Protein 6TYK (pdb70)

Secondary structure (DSSP, 8-state):
--HHHHHHH------B-SSPPPHHHHHHHHHHHHTS--GGG---EEEEEE--HHHHHHHHHHHHHHHHHHHHH--HHHHHHHHHTT--S--THHHHSSEEEEEEEETTSTTHHHHHHHHHHHHHHHHHHTT-EE--B--S-HHHHHHHTT--TTEEEEEEEEEE-B-SPPPPPP-PPP-EEES--/-HHHHHHH------B-SSPPPHHHHHHHHHHHHTS--GGG---EEEEEE--HHHHHHHHHHHHHHHHHHHHH--HHHHHHHHHTT--S--THHHHSSEEEEEEEETTSTTHHHHHHHHHHHHHHHHHHTT-EE--B--S-HHHHHHHTT--TTEEEEEEEEEE-B-SPPPPPP-PPP--EES--

Sequence (369 aa):
KMLYDLAKKRKTVRRFKKEKPPLEDLIYSSLKVANEAPSGMNAQPWRFLIVEDEKLKGQIRRVCERSEKTFYENVRGRLKEWLDEKRFTWRKPFLKEAPYLLLVFSEEKSAPYSRESVWLAVGYLLLALEEKGLGSSVPYTPPDFREVEKLVNNTPSELRLEVILPVGYPDDPKPKYPRNEVIVRYNTFMLYDLAKKRKTVRRFKKEKPPLEDLIYSSLKVANEAPSGMNAQPWRFLIVEDEKLKGQIRRVCERSEKTFYENVRGRLKEEWLDEKRFTWRKPFLKEAPYLLLVFSEKSAPYSSRESVWLAVGYLLLALEEKGLGSSVPYTPPDFREVEKLVNNTPSELRLEVILPVGYPDDPKPKYPRNEVIVRYNTF

Organism: Thermotoga neapolitana (strain ATCC 49049 / DSM 4359 / NBRC 107923 / NS-E) (NCBI:txid309803)

Nearest PDB structures (foldseek):
  6q1l-assembly1_B  TM=1.000E+00  e=3.689E-35  Thermotoga neapolitana DSM 4359
  4ttc-assembly2_D  TM=9.185E-01  e=1.559E-16  Homo sapiens
  5yak-assembly3_D  TM=9.197E-01  e=8.323E-16  Homo sapiens
  5yak-assembly2_B  TM=9.102E-01  e=6.956E-16  Homo sapiens
  3eo8-assembly3_E  TM=7.719E-01  e=1.868E-12  Clostridioides difficile 630

Structure (mmCIF, N/CA/C/O backbone):
data_6TYK
#
_entry.id   6TYK
#
_cell.length_a   43.035
_cell.length_b   81.176
_cell.length_c   104.146
_cell.angle_alpha   90.000
_cell.angle_beta   90.000
_cell.angle_gamma   90.000
#
_symmetry.space_group_name_H-M   'P 21 21 21'
#
loop_
_entity.id
_entity.type
_entity.pdbx_description
1 polymer 'iodotyrosine deiodinase'
2 non-polymer 'FLAVIN MONONUCLEOTIDE'
3 non-polymer 3-IODO-TYROSINE
4 non-polymer 'CHLORIDE ION'
5 water water
#
loop_
_atom_site.group_PDB
_atom_site.id
_atom_site.type_symbol
_atom_site.label_atom_id
_atom_site.label_alt_id
_atom_site.label_comp_id
_atom_site.label_asym_id
_atom_site.label_entity_id
_atom_site.label_seq_id
_atom_site.pdbx_PDB_ins_code
_atom_site.Cartn_x
_atom_site.Cartn_y
_atom_site.Cartn_z
_atom_site.occupancy
_atom_site.B_iso_or_equiv
_atom_site.auth_seq_id
_atom_site.auth_comp_id
_atom_site.auth_asym_id
_atom_site.auth_atom_id
_atom_site.pdbx_PDB_model_num
ATOM 1 N N . LYS A 1 2 ? -11.105 10.590 26.392 1.00 53.60 2 LYS A N 1
ATOM 2 C CA . LYS A 1 2 ? -10.541 10.232 25.095 1.00 53.69 2 LYS A CA 1
ATOM 3 C C . LYS A 1 2 ? -10.133 8.763 25.034 1.00 48.75 2 LYS A C 1
ATOM 4 O O . LYS A 1 2 ? -9.187 8.347 25.701 1.00 49.48 2 LYS A O 1
ATOM 10 N N . MET A 1 3 ? -10.851 7.984 24.232 1.00 42.28 3 MET A N 1
ATOM 11 C CA . MET A 1 3 ? -10.482 6.596 23.985 1.00 36.75 3 MET A CA 1
ATOM 12 C C . MET A 1 3 ? -10.318 6.382 22.486 1.00 27.82 3 MET A C 1
ATOM 13 O O . MET A 1 3 ? -10.882 7.125 21.679 1.00 25.58 3 MET A O 1
ATOM 18 N N . LEU A 1 4 ? -9.543 5.369 22.115 1.00 23.57 4 LEU A N 1
ATOM 19 C CA . LEU A 1 4 ? -9.422 4.994 20.715 1.00 20.41 4 LEU A CA 1
ATOM 20 C C . LEU A 1 4 ? -10.806 4.690 20.153 1.00 17.51 4 LEU A C 1
ATOM 21 O O . LEU A 1 4 ? -11.101 4.996 18.999 1.00 16.46 4 LEU A O 1
ATOM 26 N N . TYR A 1 5 ? -11.657 4.090 20.977 1.00 18.07 5 TYR A N 1
ATOM 27 C CA . TYR A 1 5 ? -13.016 3.792 20.555 1.00 18.19 5 TYR A CA 1
ATOM 28 C C . TYR A 1 5 ? -13.736 5.042 20.064 1.00 18.44 5 TYR A C 1
ATOM 29 O O . TYR A 1 5 ? -14.436 4.999 19.062 1.00 17.75 5 TYR A O 1
ATOM 38 N N . ASP A 1 6 ? -13.573 6.151 20.778 1.00 18.46 6 ASP A N 1
ATOM 39 C CA . ASP A 1 6 ? -14.237 7.390 20.398 1.00 19.00 6 ASP A CA 1
ATOM 40 C C . ASP A 1 6 ? -13.743 7.875 19.038 1.00 17.25 6 ASP A C 1
ATOM 41 O O . ASP A 1 6 ? -14.511 8.393 18.231 1.00 18.04 6 ASP A O 1
ATOM 46 N N . LEU A 1 7 ? -12.456 7.692 18.779 1.00 16.89 7 LEU A N 1
ATOM 47 C CA . LEU A 1 7 ? -11.876 8.108 17.508 1.00 15.85 7 LEU A CA 1
ATOM 48 C C . LEU A 1 7 ? -12.416 7.230 16.379 1.00 14.32 7 LEU A C 1
ATOM 49 O O . LEU A 1 7 ? -12.854 7.725 15.332 1.00 14.47 7 LEU A O 1
ATOM 54 N N . ALA A 1 8 ? -12.386 5.919 16.600 1.00 12.31 8 ALA A N 1
ATOM 55 C CA . ALA A 1 8 ? -12.923 4.967 15.632 1.00 12.34 8 ALA A CA 1
ATOM 56 C C . ALA A 1 8 ? -14.412 5.199 15.390 1.00 12.82 8 ALA A C 1
ATOM 57 O O . ALA A 1 8 ? -14.892 5.126 14.258 1.00 12.59 8 ALA A O 1
ATOM 59 N N . LYS A 1 9 ? -15.146 5.481 16.461 1.00 12.24 9 LYS A N 1
ATOM 60 C CA . LYS A 1 9 ? -16.579 5.667 16.337 1.00 14.24 9 LYS A CA 1
ATOM 61 C C . LYS A 1 9 ? -16.896 6.901 15.503 1.00 14.44 9 LYS A C 1
ATOM 62 O O . LYS A 1 9 ? -17.786 6.873 14.651 1.00 14.64 9 LYS A O 1
ATOM 68 N N . LYS A 1 10 ? -16.166 7.984 15.745 1.00 13.89 10 LYS A N 1
ATOM 69 C CA . LYS A 1 10 ? -16.430 9.247 15.055 1.00 15.83 10 LYS A CA 1
ATOM 70 C C . LYS A 1 10 ? -16.045 9.185 13.580 1.00 15.45 10 LYS A C 1
ATOM 71 O O . LYS A 1 10 ? -16.700 9.798 12.733 1.00 17.93 10 LYS A O 1
ATOM 77 N N . ARG A 1 11 ? -14.980 8.454 13.273 1.00 14.17 11 ARG A N 1
ATOM 78 C CA . ARG A 1 11 ? -14.453 8.422 11.916 1.00 12.18 11 ARG A CA 1
ATOM 79 C C . ARG A 1 11 ? -15.476 7.803 10.968 1.00 13.07 11 ARG A C 1
ATOM 80 O O . ARG A 1 11 ? -16.047 6.749 11.246 1.00 13.08 11 ARG A O 1
ATOM 88 N N . LYS A 1 12 ? -15.721 8.487 9.859 1.00 13.91 12 LYS A N 1
ATOM 89 C CA . LYS A 1 12 ? -16.689 8.030 8.878 1.00 12.49 12 LYS A CA 1
ATOM 90 C C . LYS A 1 12 ? -16.196 8.400 7.490 1.00 12.28 12 LYS A C 1
ATOM 91 O O . LYS A 1 12 ? -15.232 9.148 7.345 1.00 13.06 12 LYS A O 1
ATOM 97 N N . THR A 1 13 ? -16.860 7.893 6.461 1.00 12.25 13 THR A N 1
ATOM 98 C CA . THR A 1 13 ? -16.454 8.222 5.104 1.00 10.51 13 THR A CA 1
ATOM 99 C C . THR A 1 13 ? -16.616 9.711 4.860 1.00 11.44 13 THR A C 1
ATOM 100 O O . THR A 1 13 ? -17.592 10.331 5.296 1.00 12.13 13 THR A O 1
ATOM 104 N N . VAL A 1 14 ? -15.660 10.277 4.141 1.00 10.63 14 VAL A N 1
ATOM 105 C CA . VAL A 1 14 ? -15.814 11.627 3.639 1.00 10.96 14 VAL A CA 1
ATOM 106 C C . VAL A 1 14 ? -15.692 11.573 2.124 1.00 11.26 14 VAL A C 1
ATOM 107 O O . VAL A 1 14 ? -14.664 11.153 1.591 1.00 11.93 14 VAL A O 1
ATOM 111 N N . ARG A 1 15 ? -16.752 11.982 1.433 1.00 10.94 15 ARG A N 1
ATOM 112 C CA . ARG A 1 15 ? -16.750 12.032 -0.027 1.00 11.66 15 ARG A CA 1
ATOM 113 C C . ARG A 1 15 ? -16.971 13.461 -0.499 1.00 12.53 15 ARG A C 1
ATOM 114 O O . ARG A 1 15 ? -17.030 13.713 -1.702 1.00 15.65 15 ARG A O 1
ATOM 122 N N . ARG A 1 16 ? -17.112 14.377 0.458 1.00 13.20 16 ARG A N 1
ATOM 123 C CA . ARG A 1 16 ? -17.294 15.802 0.192 1.00 15.09 16 ARG A CA 1
ATOM 124 C C . ARG A 1 16 ? -16.130 16.534 0.814 1.00 14.16 16 ARG A C 1
ATOM 125 O O . ARG A 1 16 ? -15.978 16.538 2.038 1.00 14.09 16 ARG A O 1
ATOM 133 N N . PHE A 1 17 ? -15.315 17.158 -0.024 1.00 13.07 17 PHE A N 1
ATOM 134 C CA . PHE A 1 17 ? -14.109 17.820 0.441 1.00 12.68 17 PHE A CA 1
ATOM 135 C C . PHE A 1 17 ? -14.128 19.299 0.138 1.00 14.45 17 PHE A C 1
ATOM 136 O O . PHE A 1 17 ? -14.731 19.733 -0.836 1.00 17.05 17 PHE A O 1
ATOM 144 N N . LYS A 1 18 ? -13.456 20.067 0.986 1.00 16.55 18 LYS A N 1
ATOM 145 C CA . LYS A 1 18 ? -13.135 21.445 0.662 1.00 17.00 18 LYS A CA 1
ATOM 146 C C . LYS A 1 18 ? -11.938 21.428 -0.278 1.00 15.39 18 LYS A C 1
ATOM 147 O O . LYS A 1 18 ? -11.183 20.457 -0.310 1.00 18.72 18 LYS A O 1
ATOM 153 N N . LYS A 1 19 ? -11.751 22.494 -1.044 1.00 19.08 19 LYS A N 1
ATOM 154 C CA . LYS A 1 19 ? -10.579 22.570 -1.914 1.00 22.28 19 LYS A CA 1
ATOM 155 C C . LYS A 1 19 ? -9.341 23.086 -1.183 1.00 20.80 19 LYS A C 1
ATOM 156 O O . LYS A 1 19 ? -8.210 22.876 -1.639 1.00 21.85 19 LYS A O 1
ATOM 162 N N . GLU A 1 20 ? -9.551 23.739 -0.042 1.00 19.42 20 GLU A N 1
ATOM 163 C CA . GLU A 1 20 ? -8.432 24.273 0.720 1.00 20.85 20 GLU A CA 1
ATOM 164 C C . GLU A 1 20 ? -7.439 23.170 1.049 1.00 17.92 20 GLU A C 1
ATOM 165 O O . GLU A 1 20 ? -7.819 22.066 1.452 1.00 21.00 20 GLU A O 1
ATOM 171 N N . LYS A 1 21 ? -6.164 23.475 0.847 1.00 16.22 21 LYS A N 1
ATOM 172 C CA . LYS A 1 21 ? -5.109 22.477 0.949 1.00 17.00 21 LYS A CA 1
ATOM 173 C C . LYS A 1 21 ? -4.569 22.375 2.362 1.00 16.94 21 LYS A C 1
ATOM 174 O O . LYS A 1 21 ? -3.977 23.321 2.865 1.00 18.64 21 LYS A O 1
ATOM 180 N N . PRO A 1 22 ? -4.747 21.212 3.001 1.00 16.24 22 PRO A N 1
ATOM 181 C CA . PRO A 1 22 ? -4.105 20.987 4.295 1.00 16.89 22 PRO A CA 1
ATOM 182 C C . PRO A 1 22 ? -2.596 21.041 4.140 1.00 16.12 22 PRO A C 1
ATOM 183 O O . PRO A 1 22 ? -2.073 20.708 3.072 1.00 15.98 22 PRO A O 1
ATOM 187 N N . PRO A 1 23 ? -1.888 21.461 5.195 1.00 18.67 23 PRO A N 1
ATOM 188 C CA . PRO A 1 23 ? -0.423 21.420 5.133 1.00 18.83 23 PRO A CA 1
ATOM 189 C C . PRO A 1 23 ? 0.039 19.999 4.858 1.00 17.80 23 PRO A C 1
ATOM 190 O O . PRO A 1 23 ? -0.572 19.040 5.340 1.00 16.84 23 PRO A O 1
ATOM 194 N N . LEU A 1 24 ? 1.102 19.870 4.077 1.00 17.79 24 LEU A N 1
ATOM 195 C CA . LEU A 1 24 ? 1.655 18.568 3.753 1.00 18.68 24 LEU A CA 1
ATOM 196 C C . LEU A 1 24 ? 1.935 17.747 5.005 1.00 17.45 24 LEU A C 1
ATOM 197 O O . LEU A 1 24 ? 1.711 16.538 5.022 1.00 17.09 24 LEU A O 1
ATOM 202 N N . GLU A 1 25 ? 2.409 18.400 6.059 1.00 17.36 25 GLU A N 1
ATOM 203 C CA . GLU A 1 25 ? 2.774 17.664 7.267 1.00 20.15 25 GLU A CA 1
ATOM 204 C C . GLU A 1 25 ? 1.612 16.889 7.894 1.00 18.65 25 GLU A C 1
ATOM 205 O O . GLU A 1 25 ? 1.829 15.865 8.528 1.00 18.31 25 GLU A O 1
ATOM 211 N N . ASP A 1 26 ? 0.384 17.368 7.714 1.00 18.19 26 ASP A N 1
ATOM 212 C CA . ASP A 1 26 ? -0.785 16.660 8.236 1.00 20.84 26 ASP A CA 1
ATOM 213 C C . ASP A 1 26 ? -0.971 15.321 7.529 1.00 18.51 26 ASP A C 1
ATOM 214 O O . ASP A 1 26 ? -1.264 14.301 8.154 1.00 17.94 26 ASP A O 1
ATOM 219 N N . LEU A 1 27 ? -0.786 15.326 6.217 1.00 17.04 27 LEU A N 1
ATOM 220 C CA . LEU A 1 27 ? -0.845 14.090 5.460 1.00 16.37 27 LEU A CA 1
ATOM 221 C C . LEU A 1 27 ? 0.328 13.183 5.817 1.00 14.75 27 LEU A C 1
ATOM 222 O O . LEU A 1 27 ? 0.156 11.986 6.069 1.00 17.14 27 LEU A O 1
ATOM 227 N N . ILE A 1 28 ? 1.527 13.756 5.839 1.00 15.19 28 ILE A N 1
ATOM 228 C CA . ILE A 1 28 ? 2.724 12.993 6.180 1.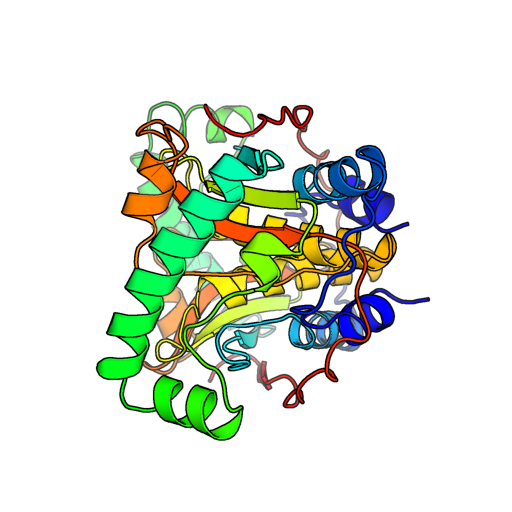00 15.93 28 ILE A CA 1
ATOM 229 C C . ILE A 1 28 ? 2.629 12.359 7.566 1.00 16.45 28 ILE A C 1
ATOM 230 O O . ILE A 1 28 ? 3.073 11.232 7.756 1.00 15.44 28 ILE A O 1
ATOM 235 N N . TYR A 1 29 ? 2.044 13.077 8.525 1.00 15.96 29 TYR A N 1
ATOM 236 C CA . TYR A 1 29 ? 1.798 12.517 9.855 1.00 16.22 29 TYR A CA 1
ATOM 237 C C . TYR A 1 29 ? 1.078 11.177 9.761 1.00 13.23 29 TYR A C 1
ATOM 238 O O . TYR A 1 29 ? 1.443 10.211 10.424 1.00 13.59 29 TYR A O 1
ATOM 247 N N . SER A 1 30 ? 0.046 11.120 8.933 1.00 14.58 30 SER A N 1
ATOM 248 C CA A SER A 1 30 ? -0.759 9.908 8.813 0.71 14.00 30 SER A CA 1
ATOM 249 C CA B SER A 1 30 ? -0.750 9.911 8.838 0.29 13.69 30 SER A CA 1
ATOM 250 C C . SER A 1 30 ? 0.061 8.767 8.230 1.00 12.03 30 SER A C 1
ATOM 251 O O . SER A 1 30 ? -0.107 7.609 8.614 1.00 12.92 30 SER A O 1
ATOM 256 N N . LEU A 1 31 ? 0.961 9.096 7.307 1.00 12.26 31 LEU A N 1
ATOM 257 C CA . LEU A 1 31 ? 1.822 8.078 6.720 1.00 12.13 31 LEU A CA 1
ATOM 258 C C . LEU A 1 31 ? 2.807 7.572 7.762 1.00 11.41 31 LEU A C 1
ATOM 259 O O . LEU A 1 31 ? 3.125 6.388 7.811 1.00 12.95 31 LEU A O 1
ATOM 264 N N . LYS A 1 32 ? 3.286 8.476 8.604 1.00 11.69 32 LYS A N 1
ATOM 265 C CA . LYS A 1 32 ? 4.237 8.108 9.656 1.00 12.99 32 LYS A CA 1
ATOM 266 C C . LYS A 1 32 ? 3.586 7.175 10.675 1.00 11.77 32 LYS A C 1
ATOM 267 O O . LYS A 1 32 ? 4.196 6.217 11.137 1.00 11.66 32 LYS A O 1
ATOM 273 N N . VAL A 1 33 ? 2.332 7.444 11.013 1.00 10.19 33 VAL A N 1
ATOM 274 C CA . VAL A 1 33 ? 1.595 6.554 11.889 1.00 11.15 33 VAL A CA 1
ATOM 275 C C . VAL A 1 33 ? 1.422 5.188 11.230 1.00 10.10 33 VAL A C 1
ATOM 276 O O . VAL A 1 33 ? 1.711 4.155 11.832 1.00 11.85 33 VAL A O 1
ATOM 280 N N . ALA A 1 34 ? 0.973 5.187 9.979 1.00 9.62 34 ALA A N 1
ATOM 281 C CA . ALA A 1 34 ? 0.745 3.940 9.261 1.00 10.69 34 ALA A CA 1
ATOM 282 C C . ALA A 1 34 ? 2.037 3.125 9.183 1.00 9.40 34 ALA A C 1
ATOM 283 O O . ALA A 1 34 ? 2.019 1.904 9.270 1.00 11.63 34 ALA A O 1
ATOM 285 N N . ASN A 1 35 ? 3.152 3.820 9.013 1.00 10.53 35 ASN A N 1
ATOM 286 C CA . ASN A 1 35 ? 4.439 3.179 8.826 1.00 11.67 35 ASN A CA 1
ATOM 287 C C . ASN A 1 35 ? 4.906 2.415 10.063 1.00 10.88 35 ASN A C 1
ATOM 288 O O . ASN A 1 35 ? 5.776 1.547 9.974 1.00 12.03 35 ASN A O 1
ATOM 293 N N . GLU A 1 36 ? 4.347 2.766 11.216 1.00 11.08 36 GLU A N 1
ATOM 294 C CA . GLU A 1 36 ? 4.622 2.053 12.466 1.00 11.26 36 GLU A CA 1
ATOM 295 C C . GLU A 1 36 ? 3.893 0.720 12.584 1.00 11.45 36 GLU A C 1
ATOM 296 O O . GLU A 1 36 ? 4.164 -0.056 13.502 1.00 10.62 36 GLU A O 1
ATOM 302 N N . ALA A 1 37 ? 2.963 0.465 11.666 1.00 10.73 37 ALA A N 1
ATOM 303 C CA . ALA A 1 37 ? 2.209 -0.780 11.677 1.00 11.12 37 ALA A CA 1
ATOM 304 C C . ALA A 1 37 ? 3.093 -1.995 11.504 1.00 10.45 37 ALA A C 1
ATOM 305 O O . ALA A 1 37 ? 4.183 -1.910 10.939 1.00 9.91 37 ALA A O 1
ATOM 307 N N . PRO A 1 38 ? 2.614 -3.142 11.986 1.00 9.99 38 PRO A N 1
ATOM 308 C CA . PRO A 1 38 ? 3.296 -4.401 11.699 1.00 10.65 38 PRO A CA 1
ATOM 309 C C . PRO A 1 38 ? 3.121 -4.793 10.238 1.00 10.20 38 PRO A C 1
ATOM 310 O O . PRO A 1 38 ? 2.256 -4.270 9.538 1.00 10.65 38 PRO A O 1
ATOM 314 N N . SER A 1 39 ? 3.962 -5.709 9.777 1.00 9.78 39 SER A N 1
ATOM 315 C CA . SER A 1 39 ? 3.835 -6.244 8.433 1.00 10.41 39 SER A CA 1
ATOM 316 C C . SER A 1 39 ? 4.546 -7.575 8.358 1.00 10.49 39 SER A C 1
ATOM 317 O O . SER A 1 39 ? 5.440 -7.864 9.169 1.00 10.78 39 SER A O 1
ATOM 320 N N . GLY A 1 40 ? 4.180 -8.376 7.364 1.00 11.04 40 GLY A N 1
ATOM 321 C CA . GLY A 1 40 ? 4.817 -9.664 7.165 1.00 10.95 40 GLY A CA 1
ATOM 322 C C . GLY A 1 40 ? 6.310 -9.466 7.004 1.00 11.88 40 GLY A C 1
ATOM 323 O O . GLY A 1 40 ? 6.753 -8.662 6.183 1.00 11.95 40 GLY A O 1
ATOM 324 N N . MET A 1 41 ? 7.076 -10.212 7.789 1.00 12.46 41 MET A N 1
ATOM 325 C CA . MET A 1 41 ? 8.528 -10.118 7.796 1.00 13.96 41 MET A CA 1
ATOM 326 C C . MET A 1 41 ? 9.061 -8.693 7.948 1.00 11.34 41 MET A C 1
ATOM 327 O O . MET A 1 41 ? 10.191 -8.394 7.554 1.00 11.13 41 MET A O 1
ATOM 332 N N . ASN A 1 42 ? 8.264 -7.836 8.579 1.00 10.21 42 ASN A N 1
ATOM 333 C CA . ASN A 1 42 ? 8.620 -6.426 8.743 1.00 10.52 42 ASN A CA 1
ATOM 334 C C . ASN A 1 42 ? 9.061 -5.786 7.428 1.00 11.52 42 ASN A C 1
ATOM 335 O O . ASN A 1 42 ? 9.913 -4.903 7.414 1.00 11.96 42 ASN A O 1
ATOM 340 N N . ALA A 1 43 ? 8.475 -6.239 6.326 1.00 10.66 43 ALA A N 1
ATOM 341 C CA . ALA A 1 43 ? 8.848 -5.737 5.009 1.00 11.58 43 ALA A CA 1
ATOM 342 C C . ALA A 1 43 ? 8.431 -4.283 4.789 1.00 11.64 43 ALA A C 1
ATOM 343 O O . ALA A 1 43 ? 8.973 -3.615 3.915 1.00 13.26 43 ALA A O 1
ATOM 345 N N . GLN A 1 44 ? 7.445 -3.811 5.557 1.00 11.06 44 GLN A N 1
ATOM 346 C CA . GLN A 1 44 ? 6.906 -2.468 5.359 1.00 11.61 44 GLN A CA 1
ATOM 347 C C . GLN A 1 44 ? 6.552 -2.280 3.895 1.00 10.94 44 GLN A C 1
ATOM 348 O O . GLN A 1 44 ? 7.068 -1.388 3.223 1.00 12.48 44 GLN A O 1
ATOM 354 N N . PRO A 1 45 ? 5.657 -3.135 3.388 1.00 9.67 45 PRO A N 1
ATOM 355 C CA . PRO A 1 45 ? 5.403 -3.257 1.950 1.00 10.38 45 PRO A CA 1
ATOM 356 C C . PRO A 1 45 ? 4.482 -2.187 1.374 1.00 11.64 45 PRO A C 1
ATOM 357 O O . PRO A 1 45 ? 4.042 -2.346 0.251 1.00 15.09 45 PRO A O 1
ATOM 361 N N . TRP A 1 46 ? 4.211 -1.124 2.115 1.00 10.92 46 TRP A N 1
ATOM 362 C CA . TRP A 1 46 ? 3.414 -0.017 1.599 1.00 10.54 46 TRP A CA 1
ATOM 363 C C . TRP A 1 46 ? 4.286 1.007 0.898 1.00 10.83 46 TRP A C 1
ATOM 364 O O . TRP A 1 46 ? 5.425 1.256 1.300 1.00 11.65 46 TRP A O 1
ATOM 375 N N . ARG A 1 47 ? 3.757 1.582 -0.176 1.00 10.85 47 ARG A N 1
ATOM 376 C CA . ARG A 1 47 ? 4.395 2.711 -0.841 1.00 11.12 47 ARG A CA 1
ATOM 377 C C . ARG A 1 47 ? 3.320 3.753 -1.084 1.00 11.38 47 ARG A C 1
ATOM 378 O O . ARG A 1 47 ? 2.187 3.412 -1.405 1.00 12.41 47 ARG A O 1
ATOM 386 N N . PHE A 1 48 ? 3.682 5.021 -0.949 1.00 11.06 48 PHE A N 1
ATOM 387 C CA . PHE A 1 48 ? 2.709 6.091 -1.062 1.00 11.90 48 PHE A CA 1
ATOM 388 C C . PHE A 1 48 ? 3.038 7.018 -2.212 1.00 12.20 48 PHE A C 1
ATOM 389 O O . PHE A 1 48 ? 4.182 7.452 -2.382 1.00 13.75 48 PHE A O 1
ATOM 397 N N . LEU A 1 49 ? 2.015 7.310 -3.002 1.00 12.14 49 LEU A N 1
ATOM 398 C CA . LEU A 1 49 ? 2.122 8.266 -4.090 1.00 11.21 49 LEU A CA 1
ATOM 399 C C . LEU A 1 49 ? 1.086 9.345 -3.833 1.00 11.16 49 LEU A C 1
ATOM 400 O O . LEU A 1 49 ? -0.110 9.062 -3.766 1.00 11.90 49 LEU A O 1
ATOM 405 N N . ILE A 1 50 ? 1.554 10.570 -3.642 1.00 11.15 50 ILE A N 1
ATOM 406 C CA . ILE A 1 50 ? 0.680 11.692 -3.365 1.00 11.50 50 ILE A CA 1
ATOM 407 C C . ILE A 1 50 ? 0.410 12.439 -4.658 1.00 11.55 50 ILE A C 1
ATOM 408 O O . ILE A 1 50 ? 1.309 13.059 -5.231 1.00 12.43 50 ILE A O 1
ATOM 413 N N . VAL A 1 51 ? -0.824 12.340 -5.138 1.00 12.05 51 VAL A N 1
ATOM 414 C CA . VAL A 1 51 ? -1.210 13.024 -6.365 1.00 12.18 51 VAL A CA 1
ATOM 415 C C . VAL A 1 51 ? -1.895 14.351 -6.056 1.00 13.60 51 VAL A C 1
ATOM 416 O O . VAL A 1 51 ? -2.898 14.398 -5.339 1.00 14.24 51 VAL A O 1
ATOM 420 N N . GLU A 1 52 ? -1.344 15.431 -6.594 1.00 13.30 52 GLU A N 1
ATOM 421 C CA . GLU A 1 52 ? -1.938 16.747 -6.393 1.00 14.31 52 GLU A CA 1
ATOM 422 C C . GLU A 1 52 ? -2.156 17.506 -7.689 1.00 14.96 52 GLU A C 1
ATOM 423 O O . GLU A 1 52 ? -2.956 18.426 -7.725 1.00 15.50 52 GLU A O 1
ATOM 429 N N . ASP A 1 53 ? -1.427 17.141 -8.737 1.00 13.14 53 ASP A N 1
ATOM 430 C CA . ASP A 1 53 ? -1.483 17.875 -9.996 1.00 15.26 53 ASP A CA 1
ATOM 431 C C . ASP A 1 53 ? -2.897 17.834 -10.562 1.00 15.37 53 ASP A C 1
ATOM 432 O O . ASP A 1 53 ? -3.486 16.761 -10.683 1.00 14.72 53 ASP A O 1
ATOM 437 N N . GLU A 1 54 ? -3.442 18.998 -10.902 1.00 16.05 54 GLU A N 1
ATOM 438 C CA . GLU A 1 54 ? -4.842 19.051 -11.310 1.00 16.78 54 GLU A CA 1
ATOM 439 C C . GLU A 1 54 ? -5.107 18.270 -12.592 1.00 15.04 54 GLU A C 1
ATOM 440 O O . GLU A 1 54 ? -6.114 17.579 -12.690 1.00 15.64 54 GLU A O 1
ATOM 446 N N . LYS A 1 55 ? -4.214 18.366 -13.572 1.00 16.48 55 LYS A N 1
ATOM 447 C CA . LYS A 1 55 ? -4.396 17.616 -14.808 1.00 16.27 55 LYS A CA 1
ATOM 448 C C . LYS A 1 55 ? -4.381 16.112 -14.536 1.00 16.05 55 LYS A C 1
ATOM 449 O O . LYS A 1 55 ? -5.188 15.362 -15.070 1.00 16.44 55 LYS A O 1
ATOM 455 N N . LEU A 1 56 ? -3.451 15.668 -13.703 1.00 16.47 56 LEU A N 1
ATOM 456 C CA . LEU A 1 56 ? -3.356 14.248 -13.391 1.00 15.56 56 LEU A CA 1
ATOM 457 C C . LEU A 1 56 ? -4.576 13.763 -12.607 1.00 14.82 56 LEU A C 1
ATOM 458 O O . LEU A 1 56 ? -5.093 12.683 -12.877 1.00 14.53 56 LEU A O 1
ATOM 463 N N . LYS A 1 57 ? -5.041 14.560 -11.648 1.00 13.26 57 LYS A N 1
ATOM 464 C CA . LYS A 1 57 ? -6.253 14.199 -10.918 1.00 13.51 57 LYS A CA 1
ATOM 465 C C . LYS A 1 57 ? -7.404 14.053 -11.887 1.00 14.66 57 LYS A C 1
ATOM 466 O O . LYS A 1 57 ? -8.218 13.153 -11.751 1.00 13.96 57 LYS A O 1
ATOM 472 N N . GLY A 1 58 ? -7.460 14.942 -12.873 1.00 13.82 58 GLY A N 1
ATOM 473 C CA . GLY A 1 58 ? -8.517 14.890 -13.861 1.00 14.69 58 GLY A CA 1
ATOM 474 C C . GLY A 1 58 ? -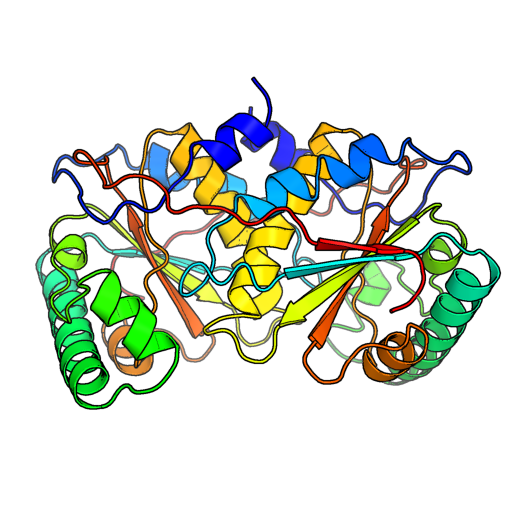8.458 13.616 -14.681 1.00 14.38 58 GLY A C 1
ATOM 475 O O . GLY A 1 58 ? -9.492 13.000 -14.959 1.00 15.73 58 GLY A O 1
ATOM 476 N N . GLN A 1 59 ? -7.254 13.217 -15.078 1.00 14.72 59 GLN A N 1
ATOM 477 C CA . GLN A 1 59 ? -7.084 11.979 -15.831 1.00 16.11 59 GLN A CA 1
ATOM 478 C C . GLN A 1 59 ? -7.521 10.785 -14.998 1.00 13.78 59 GLN A C 1
ATOM 479 O O . GLN A 1 59 ? -8.230 9.901 -15.483 1.00 14.48 59 GLN A O 1
ATOM 485 N N . ILE A 1 60 ? -7.110 10.767 -13.734 1.00 13.26 60 ILE A N 1
ATOM 486 C CA . ILE A 1 60 ? -7.485 9.685 -12.839 1.00 12.83 60 ILE A CA 1
ATOM 487 C C . ILE A 1 60 ? -8.996 9.663 -12.664 1.00 12.10 60 ILE A C 1
ATOM 488 O O . ILE A 1 60 ? -9.620 8.610 -12.758 1.00 13.04 60 ILE A O 1
ATOM 493 N N . ARG A 1 61 ? -9.586 10.832 -12.448 1.00 13.40 61 ARG A N 1
ATOM 494 C CA . ARG A 1 61 ? -11.029 10.921 -12.280 1.00 12.91 61 ARG A CA 1
ATOM 495 C C . ARG A 1 61 ? -11.756 10.375 -13.487 1.00 13.22 61 ARG A C 1
ATOM 496 O O . ARG A 1 61 ? -12.675 9.580 -13.348 1.00 14.20 61 ARG A O 1
ATOM 504 N N . ARG A 1 62 ? -11.368 10.817 -14.679 1.00 12.06 62 ARG A N 1
ATOM 505 C CA . ARG A 1 62 ? -12.092 10.402 -15.871 1.00 13.80 62 ARG A CA 1
ATOM 506 C C . ARG A 1 62 ? -11.948 8.912 -16.168 1.00 12.24 62 ARG A C 1
ATOM 507 O O . ARG A 1 62 ? -12.914 8.267 -16.578 1.00 13.52 62 ARG A O 1
ATOM 515 N N . VAL A 1 63 ? -10.754 8.364 -15.947 1.00 13.67 63 VAL A N 1
ATOM 516 C CA . VAL A 1 63 ? -10.550 6.932 -16.139 1.00 15.08 63 VAL A CA 1
ATOM 517 C C . VAL A 1 63 ? -11.400 6.140 -15.139 1.00 15.27 63 VAL A C 1
ATOM 518 O O . VAL A 1 63 ? -12.047 5.147 -15.489 1.00 17.80 63 VAL A O 1
ATOM 522 N N . CYS A 1 64 ? -11.416 6.597 -13.892 1.00 14.70 64 CYS A N 1
ATOM 523 C CA . CYS A 1 64 ? -12.230 5.941 -12.883 1.00 15.42 64 CYS A CA 1
ATOM 524 C C . CYS A 1 64 ? -13.711 6.059 -13.200 1.00 14.98 64 CYS A C 1
ATOM 525 O O . CYS A 1 64 ? -14.440 5.084 -13.096 1.00 15.96 64 CYS A O 1
ATOM 528 N N . GLU A 1 65 ? -14.150 7.245 -13.600 1.00 14.48 65 GLU A N 1
ATOM 529 C CA . GLU A 1 65 ? -15.566 7.459 -13.905 1.00 14.89 65 GLU A CA 1
ATOM 530 C C . GLU A 1 65 ? -16.041 6.585 -15.056 1.00 14.99 65 GLU A C 1
ATOM 531 O O . GLU A 1 65 ? -17.151 6.045 -15.017 1.00 15.99 65 GLU A O 1
ATOM 537 N N . ARG A 1 66 ? -15.201 6.439 -16.076 1.00 17.00 66 ARG A N 1
ATOM 538 C CA . ARG A 1 66 ? -15.554 5.592 -17.212 1.00 19.89 66 ARG A CA 1
ATOM 539 C C . ARG A 1 66 ? -15.765 4.155 -16.741 1.00 18.55 66 ARG A C 1
ATOM 540 O O . ARG A 1 66 ? -16.747 3.493 -17.098 1.00 18.35 66 ARG A O 1
ATOM 548 N N . SER A 1 67 ? -14.830 3.688 -15.925 1.00 18.35 67 SER A N 1
ATOM 549 C CA . SER A 1 67 ? -14.883 2.344 -15.378 1.00 19.37 67 SER A CA 1
ATOM 550 C C . SER A 1 67 ? -16.121 2.177 -14.497 1.00 17.41 67 SER A C 1
ATOM 551 O O . SER A 1 67 ? -16.815 1.162 -14.575 1.00 18.22 67 SER A O 1
ATOM 554 N N . GLU A 1 68 ? -16.395 3.178 -13.664 1.00 17.03 68 GLU A N 1
ATOM 555 C CA . GLU A 1 68 ? -17.573 3.147 -12.799 1.00 15.77 68 GLU A CA 1
ATOM 556 C C . GLU A 1 68 ? -18.855 3.151 -13.615 1.00 17.60 68 GLU A C 1
ATOM 557 O O . GLU A 1 68 ? -19.809 2.457 -13.279 1.00 17.21 68 GLU A O 1
ATOM 563 N N . LYS A 1 69 ? -18.890 3.931 -14.688 1.00 18.14 69 LYS A N 1
ATOM 564 C CA . LYS A 1 69 ? -20.109 4.020 -15.479 1.00 18.42 69 LYS A CA 1
ATOM 565 C C . LYS A 1 69 ? -20.495 2.650 -16.017 1.00 19.10 69 LYS A C 1
ATOM 566 O O . LYS A 1 69 ? -21.653 2.250 -15.963 1.00 19.48 69 LYS A O 1
ATOM 572 N N . THR A 1 70 ? -19.506 1.928 -16.523 1.00 19.25 70 THR A N 1
ATOM 573 C CA . THR A 1 70 ? -19.726 0.591 -17.051 1.00 20.09 70 THR A CA 1
ATOM 574 C C . THR A 1 70 ? -20.144 -0.343 -15.917 1.00 19.32 70 THR A C 1
ATOM 575 O O . THR A 1 70 ? -21.058 -1.159 -16.060 1.00 20.00 70 THR A O 1
ATOM 579 N N . PHE A 1 71 ? -19.471 -0.203 -14.780 1.00 18.76 71 PHE A N 1
ATOM 580 C CA . PHE A 1 71 ? -19.795 -0.988 -13.597 1.00 18.58 71 PHE A CA 1
ATOM 581 C C . PHE A 1 71 ? -21.250 -0.786 -13.174 1.00 17.18 71 PHE A C 1
ATOM 582 O O . PHE A 1 71 ? -21.977 -1.752 -12.944 1.00 18.97 71 PHE A O 1
ATOM 590 N N . TYR A 1 72 ? -21.684 0.467 -13.086 1.00 18.19 72 TYR A N 1
ATOM 591 C CA . TYR A 1 72 ? -23.057 0.764 -12.680 1.00 17.98 72 TYR A CA 1
ATOM 592 C C . TYR A 1 72 ? -24.101 0.244 -13.669 1.00 21.48 72 TYR A C 1
ATOM 593 O O . TYR A 1 72 ? -25.219 -0.085 -13.282 1.00 23.34 72 TYR A O 1
ATOM 602 N N . GLU A 1 73 ? -23.720 0.153 -14.938 1.00 24.01 73 GLU A N 1
ATOM 603 C CA . GLU A 1 73 ? -24.604 -0.394 -15.966 1.00 27.83 73 GLU A CA 1
ATOM 604 C C . GLU A 1 73 ? -24.727 -1.916 -15.884 1.00 28.95 73 GLU A C 1
ATOM 605 O O . GLU A 1 73 ? -25.690 -2.493 -16.390 1.00 30.72 73 GLU A O 1
ATOM 611 N N . ASN A 1 74 ? -23.759 -2.562 -15.243 1.00 29.78 74 ASN A N 1
ATOM 612 C CA . ASN A 1 74 ? -23.694 -4.023 -15.237 1.00 29.53 74 ASN A CA 1
ATOM 613 C C . ASN A 1 74 ? -23.856 -4.677 -13.868 1.00 29.71 74 ASN A C 1
ATOM 614 O O . ASN A 1 74 ? -24.223 -5.852 -13.782 1.00 32.71 74 ASN A O 1
ATOM 619 N N . VAL A 1 75 ? -23.585 -3.930 -12.804 1.00 28.57 75 VAL A N 1
ATOM 620 C CA . VAL A 1 75 ? -23.616 -4.500 -11.462 1.00 26.79 75 VAL A CA 1
ATOM 621 C C . VAL A 1 75 ? -25.010 -5.019 -11.114 1.00 27.53 75 VAL A C 1
ATOM 622 O O . VAL A 1 75 ? -26.020 -4.422 -11.481 1.00 25.44 75 VAL A O 1
ATOM 626 N N . ARG A 1 76 ? -25.046 -6.147 -10.417 1.00 28.07 76 ARG A N 1
ATOM 627 C CA . ARG A 1 76 ? -26.299 -6.746 -9.979 1.00 30.81 76 ARG A CA 1
ATOM 628 C C . ARG A 1 76 ? -26.133 -7.259 -8.553 1.00 32.80 76 ARG A C 1
ATOM 629 O O . ARG A 1 76 ? -25.056 -7.136 -7.966 1.00 35.75 76 ARG A O 1
ATOM 637 N N . GLY A 1 77 ? -27.200 -7.807 -7.986 1.00 31.67 77 GLY A N 1
ATOM 638 C CA . GLY A 1 77 ? -27.121 -8.433 -6.679 1.00 31.07 77 GLY A CA 1
ATOM 639 C C . GLY A 1 77 ? -26.978 -7.501 -5.488 1.00 28.63 77 GLY A C 1
ATOM 640 O O . GLY A 1 77 ? -27.457 -6.366 -5.500 1.00 26.55 77 GLY A O 1
ATOM 641 N N . ARG A 1 78 ? -26.302 -8.004 -4.458 1.00 27.79 78 ARG A N 1
ATOM 642 C CA . ARG A 1 78 ? -26.188 -7.346 -3.158 1.00 26.37 78 ARG A CA 1
ATOM 643 C C . ARG A 1 78 ? -25.545 -5.959 -3.234 1.00 22.56 78 ARG A C 1
ATOM 644 O O . ARG A 1 78 ? -26.043 -4.996 -2.645 1.00 20.45 78 ARG A O 1
ATOM 652 N N . LEU A 1 79 ? -24.440 -5.848 -3.961 1.00 20.41 79 LEU A N 1
ATOM 653 C CA . LEU A 1 79 ? -23.768 -4.560 -4.072 1.00 19.41 79 LEU A CA 1
ATOM 654 C C . LEU A 1 79 ? -24.642 -3.560 -4.834 1.00 17.90 79 LEU A C 1
ATOM 655 O O . LEU A 1 79 ? -24.730 -2.392 -4.452 1.00 18.23 79 LEU A O 1
ATOM 660 N N . LYS A 1 80 ? -25.298 -4.015 -5.898 1.00 19.21 80 LYS A N 1
ATOM 661 C CA . LYS A 1 80 ? -26.197 -3.143 -6.647 1.00 19.39 80 LYS A CA 1
ATOM 662 C C . LYS A 1 80 ? -27.325 -2.650 -5.757 1.00 17.40 80 LYS A C 1
ATOM 663 O O . LYS A 1 80 ? -27.673 -1.471 -5.778 1.00 16.17 80 LYS A O 1
ATOM 669 N N . GLU A 1 81 ? -27.892 -3.559 -4.973 1.00 17.01 81 GLU A N 1
ATOM 670 C CA . GLU A 1 81 ? -29.000 -3.210 -4.091 1.00 17.12 81 GLU A CA 1
ATOM 671 C C . GLU A 1 81 ? -28.565 -2.136 -3.102 1.00 15.00 81 GLU A C 1
ATOM 672 O O . GLU A 1 81 ? -29.287 -1.177 -2.844 1.00 15.00 81 GLU A O 1
ATOM 674 N N . TRP A 1 82 ? -27.361 -2.294 -2.562 1.00 13.64 82 TRP A N 1
ATOM 675 C CA . TRP A 1 82 ? -26.834 -1.362 -1.572 1.00 14.43 82 TRP A CA 1
ATOM 676 C C . TRP A 1 82 ? -26.526 -0.003 -2.202 1.00 13.27 82 TRP A C 1
ATOM 677 O O . TRP A 1 82 ? -26.891 1.034 -1.653 1.00 14.92 82 TRP A O 1
ATOM 688 N N . LEU A 1 83 ? -25.860 -0.009 -3.356 1.00 13.12 83 LEU A N 1
ATOM 689 C CA . LEU A 1 83 ? -25.540 1.234 -4.049 1.00 13.16 83 LEU A CA 1
ATOM 690 C C . LEU A 1 83 ? -26.798 1.977 -4.452 1.00 14.09 83 LEU A C 1
ATOM 691 O O . LEU A 1 83 ? -26.873 3.202 -4.335 1.00 15.68 83 LEU A O 1
ATOM 696 N N . ASP A 1 84 ? -27.795 1.229 -4.908 1.00 14.64 84 ASP A N 1
ATOM 697 C CA . ASP A 1 84 ? -29.035 1.842 -5.349 1.00 16.57 84 ASP A CA 1
ATOM 698 C C . ASP A 1 84 ? -29.761 2.498 -4.190 1.00 17.48 84 ASP A C 1
ATOM 699 O O . ASP A 1 84 ? -30.232 3.627 -4.308 1.00 18.78 84 ASP A O 1
ATOM 704 N N . GLU A 1 85 ? -29.841 1.799 -3.064 1.00 18.55 85 GLU A N 1
ATOM 705 C CA . GLU A 1 85 ? -30.581 2.330 -1.925 1.00 23.11 85 GLU A CA 1
ATOM 706 C C . GLU A 1 85 ? -29.888 3.576 -1.373 1.00 22.35 85 GLU A C 1
ATOM 707 O O . GLU A 1 85 ? -30.544 4.497 -0.894 1.00 25.07 85 GLU A O 1
ATOM 713 N N . LYS A 1 86 ? -28.562 3.616 -1.476 1.00 21.85 86 LYS A N 1
ATOM 714 C CA . LYS A 1 86 ? -27.789 4.760 -0.994 1.00 21.93 86 LYS A CA 1
ATOM 715 C C . LYS A 1 86 ? -27.646 5.841 -2.072 1.00 22.12 86 LYS A C 1
ATOM 716 O O . LYS A 1 86 ? -27.040 6.890 -1.840 1.00 23.78 86 LYS A O 1
ATOM 722 N N . ARG A 1 87 ? -28.209 5.573 -3.248 1.00 21.67 87 ARG A N 1
ATOM 723 C CA . ARG A 1 87 ? -28.193 6.512 -4.370 1.00 20.36 87 ARG A CA 1
ATOM 724 C C . ARG A 1 87 ? -26.783 6.912 -4.801 1.00 21.00 87 ARG A C 1
ATOM 725 O O . ARG A 1 87 ? -26.507 8.071 -5.122 1.00 22.27 87 ARG A O 1
ATOM 733 N N . PHE A 1 88 ? -25.895 5.929 -4.810 1.00 17.96 88 PHE A N 1
ATOM 734 C CA . PHE A 1 88 ? -24.567 6.102 -5.378 1.00 17.61 88 PHE A CA 1
ATOM 735 C C . PHE A 1 88 ? -24.662 6.226 -6.896 1.00 17.20 88 PHE A C 1
ATOM 736 O O . PHE A 1 88 ? -25.559 5.659 -7.522 1.00 18.11 88 PHE A O 1
ATOM 744 N N . THR A 1 89 ? -23.719 6.944 -7.494 1.00 18.02 89 THR A N 1
ATOM 745 C CA . THR A 1 89 ? -23.636 7.021 -8.947 1.00 18.69 89 THR A CA 1
ATOM 746 C C . THR A 1 89 ? -22.183 6.911 -9.395 1.00 17.50 89 THR A C 1
ATOM 747 O O . THR A 1 89 ? -21.264 6.941 -8.575 1.00 18.65 89 THR A O 1
ATOM 751 N N . TRP A 1 90 ? -21.975 6.817 -10.703 1.00 17.67 90 TRP A N 1
ATOM 752 C CA . TRP A 1 90 ? -20.642 6.608 -11.258 1.00 17.97 90 TRP A CA 1
ATOM 753 C C . TRP A 1 90 ? -19.771 7.856 -11.224 1.00 16.30 90 TRP A C 1
ATOM 754 O O . TRP A 1 90 ? -18.543 7.755 -11.281 1.00 17.45 90 TRP A O 1
ATOM 765 N N . ARG A 1 91 ? -20.396 9.027 -11.141 1.00 17.53 91 ARG A N 1
ATOM 766 C CA . ARG A 1 91 ? -19.653 10.285 -11.051 1.00 17.60 91 ARG A CA 1
ATOM 767 C C . ARG A 1 91 ? -18.833 10.309 -9.758 1.00 17.07 91 ARG A C 1
ATOM 768 O O . ARG A 1 91 ? -19.315 9.889 -8.703 1.00 19.52 91 ARG A O 1
ATOM 770 N N . LYS A 1 92 ? -17.598 10.799 -9.838 1.00 18.14 92 LYS A N 1
ATOM 771 C CA . LYS A 1 92 ? -16.701 10.812 -8.682 1.00 18.96 92 LYS A CA 1
ATOM 772 C C . LYS A 1 92 ? -16.069 12.186 -8.489 1.00 20.27 92 LYS A C 1
ATOM 773 O O . LYS A 1 92 ? -14.861 12.360 -8.674 1.00 20.75 92 LYS A O 1
ATOM 779 N N . PRO A 1 93 ? -16.884 13.174 -8.103 1.00 20.25 93 PRO A N 1
ATOM 780 C CA . PRO A 1 93 ? -16.358 14.538 -7.948 1.00 20.88 93 PRO A CA 1
ATOM 781 C C . PRO A 1 93 ? -15.273 14.667 -6.872 1.00 20.71 93 PRO A C 1
ATOM 782 O O . PRO A 1 93 ? -14.471 15.596 -6.951 1.00 21.41 93 PRO A O 1
ATOM 786 N N . PHE A 1 94 ? -15.224 13.762 -5.898 1.00 18.23 94 PHE A N 1
ATOM 787 C CA . PHE A 1 94 ? -14.173 13.863 -4.883 1.00 16.04 94 PHE A CA 1
ATOM 788 C C . PHE A 1 94 ? -12.780 13.657 -5.466 1.00 15.48 94 PHE A C 1
ATOM 789 O O . PHE A 1 94 ? -11.794 14.090 -4.880 1.00 15.77 94 PHE A O 1
ATOM 797 N N . LEU A 1 95 ? -12.701 13.012 -6.624 1.00 14.79 95 LEU A N 1
ATOM 798 C CA . LEU A 1 95 ? -11.405 12.793 -7.263 1.00 15.18 95 LEU A CA 1
ATOM 799 C C . LEU A 1 95 ? -10.863 14.089 -7.862 1.00 16.54 95 LEU A C 1
ATOM 800 O O . LEU A 1 95 ? -9.670 14.187 -8.177 1.00 18.55 95 LEU A O 1
ATOM 805 N N . LYS A 1 96 ? -11.743 15.078 -8.001 1.00 18.03 96 LYS A N 1
ATOM 806 C CA . LYS A 1 96 ? -11.348 16.428 -8.387 1.00 18.85 96 LYS A CA 1
ATOM 807 C C . LYS A 1 96 ? -11.247 17.360 -7.182 1.00 18.51 96 LYS A C 1
ATOM 808 O O . LYS A 1 96 ? -10.298 18.136 -7.088 1.00 19.66 96 LYS A O 1
ATOM 814 N N . GLU A 1 97 ? -12.215 17.291 -6.265 1.00 18.08 97 GLU A N 1
ATOM 815 C CA . GLU A 1 97 ? -12.261 18.239 -5.146 1.00 18.25 97 GLU A CA 1
ATOM 816 C C . GLU A 1 97 ? -11.164 18.034 -4.105 1.00 15.88 97 GLU A C 1
ATOM 817 O O . GLU A 1 97 ? -10.615 19.002 -3.572 1.00 16.21 97 GLU A O 1
ATOM 823 N N . ALA A 1 98 ? -10.849 16.779 -3.802 1.00 15.37 98 ALA A N 1
ATOM 824 C CA . ALA A 1 98 ? -9.845 16.495 -2.786 1.00 14.07 98 ALA A CA 1
ATOM 825 C C . ALA A 1 98 ? -8.503 17.089 -3.202 1.00 13.47 98 ALA A C 1
ATOM 826 O O . ALA A 1 98 ? -8.065 16.907 -4.334 1.00 15.33 98 ALA A O 1
ATOM 828 N N . PRO A 1 99 ? -7.853 17.808 -2.283 1.00 14.14 99 PRO A N 1
ATOM 829 C CA . PRO A 1 99 ? -6.542 18.399 -2.583 1.00 14.05 99 PRO A CA 1
ATOM 830 C C . PRO A 1 99 ? -5.454 17.350 -2.769 1.00 15.06 99 PRO A C 1
ATOM 831 O O . PRO A 1 99 ? -4.478 17.606 -3.473 1.00 16.64 99 PRO A O 1
ATOM 835 N N . TYR A 1 100 ? -5.633 16.182 -2.161 1.00 13.60 100 TYR A N 1
ATOM 836 C CA . TYR A 1 100 ? -4.685 15.091 -2.315 1.00 13.42 100 TYR A CA 1
ATOM 837 C C . TYR A 1 100 ? -5.417 13.836 -2.736 1.00 12.70 100 TYR A C 1
ATOM 838 O O . TYR A 1 100 ? -6.467 13.522 -2.171 1.00 13.56 100 TYR A O 1
ATOM 847 N N . LEU A 1 101 ? -4.864 13.111 -3.705 1.00 11.23 101 LEU A N 1
ATOM 848 C CA . LEU A 1 101 ? -5.226 11.713 -3.879 1.00 11.11 101 LEU A CA 1
ATOM 849 C C . LEU A 1 101 ? -4.031 10.894 -3.432 1.00 10.90 101 LEU A C 1
ATOM 850 O O . LEU A 1 101 ? -2.971 10.914 -4.066 1.00 12.82 101 LEU A O 1
ATOM 855 N N . LEU A 1 102 ? -4.189 10.205 -2.310 1.00 11.19 102 LEU A N 1
ATOM 856 C CA . LEU A 1 102 ? -3.112 9.377 -1.795 1.00 10.45 102 LEU A CA 1
ATOM 857 C C . LEU A 1 102 ? -3.290 7.985 -2.366 1.00 10.09 102 LEU A C 1
ATOM 858 O O . LEU A 1 102 ? -4.247 7.276 -2.026 1.00 12.02 102 LEU A O 1
ATOM 863 N N . LEU A 1 103 ? -2.405 7.614 -3.283 1.00 10.86 103 LEU A N 1
ATOM 864 C CA . LEU A 1 103 ? -2.436 6.280 -3.853 1.00 11.21 103 LEU A CA 1
ATOM 865 C C . LEU A 1 103 ? -1.544 5.376 -3.034 1.00 10.84 103 LEU A C 1
ATOM 866 O O . LEU A 1 103 ? -0.360 5.653 -2.843 1.00 12.60 103 LEU A O 1
ATOM 871 N N . VAL A 1 104 ? -2.124 4.289 -2.548 1.00 10.62 104 VAL A N 1
ATOM 872 C CA . VAL A 1 104 ? -1.421 3.373 -1.665 1.00 10.95 104 VAL A CA 1
ATOM 873 C C . VAL A 1 104 ? -1.141 2.082 -2.415 1.00 9.28 104 VAL A C 1
ATOM 874 O O . VAL A 1 104 ? -2.064 1.431 -2.928 1.00 11.31 104 VAL A O 1
ATOM 878 N N . PHE A 1 105 ? 0.138 1.723 -2.500 1.00 9.98 105 PHE A N 1
ATOM 879 C CA . PHE A 1 105 ? 0.545 0.529 -3.219 1.00 10.16 105 PHE A CA 1
ATOM 880 C C . PHE A 1 105 ? 1.095 -0.519 -2.274 1.00 10.66 105 PHE A C 1
ATOM 881 O O . PHE A 1 105 ? 1.595 -0.200 -1.190 1.00 11.11 105 PHE A O 1
ATOM 889 N N . SER A 1 106 ? 1.015 -1.772 -2.704 1.00 10.79 106 SER A N 1
ATOM 890 C CA . SER A 1 106 ? 1.655 -2.871 -1.991 1.00 10.48 106 SER A CA 1
ATOM 891 C C . SER A 1 106 ? 2.803 -3.448 -2.809 1.00 12.24 106 SER A C 1
ATOM 892 O O . SER A 1 106 ? 2.736 -3.541 -4.038 1.00 12.54 106 SER A O 1
ATOM 895 N N . GLU A 1 107 ? 3.872 -3.813 -2.117 1.00 12.46 107 GLU A N 1
ATOM 896 C CA A GLU A 1 107 ? 5.014 -4.460 -2.748 0.37 13.73 107 GLU A CA 1
ATOM 897 C CA B GLU A 1 107 ? 5.008 -4.457 -2.751 0.63 13.19 107 GLU A CA 1
ATOM 898 C C . GLU A 1 107 ? 4.676 -5.925 -2.994 1.00 14.11 107 GLU A C 1
ATOM 899 O O . GLU A 1 107 ? 4.599 -6.718 -2.054 1.00 15.38 107 GLU A O 1
ATOM 910 N N . LYS A 1 108 ? 4.478 -6.284 -4.257 1.00 13.16 108 LYS A N 1
ATOM 911 C CA . LYS A 1 108 ? 4.004 -7.625 -4.584 1.00 15.12 108 LYS A CA 1
ATOM 912 C C . LYS A 1 108 ? 4.849 -8.759 -4.008 1.00 15.59 108 LYS A C 1
ATOM 913 O O . LYS A 1 108 ? 4.322 -9.802 -3.622 1.00 17.69 108 LYS A O 1
ATOM 919 N N . SER A 1 109 ? 6.156 -8.550 -3.939 1.00 14.79 109 SER A N 1
ATOM 920 C CA . SER A 1 109 ? 7.069 -9.627 -3.580 1.00 18.14 109 SER A CA 1
ATOM 921 C C . SER A 1 109 ? 7.078 -9.958 -2.093 1.00 17.29 109 SER A C 1
ATOM 922 O O . SER A 1 109 ? 7.554 -11.021 -1.696 1.00 21.01 109 SER A O 1
ATOM 925 N N . ALA A 1 110 ? 6.571 -9.051 -1.267 1.00 15.49 110 ALA A N 1
ATOM 926 C CA . ALA A 1 110 ? 6.660 -9.233 0.175 1.00 14.60 110 ALA A CA 1
ATOM 927 C C . ALA A 1 110 ? 5.592 -10.200 0.665 1.00 14.27 110 ALA A C 1
ATOM 928 O O . ALA A 1 110 ? 4.474 -10.215 0.149 1.00 14.03 110 ALA A O 1
ATOM 930 N N . PRO A 1 111 ? 5.928 -11.017 1.667 1.00 14.78 111 PRO A N 1
ATOM 931 C CA . PRO A 1 111 ? 4.941 -11.980 2.165 1.00 14.52 111 PRO A CA 1
ATOM 932 C C . PRO A 1 111 ? 3.805 -11.283 2.892 1.00 12.37 111 PRO A C 1
ATOM 933 O O . PRO A 1 111 ? 4.045 -10.365 3.675 1.00 13.19 111 PRO A O 1
ATOM 937 N N . TYR A 1 112 ? 2.577 -11.699 2.605 1.00 12.74 112 TYR A N 1
ATOM 938 C CA . TYR A 1 112 ? 1.405 -11.080 3.206 1.00 11.73 112 TYR A CA 1
ATOM 939 C C . TYR A 1 112 ? 1.416 -9.578 2.979 1.00 10.60 112 TYR A C 1
ATOM 940 O O . TYR A 1 112 ? 0.991 -8.798 3.826 1.00 11.37 112 TYR A O 1
ATOM 949 N N . SER A 1 113 ? 1.899 -9.183 1.808 1.00 11.58 113 SER A N 1
ATOM 950 C CA . SER A 1 113 ? 1.962 -7.772 1.445 1.00 11.24 113 SER A CA 1
ATOM 951 C C . SER A 1 113 ? 0.598 -7.085 1.470 1.00 11.06 113 SER A C 1
ATOM 952 O O . SER A 1 113 ? 0.459 -6.004 2.043 1.00 11.44 113 SER A O 1
ATOM 955 N N . ARG A 1 114 ? -0.413 -7.711 0.873 1.00 11.21 114 ARG A N 1
ATOM 956 C CA . ARG A 1 114 ? -1.715 -7.063 0.780 1.00 10.64 114 ARG A CA 1
ATOM 957 C C . ARG A 1 114 ? -2.368 -6.920 2.152 1.00 10.10 114 ARG A C 1
ATOM 958 O O . ARG A 1 114 ? -2.913 -5.860 2.482 1.00 11.11 114 ARG A O 1
ATOM 966 N N . GLU A 1 115 ? -2.327 -7.993 2.937 1.00 10.26 115 GLU A N 1
ATOM 967 C CA . GLU A 1 115 ? -2.826 -7.960 4.306 1.00 11.08 115 GLU A CA 1
ATOM 968 C C . GLU A 1 115 ? -2.156 -6.861 5.125 1.00 10.25 115 GLU A C 1
ATOM 969 O O . GLU A 1 115 ? -2.810 -6.105 5.851 1.00 9.85 115 GLU A O 1
ATOM 975 N N . SER A 1 116 ? -0.839 -6.768 4.987 1.00 10.10 116 SER A N 1
ATOM 976 C CA . SER A 1 116 ? -0.070 -5.797 5.750 1.00 10.36 116 SER A CA 1
ATOM 977 C C . SER A 1 116 ? -0.418 -4.368 5.353 1.00 8.59 116 SER A C 1
ATOM 978 O O . SER A 1 116 ? -0.563 -3.488 6.205 1.00 9.09 116 SER A O 1
ATOM 981 N N . VAL A 1 117 ? -0.574 -4.133 4.055 1.00 8.88 117 VAL A N 1
ATOM 982 C CA . VAL A 1 117 ? -0.894 -2.793 3.604 1.00 9.26 117 VAL A CA 1
ATOM 983 C C . VAL A 1 117 ? -2.284 -2.375 4.078 1.00 8.54 117 VAL A C 1
ATOM 984 O O . VAL A 1 117 ? -2.468 -1.260 4.545 1.00 10.36 117 VAL A O 1
ATOM 988 N N . TRP A 1 118 ? -3.260 -3.276 4.000 1.00 8.75 118 TRP A N 1
ATOM 989 C CA . TRP A 1 118 ? -4.603 -2.930 4.460 1.00 9.94 118 TRP A CA 1
ATOM 990 C C . TRP A 1 118 ? -4.657 -2.701 5.964 1.00 9.70 118 TRP A C 1
ATOM 991 O O . TRP A 1 118 ? -5.345 -1.796 6.436 1.00 8.80 118 TRP A O 1
ATOM 1002 N N . LEU A 1 119 ? -3.872 -3.470 6.713 1.00 8.79 119 LEU A N 1
ATOM 1003 C CA . LEU A 1 119 ? -3.741 -3.238 8.146 1.00 9.53 119 LEU A CA 1
ATOM 1004 C C . LEU A 1 119 ? -3.217 -1.813 8.389 1.00 8.94 119 LEU A C 1
ATOM 1005 O O . LEU A 1 119 ? -3.770 -1.053 9.190 1.00 9.74 119 LEU A O 1
ATOM 1010 N N . ALA A 1 120 ? -2.154 -1.444 7.673 1.00 8.14 120 ALA A N 1
ATOM 1011 C CA . ALA A 1 120 ? -1.577 -0.107 7.778 1.00 10.03 120 ALA A CA 1
ATOM 1012 C C . ALA A 1 120 ? -2.581 0.968 7.361 1.00 8.81 120 ALA A C 1
ATOM 1013 O O . ALA A 1 120 ? -2.583 2.057 7.923 1.00 9.86 120 ALA A O 1
ATOM 1015 N N . VAL A 1 121 ? -3.437 0.669 6.385 1.00 8.70 121 VAL A N 1
ATOM 1016 C CA . VAL A 1 121 ? -4.478 1.615 5.997 1.00 9.46 121 VAL A CA 1
ATOM 1017 C C . VAL A 1 121 ? -5.431 1.901 7.170 1.00 9.69 121 VAL A C 1
ATOM 1018 O O . VAL A 1 121 ? -5.879 3.032 7.359 1.00 10.19 121 VAL A O 1
ATOM 1022 N N . GLY A 1 122 ? -5.699 0.891 7.984 1.00 9.76 122 GLY A N 1
ATOM 1023 C CA . GLY A 1 122 ? -6.479 1.101 9.195 1.00 10.36 122 GLY A CA 1
ATOM 1024 C C . GLY A 1 122 ? -5.832 2.123 10.113 1.00 9.17 122 GLY A C 1
ATOM 1025 O O . GLY A 1 122 ? -6.502 3.035 10.589 1.00 10.02 122 GLY A O 1
ATOM 1026 N N . TYR A 1 123 ? -4.522 1.987 10.342 1.00 8.81 123 TYR A N 1
ATOM 1027 C CA . TYR A 1 123 ? -3.787 2.984 11.117 1.00 8.70 123 TYR A CA 1
ATOM 1028 C C . TYR A 1 123 ? -3.940 4.353 10.465 1.00 9.77 123 TYR A C 1
ATOM 1029 O O . TYR A 1 123 ? -4.199 5.355 11.126 1.00 9.92 123 TYR A O 1
ATOM 1038 N N . LEU A 1 124 ? -3.734 4.383 9.155 1.00 9.81 124 LEU A N 1
ATOM 1039 C CA . LEU A 1 124 ? -3.728 5.621 8.386 1.00 10.78 124 LEU A CA 1
ATOM 1040 C C . LEU A 1 124 ? -5.037 6.388 8.537 1.00 10.16 124 LEU A C 1
ATOM 1041 O O . LEU A 1 124 ? -5.042 7.599 8.767 1.00 10.33 124 LEU A O 1
ATOM 1046 N N . LEU A 1 125 ? -6.152 5.683 8.421 1.00 10.19 125 LEU A N 1
ATOM 1047 C CA . LEU A 1 125 ? -7.454 6.340 8.517 1.00 10.31 125 LEU A CA 1
ATOM 1048 C C . LEU A 1 125 ? -7.694 6.942 9.896 1.00 9.80 125 LEU A C 1
ATOM 1049 O O . LEU A 1 125 ? -8.272 8.023 10.012 1.00 11.81 125 LEU A O 1
ATOM 1054 N N . LEU A 1 126 ? -7.277 6.236 10.942 1.00 9.81 126 LEU A N 1
ATOM 1055 C CA . LEU A 1 126 ? -7.391 6.789 12.287 1.00 11.26 126 LEU A CA 1
ATOM 1056 C C . LEU A 1 126 ? -6.527 8.035 12.454 1.00 10.38 126 LEU A C 1
ATOM 1057 O O . LEU A 1 126 ? -6.942 9.007 13.086 1.00 11.48 126 LEU A O 1
ATOM 1062 N N . ALA A 1 127 ? -5.329 8.019 11.872 1.00 10.63 127 ALA A N 1
ATOM 1063 C CA . ALA A 1 127 ? -4.437 9.175 11.946 1.00 10.58 127 ALA A CA 1
ATOM 1064 C C . ALA A 1 127 ? -5.024 10.384 11.224 1.00 10.77 127 ALA A C 1
ATOM 1065 O O . ALA A 1 127 ? -4.935 11.515 11.710 1.00 12.80 127 ALA A O 1
ATOM 1067 N N . LEU A 1 128 ? -5.629 10.153 10.064 1.00 11.52 128 LEU A N 1
ATOM 1068 C CA . LEU A 1 128 ? -6.251 11.244 9.340 1.00 11.42 128 LEU A CA 1
ATOM 1069 C C . LEU A 1 128 ? -7.362 11.842 10.198 1.00 12.36 128 LEU A C 1
ATOM 1070 O O . LEU A 1 128 ? -7.504 13.058 10.281 1.00 13.69 128 LEU A O 1
ATOM 1075 N N . GLU A 1 129 ? -8.147 10.985 10.847 1.00 11.80 129 GLU A N 1
ATOM 1076 C CA . GLU A 1 129 ? -9.218 11.472 11.703 1.00 13.20 129 GLU A CA 1
ATOM 1077 C C . GLU A 1 129 ? -8.648 12.337 12.827 1.00 13.89 129 GLU A C 1
ATOM 1078 O O . GLU A 1 129 ? -9.197 13.385 13.140 1.00 16.09 129 GLU A O 1
ATOM 1084 N N . GLU A 1 130 ? -7.534 11.913 13.415 1.00 13.32 130 GLU A N 1
ATOM 1085 C CA . GLU A 1 130 ? -6.916 12.680 14.492 1.00 15.86 130 GLU A CA 1
ATOM 1086 C C . GLU A 1 130 ? -6.524 14.081 14.017 1.00 16.13 130 GLU A C 1
ATOM 1087 O O . GLU A 1 130 ? -6.566 15.040 14.784 1.00 18.17 130 GLU A O 1
ATOM 1093 N N . LYS A 1 131 ? -6.154 14.191 12.745 1.00 15.77 131 LYS A N 1
ATOM 1094 C CA . LYS A 1 131 ? -5.736 15.469 12.169 1.00 15.33 131 LYS A CA 1
ATOM 1095 C C . LYS A 1 131 ? -6.890 16.286 11.587 1.00 14.93 131 LYS A C 1
ATOM 1096 O O . LYS A 1 131 ? -6.672 17.358 11.016 1.00 18.83 131 LYS A O 1
ATOM 1102 N N . GLY A 1 132 ? -8.109 15.780 11.719 1.00 14.76 132 GLY A N 1
ATOM 1103 C CA . GLY A 1 132 ? -9.270 16.488 11.209 1.00 16.15 132 GLY A CA 1
ATOM 1104 C C . GLY A 1 132 ? -9.382 16.413 9.693 1.00 16.60 132 GLY A C 1
ATOM 1105 O O . GLY A 1 132 ? -10.032 17.247 9.065 1.00 18.05 132 GLY A O 1
ATOM 1106 N N . LEU A 1 133 ? -8.729 15.423 9.096 1.00 13.88 133 LEU A N 1
ATOM 1107 C CA . LEU A 1 133 ? -8.841 15.209 7.661 1.00 13.57 133 LEU A CA 1
ATOM 1108 C C . LEU A 1 133 ? -9.807 14.080 7.415 1.00 14.95 133 LEU A C 1
ATOM 1109 O O . LEU A 1 133 ? -10.031 13.243 8.292 1.00 18.86 133 LEU A O 1
ATOM 1114 N N . GLY A 1 134 ? -10.390 14.069 6.222 1.00 13.87 134 GLY A N 1
ATOM 1115 C CA . GLY A 1 134 ? -11.338 13.046 5.839 1.00 14.31 134 GLY A CA 1
ATOM 1116 C C . GLY A 1 134 ? -10.777 12.231 4.698 1.00 12.56 134 GLY A C 1
ATOM 1117 O O . GLY A 1 134 ? -9.826 12.649 4.016 1.00 12.89 134 GLY A O 1
ATOM 1118 N N . SER A 1 135 ? -11.365 11.063 4.489 1.00 11.78 135 SER A N 1
ATOM 1119 C CA A SER A 1 135 ? -10.993 10.245 3.348 0.50 11.64 135 SER A CA 1
ATOM 1120 C CA B SER A 1 135 ? -10.921 10.145 3.456 0.50 10.94 135 SER A CA 1
ATOM 1121 C C . SER A 1 135 ? -12.034 9.179 3.069 1.00 10.69 135 SER A C 1
ATOM 1122 O O . SER A 1 135 ? -13.031 9.044 3.787 1.00 10.74 135 SER A O 1
ATOM 1127 N N . VAL A 1 136 ? -11.832 8.486 1.963 1.00 11.38 136 VAL A N 1
ATOM 1128 C CA . VAL A 1 136 ? -12.668 7.374 1.559 1.00 13.65 136 VAL A CA 1
ATOM 1129 C C . VAL A 1 136 ? -11.737 6.389 0.853 1.00 11.92 136 VAL A C 1
ATOM 1130 O O . VAL A 1 136 ? -10.937 6.794 0.014 1.00 14.03 136 VAL A O 1
ATOM 1134 N N . PRO A 1 137 ? -11.788 5.104 1.228 1.00 12.94 137 PRO A N 1
ATOM 1135 C CA . PRO A 1 137 ? -10.982 4.121 0.508 1.00 13.46 137 PRO A CA 1
ATOM 1136 C C . PRO A 1 137 ? -11.651 3.832 -0.819 1.00 14.40 137 PRO A C 1
ATOM 1137 O O . PRO A 1 137 ? -12.564 3.032 -0.890 1.00 20.63 137 PRO A O 1
ATOM 1141 N N . TYR A 1 138 ? -11.216 4.513 -1.858 1.00 11.54 138 TYR A N 1
ATOM 1142 C CA . TYR A 1 138 ? -11.865 4.403 -3.144 1.00 11.97 138 TYR A CA 1
ATOM 1143 C C . TYR A 1 138 ? -11.227 3.294 -3.967 1.00 10.33 138 TYR A C 1
ATOM 1144 O O . TYR A 1 138 ? -10.007 3.258 -4.152 1.00 10.67 138 TYR A O 1
ATOM 1153 N N . THR A 1 139 ? -12.056 2.361 -4.413 1.00 11.75 139 THR A N 1
ATOM 1154 C CA . THR A 1 139 ? -11.588 1.198 -5.147 1.00 13.64 139 THR A CA 1
ATOM 1155 C C . THR A 1 139 ? -12.352 1.090 -6.462 1.00 15.26 139 THR A C 1
ATOM 1156 O O . THR A 1 139 ? -13.4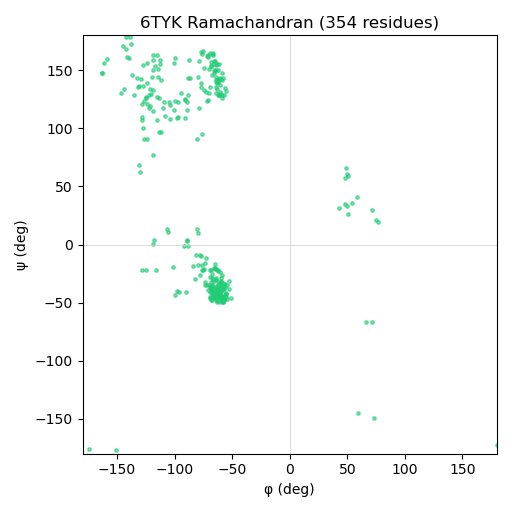23 0.480 -6.520 1.00 18.39 139 THR A O 1
ATOM 1160 N N . PRO A 1 140 ? -11.811 1.701 -7.527 1.00 15.55 140 PRO A N 1
ATOM 1161 C CA . PRO A 1 140 ? -12.471 1.657 -8.839 1.00 17.20 140 PRO A CA 1
ATOM 1162 C C . PRO A 1 140 ? -12.448 0.244 -9.402 1.00 19.17 140 PRO A C 1
ATOM 1163 O O . PRO A 1 140 ? -11.677 -0.587 -8.932 1.00 20.28 140 PRO A O 1
ATOM 1167 N N . PRO A 1 141 ? -13.285 -0.028 -10.407 1.00 20.44 141 PRO A N 1
ATOM 1168 C CA . PRO A 1 141 ? -13.372 -1.382 -10.961 1.00 25.86 141 PRO A CA 1
ATOM 1169 C C . PRO A 1 141 ? -12.071 -1.865 -11.594 1.00 31.64 141 PRO A C 1
ATOM 1170 O O . PRO A 1 141 ? -11.766 -3.054 -11.495 1.00 34.64 141 PRO A O 1
ATOM 1174 N N . ASP A 1 142 ? -11.322 -0.975 -12.238 1.00 32.46 142 ASP A N 1
ATOM 1175 C CA . ASP A 1 142 ? -10.048 -1.377 -12.826 1.00 36.34 142 ASP A CA 1
ATOM 1176 C C . ASP A 1 142 ? -8.890 -0.485 -12.400 1.00 35.02 142 ASP A C 1
ATOM 1177 O O . ASP A 1 142 ? -8.782 0.672 -12.807 1.00 37.52 142 ASP A O 1
ATOM 1182 N N . PHE A 1 143 ? -8.011 -1.054 -11.592 1.00 28.47 143 PHE A N 1
ATOM 1183 C CA . PHE A 1 143 ? -6.836 -0.343 -11.121 1.00 25.72 143 PHE A CA 1
ATOM 1184 C C . PHE A 1 143 ? -5.753 -0.230 -12.184 1.00 24.92 143 PHE A C 1
ATOM 1185 O O . PHE A 1 143 ? -4.885 0.636 -12.091 1.00 22.51 143 PHE A O 1
ATOM 1193 N N . ARG A 1 144 ? -5.785 -1.111 -13.181 1.00 24.57 144 ARG A N 1
ATOM 1194 C CA . ARG A 1 144 ? -4.676 -1.181 -14.134 1.00 26.71 144 ARG A CA 1
ATOM 1195 C C . ARG A 1 144 ? -4.501 0.111 -14.924 1.00 23.63 144 ARG A C 1
ATOM 1196 O O . ARG A 1 144 ? -3.378 0.543 -15.176 1.00 22.93 144 ARG A O 1
ATOM 1204 N N . GLU A 1 145 ? -5.612 0.734 -15.297 1.00 25.08 145 GLU A N 1
ATOM 1205 C CA . GLU A 1 145 ? -5.556 1.973 -16.061 1.00 26.12 145 GLU A CA 1
ATOM 1206 C C . GLU A 1 145 ? -5.008 3.125 -15.224 1.00 23.31 145 GLU A C 1
ATOM 1207 O O . GLU A 1 145 ? -4.248 3.952 -15.715 1.00 24.06 145 GLU A O 1
ATOM 1213 N N . VAL A 1 146 ? -5.376 3.166 -13.949 1.00 20.78 146 VAL A N 1
ATOM 1214 C CA . VAL A 1 146 ? -4.863 4.197 -13.061 1.00 18.70 146 VAL A CA 1
ATOM 1215 C C . VAL A 1 146 ? -3.378 3.963 -12.816 1.00 17.12 146 VAL A C 1
ATOM 1216 O O . VAL A 1 146 ? -2.586 4.904 -12.816 1.00 16.10 146 VAL A O 1
ATOM 1220 N N . GLU A 1 147 ? -2.998 2.701 -12.637 1.00 16.26 147 GLU A N 1
ATOM 1221 C CA . GLU A 1 147 ? -1.591 2.356 -12.456 1.00 16.42 147 GLU A CA 1
ATOM 1222 C C . GLU A 1 147 ? -0.738 2.874 -13.602 1.00 15.69 147 GLU A C 1
ATOM 1223 O O . GLU A 1 147 ? 0.355 3.392 -13.383 1.00 16.41 147 GLU A O 1
ATOM 1229 N N . LYS A 1 148 ? -1.244 2.734 -14.823 1.00 16.81 148 LYS A N 1
ATOM 1230 C CA . LYS A 1 148 ? -0.487 3.152 -15.995 1.00 19.54 148 LYS A CA 1
ATOM 1231 C C . LYS A 1 148 ? -0.348 4.670 -16.033 1.00 20.18 148 LYS A C 1
ATOM 1232 O O . LYS A 1 148 ? 0.695 5.195 -16.431 1.00 20.92 148 LYS A O 1
ATOM 1238 N N . LEU A 1 149 ? -1.400 5.370 -15.614 1.00 20.11 149 LEU A N 1
ATOM 1239 C CA . LEU A 1 149 ? -1.390 6.830 -15.608 1.00 19.62 149 LEU A CA 1
ATOM 1240 C C . LEU A 1 149 ? -0.256 7.390 -14.770 1.00 19.05 149 LEU A C 1
ATOM 1241 O O . LEU A 1 149 ? 0.282 8.451 -15.075 1.00 21.17 149 LEU A O 1
ATOM 1246 N N . VAL A 1 150 ? 0.097 6.682 -13.704 1.00 17.13 150 VAL A N 1
ATOM 1247 C CA . VAL A 1 150 ? 1.119 7.181 -12.788 1.00 16.92 150 VAL A CA 1
ATOM 1248 C C . VAL A 1 150 ? 2.445 6.429 -12.934 1.00 16.49 150 VAL A C 1
ATOM 1249 O O . VAL A 1 150 ? 3.335 6.547 -12.092 1.00 16.94 150 VAL A O 1
ATOM 1253 N N . ASN A 1 151 ? 2.569 5.663 -14.014 1.00 18.28 151 ASN A N 1
ATOM 1254 C CA A ASN A 1 151 ? 3.806 4.946 -14.315 0.51 18.62 151 ASN A CA 1
ATOM 1255 C CA B ASN A 1 151 ? 3.805 4.948 -14.318 0.49 18.65 151 ASN A CA 1
ATOM 1256 C C . ASN A 1 151 ? 4.209 3.979 -13.207 1.00 18.04 151 ASN A C 1
ATOM 1257 O O . ASN A 1 151 ? 5.376 3.907 -12.817 1.00 19.19 151 ASN A O 1
ATOM 1266 N N . THR A 1 152 ? 3.235 3.235 -12.699 1.00 17.41 152 THR A N 1
ATOM 1267 C CA . THR A 1 152 ? 3.478 2.285 -11.625 1.00 15.45 152 THR A CA 1
ATOM 1268 C C . THR A 1 152 ? 4.470 1.223 -12.075 1.00 15.79 152 THR A C 1
ATOM 1269 O O . THR A 1 152 ? 4.292 0.612 -13.131 1.00 18.57 152 THR A O 1
ATOM 1273 N N . PRO A 1 153 ? 5.527 1.002 -11.281 1.00 16.82 153 PRO A N 1
ATOM 1274 C CA . PRO A 1 153 ? 6.465 -0.076 -11.610 1.00 18.28 153 PRO A CA 1
ATOM 1275 C C . PRO A 1 153 ? 5.795 -1.432 -11.431 1.00 17.84 153 PRO A C 1
ATOM 1276 O O . PRO A 1 153 ? 4.868 -1.559 -10.638 1.00 17.50 153 PRO A O 1
ATOM 1280 N N . SER A 1 154 ? 6.272 -2.435 -12.157 1.00 18.75 154 SER A N 1
ATOM 1281 C CA . SER A 1 154 ? 5.675 -3.763 -12.120 1.00 21.22 154 SER A CA 1
ATOM 1282 C C . SER A 1 154 ? 5.708 -4.381 -10.724 1.00 19.32 154 SER A C 1
ATOM 1283 O O . SER A 1 154 ? 4.909 -5.259 -10.410 1.00 21.24 154 SER A O 1
ATOM 1286 N N . GLU A 1 155 ? 6.641 -3.922 -9.894 1.00 16.58 155 GLU A N 1
ATOM 1287 C CA . GLU A 1 155 ? 6.805 -4.462 -8.546 1.00 15.97 155 GLU A CA 1
ATOM 1288 C C . GLU A 1 155 ? 5.704 -4.050 -7.569 1.00 14.06 155 GLU A C 1
ATOM 1289 O O . GLU A 1 155 ? 5.613 -4.601 -6.479 1.00 15.18 155 GLU A O 1
ATOM 1295 N N . LEU A 1 156 ? 4.878 -3.083 -7.958 1.00 13.92 156 LEU A N 1
ATOM 1296 C CA . LEU A 1 156 ? 3.905 -2.521 -7.037 1.00 13.14 156 LEU A CA 1
ATOM 1297 C C . LEU A 1 156 ? 2.491 -2.713 -7.541 1.00 14.43 156 LEU A C 1
ATOM 1298 O O . LEU A 1 156 ? 2.232 -2.641 -8.736 1.00 16.02 156 LEU A O 1
ATOM 1303 N N . ARG A 1 157 ? 1.580 -2.943 -6.608 1.00 12.68 157 ARG A N 1
ATOM 1304 C CA . ARG A 1 157 ? 0.170 -3.080 -6.922 1.00 12.62 157 ARG A CA 1
ATOM 1305 C C . ARG A 1 157 ? -0.595 -1.945 -6.271 1.00 11.07 157 ARG A C 1
ATOM 1306 O O . ARG A 1 157 ? -0.474 -1.735 -5.070 1.00 11.33 157 ARG A O 1
ATOM 1314 N N . LEU A 1 158 ? -1.390 -1.214 -7.046 1.00 11.40 158 LEU A N 1
ATOM 1315 C CA . LEU A 1 158 ? -2.230 -0.188 -6.448 1.00 11.68 158 LEU A CA 1
ATOM 1316 C C . LEU A 1 158 ? -3.341 -0.856 -5.655 1.00 11.86 158 LEU A C 1
ATOM 1317 O O . LEU A 1 158 ? -4.082 -1.669 -6.193 1.00 14.90 158 LEU A O 1
ATOM 1322 N N . GLU A 1 159 ? -3.442 -0.515 -4.376 1.00 10.60 159 GLU A N 1
ATOM 1323 C CA . GLU A 1 159 ? -4.438 -1.120 -3.499 1.00 10.87 159 GLU A CA 1
ATOM 1324 C C . GLU A 1 159 ? -5.680 -0.251 -3.347 1.00 10.88 159 GLU A C 1
ATOM 1325 O O . GLU A 1 159 ? -6.801 -0.749 -3.297 1.00 11.40 159 GLU A O 1
ATOM 1331 N N . VAL A 1 160 ? -5.484 1.053 -3.233 1.00 11.45 160 VAL A N 1
ATOM 1332 C CA . VAL A 1 160 ? -6.597 1.932 -2.933 1.00 10.58 160 VAL A CA 1
ATOM 1333 C C . VAL A 1 160 ? -6.208 3.362 -3.260 1.00 10.62 160 VAL A C 1
ATOM 1334 O O . VAL A 1 160 ? -5.032 3.720 -3.191 1.00 12.07 160 VAL A O 1
ATOM 1338 N N . ILE A 1 161 ? -7.194 4.150 -3.676 1.00 9.70 161 ILE A N 1
ATOM 1339 C CA . ILE A 1 161 ? -7.028 5.584 -3.859 1.00 10.82 161 ILE A CA 1
ATOM 1340 C C . ILE A 1 161 ? -7.710 6.232 -2.679 1.00 10.94 161 ILE A C 1
ATOM 1341 O O . ILE A 1 161 ? -8.911 6.039 -2.469 1.00 11.63 161 ILE A O 1
ATOM 1346 N N . LEU A 1 162 ? -6.957 6.995 -1.901 1.00 11.55 162 LEU A N 1
ATOM 1347 C CA . LEU A 1 162 ? -7.524 7.682 -0.749 1.00 11.03 162 LEU A CA 1
ATOM 1348 C C . LEU A 1 162 ? -7.539 9.182 -0.985 1.00 10.20 162 LEU A C 1
ATOM 1349 O O . LEU A 1 162 ? -6.532 9.856 -0.770 1.00 11.09 162 LEU A O 1
ATOM 1354 N N . PRO A 1 163 ? -8.677 9.719 -1.434 1.00 11.64 163 PRO A N 1
ATOM 1355 C CA . PRO A 1 163 ? -8.792 11.177 -1.474 1.00 12.36 163 PRO A CA 1
ATOM 1356 C C . PRO A 1 163 ? -8.692 11.698 -0.050 1.00 12.63 163 PRO A C 1
ATOM 1357 O O . PRO A 1 163 ? -9.313 11.128 0.852 1.00 13.66 163 PRO A O 1
ATOM 1361 N N . VAL A 1 164 ? -7.883 12.731 0.152 1.00 11.68 164 VAL A N 1
ATOM 1362 C CA . VAL A 1 164 ? -7.688 13.300 1.477 1.00 12.76 164 VAL A CA 1
ATOM 1363 C C . VAL A 1 164 ? -7.832 14.808 1.420 1.00 13.06 164 VAL A C 1
ATOM 1364 O O . VAL A 1 164 ? -7.313 15.460 0.520 1.00 14.45 164 VAL A O 1
ATOM 1368 N N . GLY A 1 165 ? -8.548 15.357 2.388 1.00 12.41 165 GLY A N 1
ATOM 1369 C CA . GLY A 1 165 ? -8.685 16.793 2.494 1.00 12.37 165 GLY A CA 1
ATOM 1370 C C . GLY A 1 165 ? -9.557 17.117 3.683 1.00 12.35 165 GLY A C 1
ATOM 1371 O O . GLY A 1 165 ? -9.899 16.241 4.477 1.00 13.07 165 GLY A O 1
ATOM 1372 N N . TYR A 1 166 ? -9.907 18.386 3.820 1.00 13.25 166 TYR A N 1
ATOM 1373 C CA . TYR A 1 166 ? -10.804 18.804 4.881 1.00 13.35 166 TYR A CA 1
ATOM 1374 C C . TYR A 1 166 ? -12.220 18.420 4.497 1.00 12.91 166 TYR A C 1
ATOM 1375 O O . TYR A 1 166 ? -12.636 18.637 3.361 1.00 14.28 166 TYR A O 1
ATOM 1384 N N . PRO A 1 167 ? -12.976 17.853 5.448 1.00 12.63 167 PRO A N 1
ATOM 1385 C CA . PRO A 1 167 ? -14.350 17.456 5.140 1.00 13.10 167 PRO A CA 1
ATOM 1386 C C . PRO A 1 167 ? -15.219 18.671 4.888 1.00 13.84 167 PRO A C 1
ATOM 1387 O O . PRO A 1 167 ? -15.037 19.726 5.515 1.00 15.91 167 PRO A O 1
ATOM 1391 N N . ASP A 1 168 ? -16.168 18.518 3.975 1.00 13.15 168 ASP A N 1
ATOM 1392 C CA . ASP A 1 168 ? -17.125 19.573 3.697 1.00 13.29 168 ASP A CA 1
ATOM 1393 C C . ASP A 1 168 ? -18.527 19.083 4.005 1.00 15.59 168 ASP A C 1
ATOM 1394 O O . ASP A 1 168 ? -19.301 18.748 3.101 1.00 16.16 168 ASP A O 1
ATOM 1399 N N . ASP A 1 169 ? -18.839 19.046 5.295 1.00 15.82 169 ASP A N 1
ATOM 1400 C CA . ASP A 1 169 ? -20.117 18.539 5.786 1.00 15.55 169 ASP A CA 1
ATOM 1401 C C . ASP A 1 169 ? -20.495 17.184 5.201 1.00 15.74 169 ASP A C 1
ATOM 1402 O O . ASP A 1 169 ? -21.489 17.052 4.487 1.00 15.65 169 ASP A O 1
ATOM 1407 N N . PRO A 1 170 ? -19.707 16.164 5.533 1.00 16.86 170 PRO A N 1
ATOM 1408 C CA . PRO A 1 170 ? -19.956 14.819 5.017 1.00 17.64 170 PRO A CA 1
ATOM 1409 C C . PRO A 1 170 ? -21.235 14.217 5.579 1.00 18.66 170 PRO A C 1
ATOM 1410 O O . PRO A 1 170 ? -21.718 14.622 6.645 1.00 20.41 170 PRO A O 1
ATOM 1414 N N . LYS A 1 171 ? -21.779 13.252 4.849 1.00 17.52 171 LYS A N 1
ATOM 1415 C CA . LYS A 1 171 ? -22.980 12.546 5.269 1.00 18.37 171 LYS A CA 1
ATOM 1416 C C . LYS A 1 171 ? -22.711 11.750 6.542 1.00 16.45 171 LYS A C 1
ATOM 1417 O O . LYS A 1 171 ? -21.567 11.423 6.850 1.00 16.06 171 LYS A O 1
ATOM 1423 N N . PRO A 1 172 ? -23.772 11.434 7.290 1.00 17.45 172 PRO A N 1
ATOM 1424 C CA . PRO A 1 172 ? -23.595 10.710 8.549 1.00 17.48 172 PRO A CA 1
ATOM 1425 C C . PRO A 1 172 ? -23.028 9.307 8.364 1.00 15.35 172 PRO A C 1
ATOM 1426 O O . PRO A 1 172 ? -23.193 8.673 7.315 1.00 16.08 172 PRO A O 1
ATOM 1430 N N . LYS A 1 173 ? -22.374 8.829 9.413 1.00 13.95 173 LYS A N 1
ATOM 1431 C CA . LYS A 1 173 ? -21.854 7.480 9.437 1.00 13.47 173 LYS A CA 1
ATOM 1432 C C . LYS A 1 173 ? -23.005 6.496 9.284 1.00 13.17 173 LYS A C 1
ATOM 1433 O O . LYS A 1 173 ? -24.102 6.725 9.807 1.00 14.47 173 LYS A O 1
ATOM 1439 N N . TYR A 1 174 ? -22.774 5.412 8.548 1.00 12.55 174 TYR A N 1
ATOM 1440 C CA . TYR A 1 174 ? -23.799 4.381 8.438 1.00 13.28 174 TYR A CA 1
ATOM 1441 C C . TYR A 1 174 ? -23.815 3.551 9.720 1.00 13.17 174 TYR A C 1
ATOM 1442 O O . TYR A 1 174 ? -22.888 3.617 10.521 1.00 13.85 174 TYR A O 1
ATOM 1451 N N . PRO A 1 175 ? -24.873 2.763 9.919 1.00 14.01 175 PRO A N 1
ATOM 1452 C CA . PRO A 1 175 ? -24.962 2.004 11.169 1.00 14.40 175 PRO A CA 1
ATOM 1453 C C . PRO A 1 175 ? -23.889 0.933 11.312 1.00 14.79 175 PRO A C 1
ATOM 1454 O O . PRO A 1 175 ? -23.192 0.571 10.357 1.00 15.78 175 PRO A O 1
ATOM 1458 N N . ARG A 1 176 ? -23.738 0.448 12.533 1.00 14.11 176 ARG A N 1
ATOM 1459 C CA . ARG A 1 176 ? -22.920 -0.727 12.769 1.00 12.90 176 ARG A CA 1
ATOM 1460 C C . ARG A 1 176 ? -23.741 -1.770 13.502 1.00 12.25 176 ARG A C 1
ATOM 1461 O O . ARG A 1 176 ? -24.343 -1.492 14.537 1.00 14.66 176 ARG A O 1
ATOM 1469 N N . ASN A 1 177 ? -23.771 -2.977 12.956 1.00 12.09 177 ASN A N 1
ATOM 1470 C CA . ASN A 1 177 ? -24.314 -4.104 13.682 1.00 12.78 177 ASN A CA 1
ATOM 1471 C C . ASN A 1 177 ? -23.422 -4.372 14.876 1.00 14.72 177 ASN A C 1
ATOM 1472 O O . ASN A 1 177 ? -22.239 -4.033 14.864 1.00 16.68 177 ASN A O 1
ATOM 1477 N N . GLU A 1 178 ? -23.978 -4.987 15.905 1.00 14.30 178 GLU A N 1
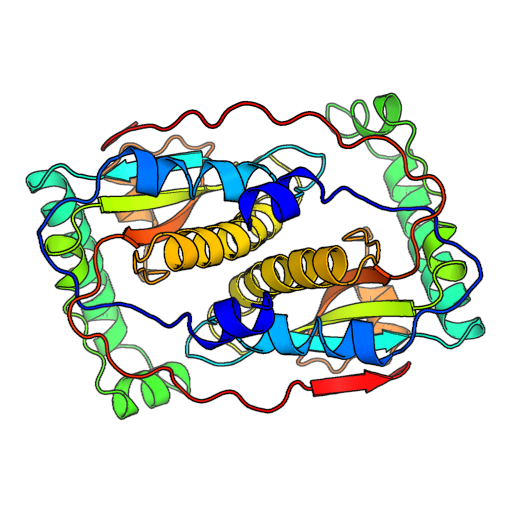ATOM 1478 C CA . GLU A 1 178 ? -23.185 -5.389 17.055 1.00 16.64 178 GLU A CA 1
ATOM 1479 C C . GLU A 1 178 ? -22.117 -6.377 16.605 1.00 14.33 178 GLU A C 1
ATOM 1480 O O . GLU A 1 178 ? -22.340 -7.191 15.707 1.00 15.51 178 GLU A O 1
ATOM 1486 N N . VAL A 1 179 ? -20.939 -6.288 17.206 1.00 14.81 179 VAL A N 1
ATOM 1487 C CA . VAL A 1 179 ? -19.852 -7.171 16.821 1.00 16.11 179 VAL A CA 1
ATOM 1488 C C . VAL A 1 179 ? -20.259 -8.619 17.115 1.00 16.56 179 VAL A C 1
ATOM 1489 O O . VAL A 1 179 ? -20.970 -8.893 18.080 1.00 17.14 179 VAL A O 1
ATOM 1493 N N . ILE A 1 180 ? -19.863 -9.535 16.239 1.00 14.93 180 ILE A N 1
ATOM 1494 C CA . ILE A 1 180 ? -20.273 -10.928 16.347 1.00 15.11 180 ILE A CA 1
ATOM 1495 C C . ILE A 1 180 ? -19.117 -11.755 16.877 1.00 15.60 180 ILE A C 1
ATOM 1496 O O . ILE A 1 180 ? -18.136 -11.995 16.167 1.00 16.06 180 ILE A O 1
ATOM 1501 N N . VAL A 1 181 ? -19.255 -12.180 18.130 1.00 15.98 181 VAL A N 1
ATOM 1502 C CA . VAL A 1 181 ? -18.214 -12.909 18.838 1.00 15.34 181 VAL A CA 1
ATOM 1503 C C . VAL A 1 181 ? -18.703 -14.280 19.270 1.00 16.21 181 VAL A C 1
ATOM 1504 O O . VAL A 1 181 ? -19.772 -14.419 19.861 1.00 17.38 181 VAL A O 1
ATOM 1508 N N . ARG A 1 182 ? -17.920 -15.294 18.950 1.00 14.36 182 ARG A N 1
ATOM 1509 C CA . ARG A 1 182 ? -18.206 -16.652 19.359 1.00 13.51 182 ARG A CA 1
ATOM 1510 C C . ARG A 1 182 ? -17.083 -17.173 20.229 1.00 13.05 182 ARG A C 1
ATOM 1511 O O . ARG A 1 182 ? -16.001 -16.610 20.232 1.00 12.95 182 ARG A O 1
ATOM 1519 N N . TYR A 1 183 ? -17.335 -18.257 20.957 1.00 12.97 183 TYR A N 1
ATOM 1520 C CA . TYR A 1 183 ? -16.335 -18.808 21.873 1.00 14.10 183 TYR A CA 1
ATOM 1521 C C . TYR A 1 183 ? -15.996 -20.245 21.543 1.00 12.68 183 TYR A C 1
ATOM 1522 O O . TYR A 1 183 ? -16.883 -21.084 21.364 1.00 15.91 183 TYR A O 1
ATOM 1531 N N . ASN A 1 184 ? -14.695 -20.492 21.420 1.00 13.70 184 ASN A N 1
ATOM 1532 C CA . ASN A 1 184 ? -14.125 -21.820 21.228 1.00 15.24 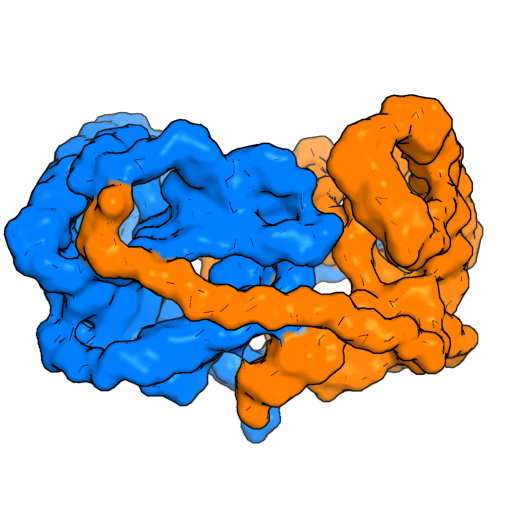184 ASN A CA 1
ATOM 1533 C C . ASN A 1 184 ? -14.383 -22.430 19.860 1.00 17.24 184 ASN A C 1
ATOM 1534 O O . ASN A 1 184 ? -13.455 -22.596 19.074 1.00 19.50 184 ASN A O 1
ATOM 1539 N N . THR A 1 185 ? -15.636 -22.739 19.556 1.00 15.75 185 THR A N 1
ATOM 1540 C CA . THR A 1 185 ? -15.959 -23.272 18.241 1.00 17.44 185 THR A CA 1
ATOM 1541 C C . THR A 1 185 ? -17.273 -22.703 17.739 1.00 17.60 185 THR A C 1
ATOM 1542 O O . THR A 1 185 ? -18.072 -22.178 18.519 1.00 18.44 185 THR A O 1
ATOM 1546 N N . PHE A 1 186 ? -17.489 -22.796 16.431 1.00 16.01 186 PHE A N 1
ATOM 1547 C CA . PHE A 1 186 ? -18.791 -22.490 15.853 1.00 18.32 186 PHE A CA 1
ATOM 1548 C C . PHE A 1 186 ? -19.770 -23.613 16.180 1.00 22.81 186 PHE A C 1
ATOM 1549 O O . PHE A 1 186 ? -19.397 -24.787 16.178 1.00 23.42 186 PHE A O 1
ATOM 1557 N N . MET B 1 3 ? -1.869 10.230 22.312 1.00 45.17 3 MET B N 1
ATOM 1558 C CA . MET B 1 3 ? -1.372 10.442 20.958 1.00 44.01 3 MET B CA 1
ATOM 1559 C C . MET B 1 3 ? -1.400 9.143 20.159 1.00 34.41 3 MET B C 1
ATOM 1560 O O . MET B 1 3 ? -0.853 8.125 20.585 1.00 30.71 3 MET B O 1
ATOM 1565 N N . LEU B 1 4 ? -2.046 9.181 19.001 1.00 29.29 4 LEU B N 1
ATOM 1566 C CA . LEU B 1 4 ? -2.153 7.989 18.170 1.00 22.94 4 LEU B CA 1
ATOM 1567 C C . LEU B 1 4 ? -0.779 7.523 17.691 1.00 21.24 4 LEU B C 1
ATOM 1568 O O . LEU B 1 4 ? -0.497 6.325 17.659 1.00 20.93 4 LEU B O 1
ATOM 1573 N N . TYR B 1 5 ? 0.085 8.464 17.326 1.00 20.87 5 TYR B N 1
ATOM 1574 C CA . TYR B 1 5 ? 1.413 8.083 16.863 1.00 18.88 5 TYR B CA 1
ATOM 1575 C C . TYR B 1 5 ? 2.175 7.339 17.955 1.00 18.33 5 TYR B C 1
ATOM 1576 O O . TYR B 1 5 ? 2.872 6.360 17.687 1.00 16.87 5 TYR B O 1
ATOM 1585 N N . ASP B 1 6 ? 2.028 7.796 19.192 1.00 19.95 6 ASP B N 1
ATOM 1586 C CA . ASP B 1 6 ? 2.704 7.146 20.308 1.00 21.33 6 ASP B CA 1
ATOM 1587 C C . ASP B 1 6 ? 2.225 5.706 20.486 1.00 19.69 6 ASP B C 1
ATOM 1588 O O . ASP B 1 6 ? 3.025 4.807 20.724 1.00 19.98 6 ASP B O 1
ATOM 1593 N N . LEU B 1 7 ? 0.916 5.502 20.359 1.00 18.82 7 LEU B N 1
ATOM 1594 C CA . LEU B 1 7 ? 0.314 4.178 20.442 1.00 16.04 7 LEU B CA 1
ATOM 1595 C C . LEU B 1 7 ? 0.873 3.258 19.349 1.00 15.45 7 LEU B C 1
ATOM 1596 O O . LEU B 1 7 ? 1.306 2.137 19.617 1.00 16.41 7 LEU B O 1
ATOM 1601 N N . ALA B 1 8 ? 0.873 3.751 18.114 1.00 13.30 8 ALA B N 1
ATOM 1602 C CA . ALA B 1 8 ? 1.374 2.997 16.973 1.00 12.28 8 ALA B CA 1
ATOM 1603 C C . ALA B 1 8 ? 2.867 2.734 17.093 1.00 11.36 8 ALA B C 1
ATOM 1604 O O . ALA B 1 8 ? 3.341 1.634 16.789 1.00 12.03 8 ALA B O 1
ATOM 1606 N N . LYS B 1 9 ? 3.615 3.741 17.538 1.00 13.08 9 LYS B N 1
ATOM 1607 C CA . LYS B 1 9 ? 5.063 3.601 17.653 1.00 13.49 9 LYS B CA 1
ATOM 1608 C C . LYS B 1 9 ? 5.440 2.577 18.717 1.00 13.45 9 LYS B C 1
ATOM 1609 O O . LYS B 1 9 ? 6.331 1.758 18.516 1.00 15.03 9 LYS B O 1
ATOM 1615 N N . LYS B 1 10 ? 4.743 2.610 19.844 1.00 12.50 10 LYS B N 1
ATOM 1616 C CA . LYS B 1 10 ? 5.047 1.705 20.950 1.00 15.49 10 LYS B CA 1
ATOM 1617 C C . LYS B 1 10 ? 4.603 0.266 20.690 1.00 14.42 10 LYS B C 1
ATOM 1618 O O . LYS B 1 10 ? 5.235 -0.677 21.163 1.00 16.62 10 LYS B O 1
ATOM 1624 N N . ARG B 1 11 ? 3.515 0.086 19.950 1.00 13.55 11 ARG B N 1
ATOM 1625 C CA . ARG B 1 11 ? 3.016 -1.258 19.683 1.00 13.63 11 ARG B CA 1
ATOM 1626 C C . ARG B 1 11 ? 4.052 -2.102 18.945 1.00 13.29 11 ARG B C 1
ATOM 1627 O O . ARG B 1 11 ? 4.602 -1.683 17.934 1.00 13.66 11 ARG B O 1
ATOM 1635 N N . LYS B 1 12 ? 4.309 -3.295 19.461 1.00 14.12 12 LYS B N 1
ATOM 1636 C CA . LYS B 1 12 ? 5.253 -4.209 18.838 1.00 12.85 12 LYS B CA 1
ATOM 1637 C C . LYS B 1 12 ? 4.697 -5.611 18.983 1.00 12.33 12 LYS B C 1
ATOM 1638 O O . LYS B 1 12 ? 3.758 -5.830 19.745 1.00 13.26 12 LYS B O 1
ATOM 1644 N N . THR B 1 13 ? 5.283 -6.564 18.273 1.00 11.30 13 THR B N 1
ATOM 1645 C CA . THR B 1 13 ? 4.859 -7.947 18.406 1.00 10.73 13 THR B CA 1
ATOM 1646 C C . THR B 1 13 ? 5.086 -8.448 19.812 1.00 11.12 13 THR B C 1
ATOM 1647 O O . THR B 1 13 ? 6.086 -8.150 20.435 1.00 12.26 13 THR B O 1
ATOM 1651 N N . VAL B 1 14 ? 4.135 -9.217 20.309 1.00 10.87 14 VAL B N 1
ATOM 1652 C CA . VAL B 1 14 ? 4.318 -9.931 21.554 1.00 11.41 14 VAL B CA 1
ATOM 1653 C C . VAL B 1 14 ? 4.078 -11.405 21.285 1.00 11.95 14 VAL B C 1
ATOM 1654 O O . VAL B 1 14 ? 2.997 -11.782 20.829 1.00 12.51 14 VAL B O 1
ATOM 1658 N N . ARG B 1 15 ? 5.092 -12.228 21.545 1.00 12.81 15 ARG B N 1
ATOM 1659 C CA . ARG B 1 15 ? 5.001 -13.665 21.293 1.00 14.15 15 ARG B CA 1
ATOM 1660 C C . ARG B 1 15 ? 5.155 -14.464 22.584 1.00 14.89 15 ARG B C 1
ATOM 1661 O O . ARG B 1 15 ? 5.179 -15.696 22.567 1.00 17.48 15 ARG B O 1
ATOM 1669 N N . ARG B 1 16 ? 5.259 -13.757 23.703 1.00 16.16 16 ARG B N 1
ATOM 1670 C CA . ARG B 1 16 ? 5.444 -14.390 25.001 1.00 17.78 16 ARG B CA 1
ATOM 1671 C C . ARG B 1 16 ? 4.507 -13.694 25.950 1.00 16.20 16 ARG B C 1
ATOM 1672 O O . ARG B 1 16 ? 4.497 -12.467 26.019 1.00 16.80 16 ARG B O 1
ATOM 1680 N N . PHE B 1 17 ? 3.708 -14.472 26.668 1.00 18.06 17 PHE B N 1
ATOM 1681 C CA . PHE B 1 17 ? 2.632 -13.911 27.472 1.00 18.13 17 PHE B CA 1
ATOM 1682 C C . PHE B 1 17 ? 2.711 -14.395 28.905 1.00 20.92 17 PHE B C 1
ATOM 1683 O O . PHE B 1 17 ? 3.241 -15.470 29.177 1.00 22.75 17 PHE B O 1
ATOM 1691 N N . LYS B 1 18 ? 2.166 -13.600 29.817 1.00 22.05 18 LYS B N 1
ATOM 1692 C CA . LYS B 1 18 ? 2.066 -14.013 31.208 1.00 25.51 18 LYS B CA 1
ATOM 1693 C C . LYS B 1 18 ? 1.015 -15.094 31.356 1.00 25.66 18 LYS B C 1
ATOM 1694 O O . LYS B 1 18 ? 0.175 -15.284 30.473 1.00 25.36 18 LYS B O 1
ATOM 1700 N N . LYS B 1 19 ? 1.078 -15.799 32.481 1.00 27.75 19 LYS B N 1
ATOM 1701 C CA . LYS B 1 19 ? 0.138 -16.865 32.796 1.00 30.43 19 LYS B CA 1
ATOM 1702 C C . LYS B 1 19 ? -1.269 -16.315 33.005 1.00 28.80 19 LYS B C 1
ATOM 1703 O O . LYS B 1 19 ? -2.254 -16.915 32.572 1.00 32.24 19 LYS B O 1
ATOM 1709 N N . GLU B 1 20 ? -1.351 -15.163 33.661 1.00 25.95 20 GLU B N 1
ATOM 1710 C CA . GLU B 1 20 ? -2.635 -14.591 34.054 1.00 24.37 20 GLU B CA 1
ATOM 1711 C C . GLU B 1 20 ? -3.503 -14.225 32.856 1.00 20.27 20 GLU B C 1
ATOM 1712 O O . GLU B 1 20 ? -3.023 -13.701 31.857 1.00 18.85 20 GLU B O 1
ATOM 1718 N N . LYS B 1 21 ? -4.795 -14.496 32.967 1.00 18.10 21 LYS B N 1
ATOM 1719 C CA . LYS B 1 21 ? -5.731 -14.187 31.896 1.00 16.91 21 LYS B CA 1
ATOM 1720 C C . LYS B 1 21 ? -6.279 -12.774 32.066 1.00 15.09 21 LYS B C 1
ATOM 1721 O O . LYS B 1 21 ? -6.834 -12.447 33.117 1.00 16.26 21 LYS B O 1
ATOM 1727 N N . PRO B 1 22 ? -6.104 -11.918 31.046 1.00 14.64 22 PRO B N 1
ATOM 1728 C CA . PRO B 1 22 ? -6.712 -10.586 31.123 1.00 14.14 22 PRO B CA 1
ATOM 1729 C C . PRO B 1 22 ? -8.227 -10.704 31.100 1.00 15.24 22 PRO B C 1
ATOM 1730 O O . PRO B 1 22 ? -8.769 -11.696 30.620 1.00 15.71 22 PRO B O 1
ATOM 1734 N N . PRO B 1 23 ? -8.915 -9.687 31.606 1.00 13.25 23 PRO B N 1
ATOM 1735 C CA . PRO B 1 23 ? -10.377 -9.723 31.564 1.00 13.23 23 PRO B CA 1
ATOM 1736 C C . PRO B 1 23 ? -10.885 -9.703 30.128 1.00 13.54 23 PRO B C 1
ATOM 1737 O O . PRO B 1 23 ? -10.344 -9.010 29.265 1.00 15.00 23 PRO B O 1
ATOM 1741 N N . LEU B 1 24 ? -11.934 -10.473 29.889 1.00 13.09 24 LEU B N 1
ATOM 1742 C CA . LEU B 1 24 ? -12.533 -10.580 28.572 1.00 14.87 24 LEU B CA 1
ATOM 1743 C C . LEU B 1 24 ? -12.954 -9.210 28.059 1.00 15.37 24 LEU B C 1
ATOM 1744 O O . LEU B 1 24 ? -12.847 -8.933 26.874 1.00 15.12 24 LEU B O 1
ATOM 1749 N N . GLU B 1 25 ? -13.395 -8.343 28.967 1.00 16.85 25 GLU B N 1
ATOM 1750 C CA . GLU B 1 25 ? -13.842 -7.004 28.594 1.00 20.12 25 GLU B CA 1
ATOM 1751 C C . GLU B 1 25 ? -12.815 -6.232 27.766 1.00 16.77 25 GLU B C 1
ATOM 1752 O O . GLU B 1 25 ? -13.178 -5.410 26.927 1.00 18.40 25 GLU B O 1
ATOM 1758 N N . ASP B 1 26 ? -11.531 -6.489 27.994 1.00 15.98 26 ASP B N 1
ATOM 1759 C CA . ASP B 1 26 ? -10.498 -5.777 27.247 1.00 17.86 26 ASP B CA 1
ATOM 1760 C C . ASP B 1 26 ? -10.420 -6.267 25.814 1.00 15.88 26 ASP B C 1
ATOM 1761 O O . ASP B 1 26 ? -10.157 -5.487 24.896 1.00 16.97 26 ASP B O 1
ATOM 1766 N N . LEU B 1 27 ? -10.655 -7.560 25.622 1.00 14.94 27 LEU B N 1
ATOM 1767 C CA . LEU B 1 27 ? -10.699 -8.126 24.282 1.00 15.70 27 LEU B CA 1
ATOM 1768 C C . LEU B 1 27 ? -11.936 -7.598 23.570 1.00 14.02 27 LEU B C 1
ATOM 1769 O O . LEU B 1 27 ? -11.875 -7.173 22.421 1.00 14.42 27 LEU B O 1
ATOM 1774 N N . ILE B 1 28 ? -13.063 -7.614 24.269 1.00 13.25 28 ILE B N 1
ATOM 1775 C CA . ILE B 1 28 ? -14.314 -7.181 23.676 1.00 14.53 28 ILE B CA 1
ATOM 1776 C C . ILE B 1 28 ? -14.233 -5.706 23.285 1.00 14.17 28 ILE B C 1
ATOM 1777 O O . ILE B 1 28 ? -14.720 -5.317 22.227 1.00 14.77 28 ILE B O 1
ATOM 1782 N N . TYR B 1 29 ? -13.599 -4.891 24.124 1.00 14.82 29 TYR B N 1
ATOM 1783 C CA . TYR B 1 29 ? -13.384 -3.489 23.783 1.00 14.08 29 TYR B CA 1
ATOM 1784 C C . TYR B 1 29 ? -12.665 -3.369 22.434 1.00 12.89 29 TYR B C 1
ATOM 1785 O O . TYR B 1 29 ? -13.064 -2.596 21.566 1.00 13.63 29 TYR B O 1
ATOM 1794 N N . SER B 1 30 ? -11.613 -4.153 22.248 1.00 12.78 30 SER B N 1
ATOM 1795 C CA A SER B 1 30 ? -10.833 -4.083 21.016 0.48 13.05 30 SER B CA 1
ATOM 1796 C CA B SER B 1 30 ? -10.841 -4.064 21.026 0.52 13.01 30 SER B CA 1
ATOM 1797 C C . SER B 1 30 ? -11.650 -4.496 19.806 1.00 11.52 30 SER B C 1
ATOM 1798 O O . SER B 1 30 ? -11.480 -3.945 18.707 1.00 11.37 30 SER B O 1
ATOM 1803 N N . LEU B 1 31 ? -12.560 -5.443 20.007 1.00 11.65 31 LEU B N 1
ATOM 1804 C CA . LEU B 1 31 ? -13.420 -5.888 18.917 1.00 11.43 31 LEU B CA 1
ATOM 1805 C C . LEU B 1 31 ? -14.450 -4.813 18.592 1.00 11.61 31 LEU B C 1
ATOM 1806 O O . LEU B 1 31 ? -14.810 -4.624 17.433 1.00 11.35 31 LEU B O 1
ATOM 1811 N N . LYS B 1 32 ? -14.915 -4.105 19.616 1.00 11.27 32 LYS B N 1
ATOM 1812 C CA . LYS B 1 32 ? -15.857 -3.014 19.393 1.00 11.74 32 LYS B CA 1
ATOM 1813 C C . LYS B 1 32 ? -15.199 -1.858 18.666 1.00 12.03 32 LYS B C 1
ATOM 1814 O O . LYS B 1 32 ? -15.825 -1.220 17.826 1.00 12.24 32 LYS B O 1
ATOM 1820 N N . VAL B 1 33 ? -13.928 -1.602 18.965 1.00 11.36 33 VAL B N 1
ATOM 1821 C CA . VAL B 1 33 ? -13.177 -0.597 18.225 1.00 11.81 33 VAL B CA 1
ATOM 1822 C C . VAL B 1 33 ? -13.063 -1.032 16.770 1.00 11.01 33 VAL B C 1
ATOM 1823 O O . VAL B 1 33 ? -13.351 -0.258 15.851 1.00 10.94 33 VAL B O 1
ATOM 1827 N N . ALA B 1 34 ? -12.665 -2.283 16.555 1.00 9.93 34 ALA B N 1
ATOM 1828 C CA . ALA B 1 34 ? -12.481 -2.782 15.195 1.00 10.44 34 ALA B CA 1
ATOM 1829 C C . ALA B 1 34 ? -13.790 -2.725 14.404 1.00 9.83 34 ALA B C 1
ATOM 1830 O O . ALA B 1 34 ? -13.785 -2.443 13.207 1.00 10.29 34 ALA B O 1
ATOM 1832 N N . ASN B 1 35 ? -14.901 -2.977 15.088 1.00 9.77 35 ASN B N 1
ATOM 1833 C CA . ASN B 1 35 ? -16.207 -3.014 14.467 1.00 10.52 35 ASN B CA 1
ATOM 1834 C C . ASN B 1 35 ? -16.635 -1.651 13.922 1.00 11.23 35 ASN B C 1
ATOM 1835 O O . ASN B 1 35 ? -17.532 -1.562 13.078 1.00 12.34 35 ASN B O 1
ATOM 1840 N N . GLU B 1 36 ? -16.010 -0.593 14.423 1.00 10.63 36 GLU B N 1
ATOM 1841 C CA . GLU B 1 36 ? -16.292 0.765 13.959 1.00 10.13 36 GLU B CA 1
ATOM 1842 C C . GLU B 1 36 ? -15.557 1.103 12.666 1.00 9.90 36 GLU B C 1
ATOM 1843 O O . GLU B 1 36 ? -15.793 2.150 12.068 1.00 10.19 36 GLU B O 1
ATOM 1849 N N . ALA B 1 37 ? -14.653 0.231 12.253 1.00 10.09 37 ALA B N 1
ATOM 1850 C CA . ALA B 1 37 ? -13.903 0.442 11.025 1.00 10.01 37 ALA B CA 1
ATOM 1851 C C . ALA B 1 37 ? -14.816 0.465 9.801 1.00 9.32 37 ALA B C 1
ATOM 1852 O O . ALA B 1 37 ? -15.909 -0.111 9.806 1.00 9.90 37 ALA B O 1
ATOM 1854 N N . PRO B 1 38 ? -14.369 1.128 8.734 1.00 10.18 38 PRO B N 1
ATOM 1855 C CA . PRO B 1 38 ? -15.058 1.055 7.447 1.00 10.25 38 PRO B CA 1
ATOM 1856 C C . PRO B 1 38 ? -14.928 -0.328 6.825 1.00 9.60 38 PRO B C 1
ATOM 1857 O O . PRO B 1 38 ? -14.091 -1.128 7.252 1.00 10.57 38 PRO B O 1
ATOM 1861 N N . SER B 1 39 ? -15.760 -0.609 5.831 1.00 9.23 39 SER B N 1
ATOM 1862 C CA . SER B 1 39 ? -15.692 -1.879 5.126 1.00 9.63 39 SER B CA 1
ATOM 1863 C C . SER B 1 39 ? -16.418 -1.726 3.806 1.00 10.73 39 SER B C 1
ATOM 1864 O O . SER B 1 39 ? -17.288 -0.869 3.679 1.00 10.66 39 SER B O 1
ATOM 1867 N N . GLY B 1 40 ? -16.074 -2.553 2.825 1.00 10.23 40 GLY B N 1
ATOM 1868 C CA . GLY B 1 40 ? -16.771 -2.511 1.544 1.00 11.64 40 GLY B CA 1
ATOM 1869 C C . GLY B 1 40 ? -18.270 -2.679 1.761 1.00 11.29 40 GLY B C 1
ATOM 1870 O O . GLY B 1 40 ? -18.698 -3.572 2.491 1.00 11.32 40 GLY B O 1
ATOM 1871 N N . MET B 1 41 ? -19.049 -1.803 1.125 1.00 12.09 41 MET B N 1
ATOM 1872 C CA . MET B 1 41 ? -20.506 -1.701 1.281 1.00 12.59 41 MET B CA 1
ATOM 1873 C C . MET B 1 41 ? -21.016 -1.798 2.716 1.00 11.55 41 MET B C 1
ATOM 1874 O O . MET B 1 41 ? -22.134 -2.253 2.964 1.00 12.20 41 MET B O 1
ATOM 1879 N N . ASN B 1 42 ? -20.202 -1.323 3.650 1.00 10.62 42 ASN B N 1
ATOM 1880 C CA . ASN B 1 42 ? -20.519 -1.405 5.070 1.00 11.24 42 ASN B CA 1
ATOM 1881 C C . ASN B 1 42 ? -20.977 -2.796 5.498 1.00 12.02 42 ASN B C 1
ATOM 1882 O O . ASN B 1 42 ? -21.804 -2.943 6.391 1.00 11.87 42 ASN B O 1
ATOM 1887 N N . ALA B 1 43 ? -20.401 -3.822 4.880 1.00 11.27 43 ALA B N 1
ATOM 1888 C CA . ALA B 1 43 ? -20.785 -5.192 5.184 1.00 11.77 43 ALA B CA 1
ATOM 1889 C C . ALA B 1 43 ? -20.350 -5.647 6.569 1.00 11.55 43 ALA B C 1
ATOM 1890 O O . ALA B 1 43 ? -20.913 -6.599 7.103 1.00 13.53 43 ALA B O 1
ATOM 1892 N N . GLN B 1 44 ? -19.337 -4.992 7.135 1.00 10.68 44 GLN B N 1
ATOM 1893 C CA . GLN B 1 44 ? -18.753 -5.431 8.405 1.00 10.94 44 GLN B CA 1
ATOM 1894 C C . GLN B 1 44 ? -18.437 -6.920 8.347 1.00 10.81 44 GLN B C 1
ATOM 1895 O O . GLN B 1 44 ? -18.972 -7.712 9.134 1.00 11.65 44 GLN B O 1
ATOM 1901 N N . PRO B 1 45 ? -17.563 -7.313 7.408 1.00 10.63 45 PRO B N 1
ATOM 1902 C CA . PRO B 1 45 ? -17.386 -8.732 7.073 1.00 10.01 45 PRO B CA 1
ATOM 1903 C C . PRO B 1 45 ? -16.505 -9.503 8.058 1.00 10.65 45 PRO B C 1
ATOM 1904 O O . PRO B 1 45 ? -16.133 -10.633 7.766 1.00 13.09 45 PRO B O 1
ATOM 1908 N N . TRP B 1 46 ? -16.173 -8.902 9.193 1.00 10.89 46 TRP B N 1
ATOM 1909 C CA . TRP B 1 46 ? -15.364 -9.572 10.200 1.00 10.65 46 TRP B CA 1
ATOM 1910 C C . TRP B 1 46 ? -16.204 -10.401 11.153 1.00 10.45 46 TRP B C 1
ATOM 1911 O O . TRP B 1 46 ? -17.316 -10.019 11.518 1.00 11.55 46 TRP B O 1
ATOM 1922 N N . ARG B 1 47 ? -15.662 -11.543 11.560 1.00 10.40 47 ARG B N 1
ATOM 1923 C CA . ARG B 1 47 ? -16.286 -12.368 12.582 1.00 9.80 47 ARG B CA 1
ATOM 1924 C C . ARG B 1 47 ? -15.167 -12.814 13.497 1.00 10.46 47 ARG B C 1
ATOM 1925 O O . ARG B 1 47 ? -14.039 -13.029 13.047 1.00 11.25 47 ARG B O 1
ATOM 1933 N N . PHE B 1 48 ? -15.473 -12.944 14.778 1.00 10.04 48 PHE B N 1
ATOM 1934 C CA . PHE B 1 48 ? -14.456 -13.261 15.771 1.00 10.63 48 PHE B CA 1
ATOM 1935 C C . PHE B 1 48 ? -14.797 -14.511 16.556 1.00 11.34 48 PHE B C 1
ATOM 1936 O O . PHE B 1 48 ? -15.950 -14.733 16.933 1.00 13.02 48 PHE B O 1
ATOM 1944 N N . LEU B 1 49 ? -13.786 -15.324 16.800 1.00 10.83 49 LEU B N 1
ATOM 1945 C CA . LEU B 1 49 ? -13.930 -16.502 17.627 1.00 11.95 49 LEU B CA 1
ATOM 1946 C C . LEU B 1 49 ? -12.828 -16.428 18.665 1.00 12.20 49 LEU B C 1
ATOM 1947 O O . LEU B 1 49 ? -11.646 -16.369 18.322 1.00 12.95 49 LEU B O 1
ATOM 1952 N N . ILE B 1 50 ? -13.216 -16.421 19.934 1.00 10.82 50 ILE B N 1
ATOM 1953 C CA . ILE B 1 50 ? -12.248 -16.382 21.031 1.00 11.38 50 ILE B CA 1
ATOM 1954 C C . ILE B 1 50 ? -12.089 -17.785 21.590 1.00 11.88 50 ILE B C 1
ATOM 1955 O O . ILE B 1 50 ? -13.045 -18.367 22.121 1.00 14.75 50 ILE B O 1
ATOM 1960 N N . VAL B 1 51 ? -10.879 -18.328 21.448 1.00 11.80 51 VAL B N 1
ATOM 1961 C CA . VAL B 1 51 ? -10.586 -19.677 21.908 1.00 12.96 51 VAL B CA 1
ATOM 1962 C C . VAL B 1 51 ? -9.879 -19.593 23.252 1.00 14.21 51 VAL B C 1
ATOM 1963 O O . VAL B 1 51 ? -8.840 -18.944 23.370 1.00 14.61 51 VAL B O 1
ATOM 1967 N N . GLU B 1 52 ? -10.437 -20.253 24.258 1.00 15.08 52 GLU B N 1
ATOM 1968 C CA . GLU B 1 52 ? -9.812 -20.287 25.575 1.00 17.13 52 GLU B CA 1
ATOM 1969 C C . GLU B 1 52 ? -9.587 -21.709 26.054 1.00 17.44 52 GLU B C 1
ATOM 1970 O O . GLU B 1 52 ? -8.757 -21.952 26.929 1.00 18.79 52 GLU B O 1
ATOM 1976 N N . ASP B 1 53 ? -10.345 -22.646 25.496 1.00 17.20 53 ASP B N 1
ATOM 1977 C CA . ASP B 1 53 ? -10.277 -24.034 25.929 1.00 18.60 53 ASP B CA 1
ATOM 1978 C C . ASP B 1 53 ? -8.859 -24.565 25.759 1.00 17.34 53 ASP B C 1
ATOM 1979 O O . ASP B 1 53 ? -8.275 -24.470 24.677 1.00 18.36 53 ASP B O 1
ATOM 1984 N N . GLU B 1 54 ? -8.301 -25.112 26.836 1.00 18.23 54 GLU B N 1
ATOM 1985 C CA . GLU B 1 54 ? -6.900 -25.527 26.829 1.00 19.85 54 GLU B CA 1
ATOM 1986 C C . GLU B 1 54 ? -6.632 -26.665 25.848 1.00 18.81 54 GLU B C 1
ATOM 1987 O O . GLU B 1 54 ? -5.627 -26.649 25.136 1.00 20.20 54 GLU B O 1
ATOM 1993 N N . LYS B 1 55 ? -7.534 -27.639 25.791 1.00 19.34 55 LYS B N 1
ATOM 1994 C CA . LYS B 1 55 ? -7.375 -28.743 24.853 1.00 21.72 55 LYS B CA 1
ATOM 1995 C C . LYS B 1 55 ? -7.372 -28.224 23.411 1.00 19.54 55 LYS B C 1
ATOM 1996 O O . LYS B 1 55 ? -6.539 -28.621 22.590 1.00 20.69 55 LYS B O 1
ATOM 2002 N N . LEU B 1 56 ? -8.302 -27.325 23.111 1.00 17.43 56 LEU B N 1
ATOM 2003 C CA . LEU B 1 56 ? -8.438 -26.773 21.770 1.00 16.62 56 LEU B CA 1
ATOM 2004 C C . LEU B 1 56 ? -7.203 -25.963 21.382 1.00 16.76 56 LEU B C 1
ATOM 2005 O O . LEU B 1 56 ? -6.675 -26.106 20.274 1.00 16.31 56 LEU B O 1
ATOM 2010 N N . LYS B 1 57 ? -6.727 -25.125 22.297 1.00 15.62 57 LYS B N 1
ATOM 2011 C CA . LYS B 1 57 ? -5.502 -24.372 22.037 1.00 15.69 57 LYS B CA 1
ATOM 2012 C C . LYS B 1 57 ? -4.346 -25.311 21.722 1.00 16.65 57 LYS B C 1
ATOM 2013 O O . LYS B 1 57 ? -3.526 -25.031 20.847 1.00 17.11 57 LYS B O 1
ATOM 2019 N N . GLY B 1 58 ? -4.298 -26.439 22.423 1.00 17.04 58 GLY B N 1
ATOM 2020 C CA . GLY B 1 58 ? -3.242 -27.408 22.209 1.00 17.08 58 GLY B CA 1
ATOM 2021 C C . GLY B 1 58 ? -3.345 -28.062 20.847 1.00 16.72 58 GLY B C 1
ATOM 2022 O O . GLY B 1 58 ? -2.326 -28.302 20.191 1.00 18.34 58 GLY B O 1
ATOM 2023 N N . GLN B 1 59 ? -4.569 -28.366 20.420 1.00 17.70 59 GLN B N 1
ATOM 2024 C CA . GLN B 1 59 ? -4.784 -28.918 19.089 1.00 18.65 59 GLN B CA 1
ATOM 2025 C C . GLN B 1 59 ? -4.364 -27.921 18.018 1.00 16.69 59 GLN B C 1
ATOM 2026 O O . GLN B 1 59 ? -3.729 -28.289 17.030 1.00 17.99 59 GLN B O 1
ATOM 2032 N N . ILE B 1 60 ? -4.731 -26.659 18.212 1.00 15.34 60 ILE B N 1
ATOM 2033 C CA . ILE B 1 60 ? -4.354 -25.614 17.278 1.00 15.30 60 ILE B CA 1
ATOM 2034 C C . ILE B 1 60 ? -2.837 -25.474 17.211 1.00 16.08 60 ILE B C 1
ATOM 2035 O O . ILE B 1 60 ? -2.266 -25.409 16.127 1.00 16.89 60 ILE B O 1
ATOM 2040 N N . ARG B 1 61 ? -2.189 -25.466 18.369 1.00 16.05 61 ARG B N 1
ATOM 2041 C CA . ARG B 1 61 ? -0.732 -25.415 18.417 1.00 17.69 61 ARG B CA 1
ATOM 2042 C C . ARG B 1 61 ? -0.113 -26.572 17.650 1.00 17.88 61 ARG B C 1
ATOM 2043 O O . ARG B 1 61 ? 0.812 -26.379 16.863 1.00 18.55 61 ARG B O 1
ATOM 2051 N N . ARG B 1 62 ? -0.616 -27.781 17.885 1.00 19.07 62 ARG B N 1
ATOM 2052 C CA . ARG B 1 62 ? -0.028 -28.950 17.242 1.00 21.97 62 ARG B CA 1
ATOM 2053 C C . ARG B 1 62 ? -0.178 -28.938 15.720 1.00 19.54 62 ARG B C 1
ATOM 2054 O O . ARG B 1 62 ? 0.780 -29.236 15.005 1.00 21.03 62 ARG B O 1
ATOM 2062 N N . VAL B 1 63 ? -1.367 -28.606 15.219 1.00 19.71 63 VAL B N 1
ATOM 2063 C CA . VAL B 1 63 ? -1.556 -28.574 13.774 1.00 20.10 63 VAL B CA 1
ATOM 2064 C C . VAL B 1 63 ? -0.671 -27.505 13.141 1.00 17.95 63 VAL B C 1
ATOM 2065 O O . VAL B 1 63 ? -0.075 -27.729 12.093 1.00 20.23 63 VAL B O 1
ATOM 2069 N N . CYS B 1 64 ? -0.573 -26.348 13.785 1.00 15.88 64 CYS B N 1
ATOM 2070 C CA . CYS B 1 64 ? 0.241 -25.271 13.240 1.00 15.19 64 CYS B CA 1
ATOM 2071 C C . CYS B 1 64 ? 1.716 -25.623 13.270 1.00 16.36 64 CYS B C 1
ATOM 2072 O O . CYS B 1 64 ? 2.421 -25.385 12.297 1.00 17.68 64 CYS B O 1
ATOM 2075 N N . GLU B 1 65 ? 2.185 -26.192 14.376 1.00 16.55 65 GLU B N 1
ATOM 2076 C CA . GLU B 1 65 ? 3.589 -26.587 14.466 1.00 17.53 65 GLU B CA 1
ATOM 2077 C C . GLU B 1 65 ? 3.942 -27.655 13.439 1.00 17.83 65 GLU B C 1
ATOM 2078 O O . GLU B 1 65 ? 5.017 -27.616 12.850 1.00 18.74 65 GLU B O 1
ATOM 2084 N N . ARG B 1 66 ? 3.036 -28.599 13.208 1.00 20.54 66 ARG B N 1
ATOM 2085 C CA . ARG B 1 66 ? 3.284 -29.613 12.187 1.00 22.97 66 ARG B CA 1
ATOM 2086 C C . ARG B 1 66 ? 3.484 -28.961 10.825 1.00 22.37 66 ARG B C 1
ATOM 2087 O O . ARG B 1 66 ? 4.390 -29.325 10.086 1.00 22.93 66 ARG B O 1
ATOM 2095 N N . SER B 1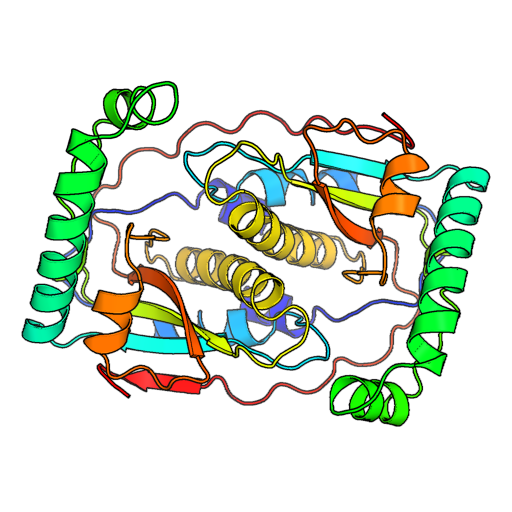 67 ? 2.630 -27.998 10.500 1.00 22.04 67 SER B N 1
ATOM 2096 C CA . SER B 1 67 ? 2.727 -27.289 9.233 1.00 19.12 67 SER B CA 1
ATOM 2097 C C . SER B 1 67 ? 3.982 -26.431 9.188 1.00 18.20 67 SER B C 1
ATOM 2098 O O . SER B 1 67 ? 4.673 -26.373 8.167 1.00 19.73 67 SER B O 1
ATOM 2101 N 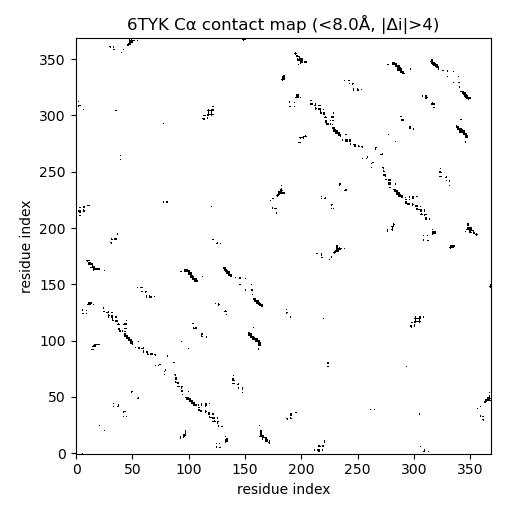N . GLU B 1 68 ? 4.278 -25.758 10.292 1.00 16.41 68 GLU B N 1
ATOM 2102 C CA . GLU B 1 68 ? 5.477 -24.926 10.343 1.00 14.76 68 GLU B CA 1
ATOM 2103 C C . GLU B 1 68 ? 6.750 -25.751 10.170 1.00 15.03 68 GLU B C 1
ATOM 2104 O O . GLU B 1 68 ? 7.703 -25.297 9.538 1.00 16.61 68 GLU B O 1
ATOM 2110 N N . LYS B 1 69 ? 6.768 -26.962 10.722 1.00 16.63 69 LYS B N 1
ATOM 2111 C CA . LYS B 1 69 ? 7.951 -27.810 10.584 1.00 18.89 69 LYS B CA 1
ATOM 2112 C C . LYS B 1 69 ? 8.293 -28.027 9.116 1.00 20.16 69 LYS B C 1
ATOM 2113 O O . LYS B 1 69 ? 9.445 -27.894 8.711 1.00 21.06 69 LYS B O 1
ATOM 2119 N N . THR B 1 70 ? 7.285 -28.369 8.325 1.00 20.39 70 THR B N 1
ATOM 2120 C CA . THR B 1 70 ? 7.473 -28.563 6.898 1.00 22.48 70 THR B CA 1
ATOM 2121 C C . THR B 1 70 ? 7.928 -27.270 6.237 1.00 20.11 70 THR B C 1
ATOM 2122 O O . THR B 1 70 ? 8.826 -27.271 5.405 1.00 20.11 70 THR B O 1
ATOM 2126 N N . PHE B 1 71 ? 7.296 -26.162 6.602 1.00 17.73 71 PHE B N 1
ATOM 2127 C CA . PHE B 1 71 ? 7.674 -24.867 6.056 1.00 16.55 71 PHE B CA 1
ATOM 2128 C C . PHE B 1 71 ? 9.143 -24.548 6.340 1.00 15.45 71 PHE B C 1
ATOM 2129 O O . PHE B 1 71 ? 9.886 -24.144 5.436 1.00 16.10 71 PHE B O 1
ATOM 2137 N N . TYR B 1 72 ? 9.568 -24.744 7.587 1.00 15.87 72 TYR B N 1
ATOM 2138 C CA . TYR B 1 72 ? 10.947 -24.429 7.958 1.00 14.75 72 TYR B CA 1
ATOM 2139 C C . TYR B 1 72 ? 11.969 -25.350 7.292 1.00 15.24 72 TYR B C 1
ATOM 2140 O O . TYR B 1 72 ? 13.115 -24.951 7.039 1.00 16.81 72 TYR B O 1
ATOM 2149 N N . GLU B 1 73 ? 11.562 -26.579 6.999 1.00 18.04 73 GLU B N 1
ATOM 2150 C CA . GLU B 1 73 ? 12.448 -27.501 6.296 1.00 19.91 73 GLU B CA 1
ATOM 2151 C C . GLU B 1 73 ? 12.685 -27.043 4.857 1.00 20.19 73 GLU B C 1
ATOM 2152 O O . GLU B 1 73 ? 13.757 -27.254 4.294 1.00 20.41 73 GLU B O 1
ATOM 2158 N N . ASN B 1 74 ? 11.679 -26.404 4.271 1.00 18.50 74 ASN B N 1
ATOM 2159 C CA . ASN B 1 74 ? 11.694 -26.098 2.841 1.00 19.54 74 ASN B CA 1
ATOM 2160 C C . ASN B 1 74 ? 12.050 -24.660 2.485 1.00 18.64 74 ASN B C 1
ATOM 2161 O O . ASN B 1 74 ? 12.417 -24.378 1.345 1.00 20.05 74 ASN B O 1
ATOM 2166 N N . VAL B 1 75 ? 11.915 -23.752 3.445 1.00 17.25 75 VAL B N 1
ATOM 2167 C CA . VAL B 1 75 ? 12.077 -22.332 3.166 1.00 18.12 75 VAL B CA 1
ATOM 2168 C C . VAL B 1 75 ? 13.508 -22.005 2.741 1.00 19.30 75 VAL B C 1
ATOM 2169 O O . VAL B 1 75 ? 14.457 -22.679 3.139 1.00 20.26 75 VAL B O 1
ATOM 2173 N N . ARG B 1 76 ? 13.662 -20.991 1.903 1.00 19.87 76 ARG B N 1
ATOM 2174 C CA . ARG B 1 76 ? 15.002 -20.592 1.481 1.00 22.73 76 ARG B CA 1
ATOM 2175 C C . ARG B 1 76 ? 15.066 -19.104 1.160 1.00 23.54 76 ARG B C 1
ATOM 2176 O O . ARG B 1 76 ? 14.090 -18.378 1.343 1.00 23.35 76 ARG B O 1
ATOM 2184 N N . GLY B 1 77 ? 16.230 -18.660 0.696 1.00 23.56 77 GLY B N 1
ATOM 2185 C CA . GLY B 1 77 ? 16.412 -17.289 0.258 1.00 22.13 77 GLY B CA 1
ATOM 2186 C C . GLY B 1 77 ? 16.131 -16.240 1.318 1.00 21.88 77 GLY B C 1
ATOM 2187 O O . GLY B 1 77 ? 16.391 -16.448 2.509 1.00 22.53 77 GLY B O 1
ATOM 2188 N N . ARG B 1 78 ? 15.586 -15.110 0.874 1.00 23.14 78 ARG B N 1
ATOM 2189 C CA . ARG B 1 78 ? 15.357 -13.955 1.738 1.00 23.12 78 ARG B CA 1
ATOM 2190 C C . ARG B 1 78 ? 14.525 -14.276 2.977 1.00 20.25 78 ARG B C 1
ATOM 2191 O O . ARG B 1 78 ? 14.844 -13.815 4.078 1.00 18.58 78 ARG B O 1
ATOM 2193 N N . LEU B 1 79 ? 13.465 -15.060 2.797 1.00 19.99 79 LEU B N 1
ATOM 2194 C CA . LEU B 1 79 ? 12.578 -15.411 3.906 1.00 20.24 79 LEU B CA 1
ATOM 2195 C C . LEU B 1 79 ? 13.311 -16.231 4.952 1.00 17.32 79 LEU B C 1
ATOM 2196 O O . LEU B 1 79 ? 13.224 -15.949 6.146 1.00 16.81 79 LEU B O 1
ATOM 2201 N N . LYS B 1 80 ? 14.033 -17.247 4.493 1.00 17.00 80 LYS B N 1
ATOM 2202 C CA . LYS B 1 80 ? 14.839 -18.068 5.387 1.00 17.30 80 LYS B CA 1
ATOM 2203 C C . LYS B 1 80 ? 15.856 -17.226 6.154 1.00 15.50 80 LYS B C 1
ATOM 2204 O O . LYS B 1 80 ? 16.020 -17.382 7.362 1.00 16.58 80 LYS B O 1
ATOM 2210 N N . GLU B 1 81 ? 16.535 -16.326 5.456 1.00 16.28 81 GLU B N 1
ATOM 2211 C CA A GLU B 1 81 ? 17.539 -15.492 6.100 0.50 15.75 81 GLU B CA 1
ATOM 2212 C CA B GLU B 1 81 ? 17.538 -15.468 6.083 0.50 15.58 81 GLU B CA 1
ATOM 2213 C C . GLU B 1 81 ? 16.924 -14.597 7.175 1.00 14.81 81 GLU B C 1
ATOM 2214 O O . GLU B 1 81 ? 17.484 -14.450 8.264 1.00 15.00 81 GLU B O 1
ATOM 2225 N N . TRP B 1 82 ? 15.769 -14.014 6.879 1.00 14.27 82 TRP B N 1
ATOM 2226 C CA . TRP B 1 82 ? 15.095 -13.153 7.841 1.00 13.37 82 TRP B CA 1
ATOM 2227 C C . TRP B 1 82 ? 14.658 -13.955 9.067 1.00 12.78 82 TRP B C 1
ATOM 2228 O O . TRP B 1 82 ? 14.862 -13.532 10.206 1.00 13.57 82 TRP B O 1
ATOM 2239 N N . LEU B 1 83 ? 14.060 -15.116 8.837 1.00 13.45 83 LEU B N 1
ATOM 2240 C CA . LEU B 1 83 ? 13.591 -15.938 9.941 1.00 14.22 83 LEU B CA 1
ATOM 2241 C C . LEU B 1 83 ? 14.779 -16.368 10.798 1.00 12.43 83 LEU B C 1
ATOM 2242 O O . LEU B 1 83 ? 14.710 -16.354 12.032 1.00 13.29 83 LEU B O 1
ATOM 2247 N N . ASP B 1 84 ? 15.883 -16.715 10.140 1.00 13.90 84 ASP B N 1
ATOM 2248 C CA . ASP B 1 84 ? 17.090 -17.120 10.860 1.00 13.84 84 ASP B CA 1
ATOM 2249 C C . ASP B 1 84 ? 17.675 -15.981 11.690 1.00 14.03 84 ASP B C 1
ATOM 2250 O O . ASP B 1 84 ? 18.060 -16.174 12.848 1.00 14.69 84 ASP B O 1
ATOM 2255 N N . GLU B 1 85 ? 17.736 -14.791 11.105 1.00 14.65 85 GLU B N 1
ATOM 2256 C CA . GLU B 1 85 ? 18.376 -13.677 11.787 1.00 17.19 85 GLU B CA 1
ATOM 2257 C C . GLU B 1 85 ? 17.546 -13.248 12.987 1.00 15.64 85 GLU B C 1
ATOM 2258 O O . GLU B 1 85 ? 18.090 -12.751 13.972 1.00 17.58 85 GLU B O 1
ATOM 2264 N N . LYS B 1 86 ? 16.234 -13.467 12.912 1.00 13.53 86 LYS B N 1
ATOM 2265 C CA . LYS B 1 86 ? 15.326 -13.103 14.002 1.00 15.32 86 LYS B CA 1
ATOM 2266 C C . LYS B 1 86 ? 15.119 -14.264 14.974 1.00 16.68 86 LYS B C 1
ATOM 2267 O O . LYS B 1 86 ? 14.384 -14.147 15.955 1.00 17.55 86 LYS B O 1
ATOM 2273 N N . ARG B 1 87 ? 15.753 -15.394 14.679 1.00 16.22 87 ARG B N 1
ATOM 2274 C CA . ARG B 1 87 ? 15.759 -16.547 15.581 1.00 16.95 87 ARG B CA 1
ATOM 2275 C C . ARG B 1 87 ? 14.415 -17.260 15.661 1.00 16.17 87 ARG B C 1
ATOM 2276 O O . ARG B 1 87 ? 14.083 -17.854 16.687 1.00 19.09 87 ARG B O 1
ATOM 2284 N N . PHE B 1 88 ? 13.646 -17.210 14.579 1.00 14.14 88 PHE B N 1
ATOM 2285 C CA . PHE B 1 88 ? 12.378 -17.929 14.513 1.00 14.82 88 PHE B CA 1
ATOM 2286 C C . PHE B 1 88 ? 12.621 -19.425 14.320 1.00 15.45 88 PHE B C 1
ATOM 2287 O O . PHE B 1 88 ? 13.622 -19.828 13.728 1.00 17.21 88 PHE B O 1
ATOM 2295 N N . THR B 1 89 ? 11.686 -20.240 14.796 1.00 15.38 89 THR B N 1
ATOM 2296 C CA . THR B 1 89 ? 11.680 -21.667 14.490 1.00 15.95 89 THR B CA 1
ATOM 2297 C C . THR B 1 89 ? 10.237 -22.102 14.306 1.00 14.72 89 THR B C 1
ATOM 2298 O O . THR B 1 89 ? 9.318 -21.298 14.445 1.00 15.20 89 THR B O 1
ATOM 2302 N N . TRP B 1 90 ? 10.045 -23.374 13.993 1.00 14.63 90 TRP B N 1
ATOM 2303 C CA . TRP B 1 90 ? 8.716 -23.935 13.828 1.00 15.63 90 TRP B CA 1
ATOM 2304 C C . TRP B 1 90 ? 7.899 -23.934 15.123 1.00 16.55 90 TRP B C 1
ATOM 2305 O O . TRP B 1 90 ? 6.689 -24.089 15.081 1.00 15.57 90 TRP B O 1
ATOM 2316 N N . ARG B 1 91 ? 8.560 -23.760 16.264 1.00 16.21 91 ARG B N 1
ATOM 2317 C CA . ARG B 1 91 ? 7.879 -23.820 17.557 1.00 16.99 91 ARG B CA 1
ATOM 2318 C C . ARG B 1 91 ? 7.006 -22.598 17.798 1.00 14.66 91 ARG B C 1
ATOM 2319 O O . ARG B 1 91 ? 7.446 -21.462 17.632 1.00 16.66 91 ARG B O 1
ATOM 2327 N N . LYS B 1 92 ? 5.762 -22.847 18.198 1.00 15.71 92 LYS B N 1
ATOM 2328 C CA . LYS B 1 92 ? 4.798 -21.784 18.470 1.00 15.67 92 LYS B CA 1
ATOM 2329 C C . LYS B 1 92 ? 4.136 -21.999 19.828 1.00 15.92 92 LYS B C 1
ATOM 2330 O O . LYS B 1 92 ? 2.923 -22.178 19.925 1.00 16.45 92 LYS B O 1
ATOM 2336 N N . PRO B 1 93 ? 4.933 -21.973 20.895 1.00 17.39 93 PRO B N 1
ATOM 2337 C CA . PRO B 1 93 ? 4.386 -22.260 22.224 1.00 17.43 93 PRO B CA 1
ATOM 2338 C C . PRO B 1 93 ? 3.274 -21.293 22.610 1.00 16.51 93 PRO B C 1
ATOM 2339 O O . PRO B 1 93 ? 2.413 -21.664 23.400 1.00 16.49 93 PRO B O 1
ATOM 2343 N N . PHE B 1 94 ? 3.285 -20.086 22.052 1.00 15.78 94 PHE B N 1
ATOM 2344 C CA . PHE B 1 94 ? 2.275 -19.094 22.406 1.00 15.77 94 PHE B CA 1
ATOM 2345 C C . PHE B 1 94 ? 0.868 -19.518 22.005 1.00 14.75 94 PHE B C 1
ATOM 2346 O O . PHE B 1 94 ? -0.111 -19.015 22.552 1.00 16.56 94 PHE B O 1
ATOM 2354 N N . LEU B 1 95 ? 0.755 -20.448 21.059 1.00 13.75 95 LEU B N 1
ATOM 2355 C CA . LEU B 1 95 ? -0.572 -20.913 20.657 1.00 13.94 95 LEU B CA 1
ATOM 2356 C C . LEU B 1 95 ? -1.250 -21.675 21.793 1.00 14.68 95 LEU B C 1
ATOM 2357 O O . LEU B 1 95 ? -2.476 -21.680 21.902 1.00 15.04 95 LEU B O 1
ATOM 2362 N N . LYS B 1 96 ? -0.450 -22.316 22.639 1.00 15.94 96 LYS B N 1
ATOM 2363 C CA . LYS B 1 96 ? -0.977 -22.980 23.828 1.00 18.54 96 LYS B CA 1
ATOM 2364 C C . LYS B 1 96 ? -0.995 -22.027 25.019 1.00 18.00 96 LYS B C 1
ATOM 2365 O O . LYS B 1 96 ? -1.951 -22.004 25.799 1.00 19.59 96 LYS B O 1
ATOM 2371 N N . GLU B 1 97 ? 0.063 -21.232 25.149 1.00 18.06 97 GLU B N 1
ATOM 2372 C CA . GLU B 1 97 ? 0.309 -20.484 26.380 1.00 20.04 97 GLU B CA 1
ATOM 2373 C C . GLU B 1 97 ? -0.473 -19.177 26.491 1.00 18.25 97 GLU B C 1
ATOM 2374 O O . GLU B 1 97 ? -0.790 -18.742 27.593 1.00 20.28 97 GLU B O 1
ATOM 2380 N N . ALA B 1 98 ? -0.780 -18.535 25.368 1.00 16.30 98 ALA B N 1
ATOM 2381 C CA . ALA B 1 98 ? -1.603 -17.333 25.445 1.00 14.74 98 ALA B CA 1
ATOM 2382 C C . ALA B 1 98 ? -2.960 -17.685 26.049 1.00 14.41 98 ALA B C 1
ATOM 2383 O O . ALA B 1 98 ? -3.552 -18.706 25.704 1.00 16.32 98 ALA B O 1
ATOM 2385 N N . PRO B 1 99 ? -3.461 -16.837 26.951 1.00 14.52 99 PRO B N 1
ATOM 2386 C CA . PRO B 1 99 ? -4.751 -17.142 27.581 1.00 14.10 99 PRO B CA 1
ATOM 2387 C C . PRO B 1 99 ? -5.904 -17.149 26.580 1.00 14.10 99 PRO B C 1
ATOM 2388 O O . PRO B 1 99 ? -6.874 -17.895 26.759 1.00 16.09 99 PRO B O 1
ATOM 2392 N N . TYR B 1 100 ? -5.800 -16.337 25.532 1.00 12.61 100 TYR B N 1
ATOM 2393 C CA . TYR B 1 100 ? -6.826 -16.315 24.496 1.00 11.78 100 TYR B CA 1
ATOM 2394 C C . TYR B 1 100 ? -6.179 -16.457 23.132 1.00 12.63 100 TYR B C 1
ATOM 2395 O O . TYR B 1 100 ? -5.116 -15.884 22.882 1.00 12.63 100 TYR B O 1
ATOM 2404 N N . LEU B 1 101 ? -6.834 -17.183 22.234 1.00 11.64 101 LEU B N 1
ATOM 2405 C CA . LEU B 1 101 ? -6.524 -17.066 20.817 1.00 11.58 101 LEU B CA 1
ATOM 2406 C C . LEU B 1 101 ? -7.718 -16.384 20.170 1.00 10.47 101 LEU B C 1
ATOM 2407 O O . LEU B 1 101 ? -8.833 -16.905 20.204 1.00 13.06 101 LEU B O 1
ATOM 2412 N N . LEU B 1 102 ? -7.487 -15.206 19.603 1.00 10.48 102 LEU B N 1
ATOM 2413 C CA . LEU B 1 102 ? -8.552 -14.498 18.930 1.00 11.11 102 LEU B CA 1
ATOM 2414 C C . LEU B 1 102 ? -8.423 -14.789 17.445 1.00 10.96 102 LEU B C 1
ATOM 2415 O O . LEU B 1 102 ? -7.479 -14.344 16.796 1.00 12.71 102 LEU B O 1
ATOM 2420 N N . LEU B 1 103 ? -9.358 -15.572 16.920 1.00 10.91 103 LEU B N 1
ATOM 2421 C CA . LEU B 1 103 ? -9.349 -15.911 15.511 1.00 11.00 103 LEU B CA 1
ATOM 2422 C C . LEU B 1 103 ? -10.245 -14.948 14.775 1.00 9.92 103 LEU B C 1
ATOM 2423 O O . LEU B 1 103 ? -11.384 -14.723 15.177 1.00 11.33 103 LEU B O 1
ATOM 2428 N N . VAL B 1 104 ? -9.722 -14.379 13.695 1.00 8.88 104 VAL B N 1
ATOM 2429 C CA . VAL B 1 104 ? -10.448 -13.381 12.935 1.00 10.30 104 VAL B CA 1
ATOM 2430 C C . VAL B 1 104 ? -10.775 -13.947 11.573 1.00 9.69 104 VAL B C 1
ATOM 2431 O O . VAL B 1 104 ? -9.876 -14.420 10.869 1.00 10.49 104 VAL B O 1
ATOM 2435 N N . PHE B 1 105 ? -12.058 -13.900 11.218 1.00 9.98 105 PHE B N 1
ATOM 2436 C CA . PHE B 1 105 ? -12.554 -14.455 9.962 1.00 9.91 105 PHE B CA 1
ATOM 2437 C C . PHE B 1 105 ? -13.128 -13.356 9.096 1.00 9.47 105 PHE B C 1
ATOM 2438 O O . PHE B 1 105 ? -13.586 -12.330 9.598 1.00 11.23 105 PHE B O 1
ATOM 2446 N N . SER B 1 106 ? -13.110 -13.584 7.788 1.00 10.81 106 SER B N 1
ATOM 2447 C CA . SER B 1 106 ? -13.766 -12.700 6.839 1.00 10.46 106 SER B CA 1
ATOM 2448 C C . SER B 1 106 ? -14.924 -13.436 6.157 1.00 10.66 106 SER B C 1
ATOM 2449 O O . SER B 1 106 ? -14.845 -14.640 5.889 1.00 12.87 106 SER B O 1
ATOM 2452 N N . GLU B 1 107 ? -15.995 -12.703 5.878 1.00 11.87 107 GLU B N 1
ATOM 2453 C CA . GLU B 1 107 ? -17.148 -13.250 5.174 1.00 14.99 107 GLU B CA 1
ATOM 2454 C C . GLU B 1 107 ? -16.825 -13.302 3.688 1.00 15.51 107 GLU B C 1
ATOM 2455 O O . GLU B 1 107 ? -16.600 -12.269 3.063 1.00 17.40 107 GLU B O 1
ATOM 2461 N N . LYS B 1 108 ? -16.811 -14.503 3.122 1.00 13.16 108 LYS B N 1
ATOM 2462 C CA . LYS B 1 108 ? -16.413 -14.684 1.728 1.00 15.72 108 LYS B CA 1
ATOM 2463 C C . LYS B 1 108 ? -17.222 -13.855 0.732 1.00 16.97 108 LYS B C 1
ATOM 2464 O O . LYS B 1 108 ? -16.691 -13.400 -0.275 1.00 22.05 108 LYS B O 1
ATOM 2470 N N . SER B 1 109 ? -18.504 -13.655 1.012 1.00 16.18 109 SER B N 1
ATOM 2471 C CA . SER B 1 109 ? -19.394 -13.055 0.024 1.00 18.98 109 SER B CA 1
ATOM 2472 C C . SER B 1 109 ? -19.301 -11.531 -0.095 1.00 20.34 109 SER B C 1
ATOM 2473 O O . SER B 1 109 ? -19.750 -10.950 -1.078 1.00 23.93 109 SER B O 1
ATOM 2476 N N . ALA B 1 110 ? -18.729 -10.885 0.909 1.00 18.07 110 ALA B N 1
ATOM 2477 C CA . ALA B 1 110 ? -18.739 -9.428 0.961 1.00 16.74 110 ALA B CA 1
ATOM 2478 C C . ALA B 1 110 ? -17.714 -8.800 0.010 1.00 17.06 110 ALA B C 1
ATOM 2479 O O . ALA B 1 110 ? -16.590 -9.285 -0.103 1.00 16.42 110 ALA B O 1
ATOM 2481 N N . PRO B 1 111 ? -18.102 -7.713 -0.675 1.00 15.91 111 PRO B N 1
ATOM 2482 C CA . PRO B 1 111 ? -17.170 -6.976 -1.533 1.00 17.09 111 PRO B CA 1
ATOM 2483 C C . PRO B 1 111 ? -15.969 -6.476 -0.734 1.00 14.05 111 PRO B C 1
ATOM 2484 O O . PRO B 1 111 ? -16.147 -5.837 0.307 1.00 15.66 111 PRO B O 1
ATOM 2488 N N . TYR B 1 112 ? -14.761 -6.751 -1.213 1.00 12.90 112 TYR B N 1
ATOM 2489 C CA . TYR B 1 112 ? -13.546 -6.298 -0.528 1.00 13.29 112 TYR B CA 1
ATOM 2490 C C . TYR B 1 112 ? -13.507 -6.777 0.918 1.00 12.18 112 TYR B C 1
ATOM 2491 O O . TYR B 1 112 ? -13.013 -6.085 1.817 1.00 12.34 112 TYR B O 1
ATOM 2500 N N A SER B 1 113 ? -14.019 -7.982 1.131 0.55 12.10 113 SER B N 1
ATOM 2501 N N B SER B 1 113 ? -14.017 -7.983 1.128 0.45 11.86 113 SER B N 1
ATOM 2502 C CA A SER B 1 113 ? -14.100 -8.554 2.465 0.55 11.21 113 SER B CA 1
ATOM 2503 C CA B SER B 1 113 ? -14.107 -8.563 2.459 0.45 11.03 113 SER B CA 1
ATOM 2504 C C A SER B 1 113 ? -12.734 -8.668 3.128 0.55 11.30 113 SER B C 1
ATOM 2505 C C B SER B 1 113 ? -12.745 -8.691 3.132 0.45 11.15 113 SER B C 1
ATOM 2506 O O A SER B 1 113 ? -12.560 -8.257 4.274 0.55 12.44 113 SER B O 1
ATOM 2507 O O B SER B 1 113 ? -12.585 -8.310 4.289 0.45 12.04 113 SER B O 1
ATOM 2512 N N . ARG B 1 114 ? -11.766 -9.225 2.410 1.00 11.01 114 ARG B N 1
ATOM 2513 C CA . ARG B 1 114 ? -10.462 -9.500 2.995 1.00 12.01 114 ARG B CA 1
ATOM 2514 C C . ARG B 1 114 ? -9.707 -8.213 3.310 1.00 11.78 114 ARG B C 1
ATOM 2515 O O . ARG B 1 114 ? -9.134 -8.064 4.384 1.00 12.05 114 ARG B O 1
ATOM 2523 N N . GLU B 1 115 ? -9.732 -7.273 2.374 1.00 12.44 115 GLU B N 1
ATOM 2524 C CA . GLU B 1 115 ? -9.164 -5.957 2.591 1.00 11.60 115 GLU B CA 1
ATOM 2525 C C . GLU B 1 115 ? -9.794 -5.287 3.800 1.00 10.81 115 GLU B C 1
ATOM 2526 O O . GLU B 1 115 ? -9.108 -4.694 4.618 1.00 10.47 115 GLU B O 1
ATOM 2532 N N . SER B 1 116 ? -11.113 -5.373 3.897 1.00 10.01 116 SER B N 1
ATOM 2533 C CA . SER B 1 116 ? -11.823 -4.725 4.994 1.00 9.35 116 SER B CA 1
ATOM 2534 C C . SER B 1 116 ? -11.491 -5.338 6.351 1.00 9.19 116 SER B C 1
ATOM 2535 O O . SER B 1 116 ? -11.327 -4.626 7.339 1.00 9.48 116 SER B O 1
ATOM 2538 N N . VAL B 1 117 ? -11.409 -6.661 6.403 1.00 9.55 117 VAL B N 1
ATOM 2539 C CA . VAL B 1 117 ? -11.068 -7.310 7.658 1.00 9.45 117 VAL B CA 1
ATOM 2540 C C . VAL B 1 117 ? -9.655 -6.941 8.100 1.00 8.74 117 VAL B C 1
ATOM 2541 O O . VAL B 1 117 ? -9.442 -6.654 9.271 1.00 10.32 117 VAL B O 1
ATOM 2545 N N . TRP B 1 118 ? -8.707 -6.905 7.172 1.00 9.15 118 TRP B N 1
ATOM 2546 C CA . TRP B 1 118 ? -7.348 -6.509 7.534 1.00 10.13 118 TRP B CA 1
ATOM 2547 C C . TRP B 1 118 ? -7.239 -5.060 7.990 1.00 9.71 118 TRP B C 1
ATOM 2548 O O . TRP B 1 118 ? -6.519 -4.741 8.931 1.00 9.79 118 TRP B O 1
ATOM 2559 N N . LEU B 1 119 ? -7.997 -4.185 7.356 1.00 8.02 119 LEU B N 1
ATOM 2560 C CA . LEU B 1 119 ? -8.083 -2.815 7.821 1.00 8.89 119 LEU B CA 1
ATOM 2561 C C . LEU B 1 119 ? -8.583 -2.807 9.282 1.00 8.56 119 LEU B C 1
ATOM 2562 O O . LEU B 1 119 ? -8.005 -2.144 10.149 1.00 9.49 119 LEU B O 1
ATOM 2567 N N . ALA B 1 120 ? -9.667 -3.538 9.554 1.00 9.34 120 ALA B N 1
ATOM 2568 C CA . ALA B 1 120 ? -10.189 -3.633 10.911 1.00 8.82 120 ALA B CA 1
ATOM 2569 C C . ALA B 1 120 ? -9.171 -4.246 11.890 1.00 8.39 120 ALA B C 1
ATOM 2570 O O . ALA B 1 120 ? -9.147 -3.879 13.066 1.00 9.51 120 ALA B O 1
ATOM 2572 N N . VAL B 1 121 ? -8.331 -5.165 11.417 1.00 9.37 121 VAL B N 1
ATOM 2573 C CA . VAL B 1 121 ? -7.294 -5.733 12.279 1.00 10.29 121 VAL B CA 1
ATOM 2574 C C . VAL B 1 121 ? -6.325 -4.628 12.723 1.00 10.05 121 VAL B C 1
ATOM 2575 O O . VAL B 1 121 ? -5.835 -4.645 13.851 1.00 9.77 121 VAL B O 1
ATOM 2579 N N . GLY B 1 122 ? -6.086 -3.647 11.857 1.00 9.61 122 GLY B N 1
ATOM 2580 C CA . GLY B 1 122 ? -5.272 -2.501 12.232 1.00 9.62 122 GLY B CA 1
ATOM 2581 C C . GLY B 1 122 ? -5.875 -1.778 13.432 1.00 9.80 122 GLY B C 1
ATOM 2582 O O . GLY B 1 122 ? -5.181 -1.478 14.413 1.00 10.83 122 GLY B O 1
ATOM 2583 N N . TYR B 1 123 ? -7.175 -1.498 13.365 1.00 9.75 123 TYR B N 1
ATOM 2584 C CA . TYR B 1 123 ? -7.878 -0.894 14.496 1.00 9.29 123 TYR B CA 1
ATOM 2585 C C . TYR B 1 123 ? -7.733 -1.753 15.737 1.00 10.01 123 TYR B C 1
ATOM 2586 O O . TYR B 1 123 ? -7.469 -1.251 16.824 1.00 11.10 123 TYR B O 1
ATOM 2595 N N . LEU B 1 124 ? -7.940 -3.052 15.557 1.00 9.48 124 LEU B N 1
ATOM 2596 C CA . LEU B 1 124 ? -7.937 -4.016 16.640 1.00 9.14 124 LEU B CA 1
ATOM 2597 C C . LEU B 1 124 ? -6.606 -4.012 17.377 1.00 8.77 124 LEU B C 1
ATOM 2598 O O . LEU B 1 124 ? -6.568 -3.961 18.606 1.00 11.26 124 LEU B O 1
ATOM 2603 N N . LEU B 1 125 ? -5.504 -4.063 16.629 1.00 10.05 125 LEU B N 1
ATOM 2604 C CA . LEU B 1 125 ? -4.182 -4.110 17.238 1.00 10.24 125 LEU B CA 1
ATOM 2605 C C . LEU B 1 125 ? -3.893 -2.852 18.041 1.00 10.72 125 LEU B C 1
ATOM 2606 O O . LEU B 1 125 ? -3.272 -2.920 19.100 1.00 11.05 125 LEU B O 1
ATOM 2611 N N . LEU B 1 126 ? -4.329 -1.701 17.540 1.00 9.86 126 LEU B N 1
ATOM 2612 C CA . LEU B 1 126 ? -4.138 -0.454 18.275 1.00 10.40 126 LEU B CA 1
ATOM 2613 C C . LEU B 1 126 ? -4.957 -0.457 19.561 1.00 10.46 126 LEU B C 1
ATOM 2614 O O . LEU B 1 126 ? -4.508 0.027 20.597 1.00 12.35 126 LEU B O 1
ATOM 2619 N N . ALA B 1 127 ? -6.164 -1.009 19.494 1.00 10.93 127 ALA B N 1
ATOM 2620 C CA . ALA B 1 127 ? -7.026 -1.096 20.663 1.00 10.88 127 ALA B CA 1
ATOM 2621 C C . ALA B 1 127 ? -6.418 -2.005 21.727 1.00 11.36 127 ALA B C 1
ATOM 2622 O O . ALA B 1 127 ? -6.457 -1.687 22.912 1.00 12.67 127 ALA B O 1
ATOM 2624 N N . LEU B 1 128 ? -5.853 -3.136 21.307 1.00 11.22 128 LEU B N 1
ATOM 2625 C CA . LEU B 1 128 ? -5.189 -4.031 22.251 1.00 11.85 128 LEU B CA 1
ATOM 2626 C C . LEU B 1 128 ? -4.021 -3.314 22.927 1.00 12.62 128 LEU B C 1
ATOM 2627 O O . LEU B 1 128 ? -3.815 -3.451 24.135 1.00 13.53 128 LEU B O 1
ATOM 2632 N N . GLU B 1 129 ? -3.257 -2.553 22.144 1.00 12.07 129 GLU B N 1
ATOM 2633 C CA . GLU B 1 129 ? -2.155 -1.787 22.712 1.00 12.92 129 GLU B CA 1
ATOM 2634 C C . GLU B 1 129 ? -2.675 -0.786 23.740 1.00 13.48 129 GLU B C 1
ATOM 2635 O O . GLU B 1 129 ? -2.105 -0.630 24.822 1.00 14.81 129 GLU B O 1
ATOM 2641 N N . GLU B 1 130 ? -3.778 -0.119 23.414 1.00 14.31 130 GLU B N 1
ATOM 2642 C CA . GLU B 1 130 ? -4.373 0.838 24.339 1.00 14.61 130 GLU B CA 1
ATOM 2643 C C . GLU B 1 130 ? -4.728 0.177 25.672 1.00 14.94 130 GLU B C 1
ATOM 2644 O O . GLU B 1 130 ? -4.595 0.783 26.744 1.00 17.21 130 GLU B O 1
ATOM 2650 N N . LYS B 1 131 ? -5.162 -1.074 25.601 1.00 15.44 131 LYS B N 1
ATOM 2651 C CA . LYS B 1 131 ? -5.593 -1.801 26.785 1.00 15.97 131 LYS B CA 1
ATOM 2652 C C . LYS B 1 131 ? -4.442 -2.542 27.459 1.00 16.59 131 LYS B C 1
ATOM 2653 O O . LYS B 1 131 ? -4.648 -3.259 28.438 1.00 19.38 131 LYS B O 1
ATOM 2659 N N . GLY B 1 132 ? -3.231 -2.359 26.941 1.00 15.58 132 GLY B N 1
ATOM 2660 C CA . GLY B 1 132 ? -2.046 -2.931 27.551 1.00 16.87 132 GLY B CA 1
ATOM 2661 C C . GLY B 1 132 ? -1.859 -4.414 27.295 1.00 16.04 132 GLY B C 1
ATOM 2662 O O . GLY B 1 132 ? -1.131 -5.097 28.017 1.00 19.49 132 GLY B O 1
ATOM 2663 N N . LEU B 1 133 ? -2.519 -4.920 26.263 1.00 14.72 133 LEU B N 1
ATOM 2664 C CA . LEU B 1 133 ? -2.380 -6.319 25.897 1.00 14.73 133 LEU B CA 1
ATOM 2665 C C . LEU B 1 133 ? -1.410 -6.458 24.750 1.00 15.83 133 LEU B C 1
ATOM 2666 O O . LEU B 1 133 ? -1.122 -5.493 24.057 1.00 20.58 133 LEU B O 1
ATOM 2671 N N . GLY B 1 134 ? -0.893 -7.664 24.579 1.00 13.50 134 GLY B N 1
ATOM 2672 C CA . GLY B 1 134 ? 0.005 -7.963 23.483 1.00 14.23 134 GLY B CA 1
ATOM 2673 C C . GLY B 1 134 ? -0.637 -8.926 22.511 1.00 11.99 134 GLY B C 1
ATOM 2674 O O . GLY B 1 134 ? -1.568 -9.661 22.862 1.00 12.81 134 GLY B O 1
ATOM 2675 N N . SER B 1 135 ? -0.126 -8.931 21.291 1.00 11.15 135 SER B N 1
ATOM 2676 C CA A SER B 1 135 ? -0.638 -9.783 20.234 0.54 11.08 135 SER B CA 1
ATOM 2677 C CA B SER B 1 135 ? -0.556 -9.923 20.324 0.46 10.47 135 SER B CA 1
ATOM 2678 C C . SER B 1 135 ? 0.429 -10.048 19.180 1.00 11.55 135 SER B C 1
ATOM 2679 O O . SER B 1 135 ? 1.418 -9.316 19.098 1.00 11.50 135 SER B O 1
ATOM 2684 N N . VAL B 1 136 ? 0.183 -11.045 18.341 1.00 12.99 136 VAL B N 1
ATOM 2685 C CA . VAL B 1 136 ? 0.984 -11.271 17.143 1.00 12.71 136 VAL B CA 1
ATOM 2686 C C . VAL B 1 136 ? 0.008 -11.756 16.089 1.00 11.68 136 VAL B C 1
ATOM 2687 O O . VAL B 1 136 ? -0.824 -12.617 16.371 1.00 12.71 136 VAL B O 1
ATOM 2691 N N . PRO B 1 137 ? 0.086 -11.196 14.872 1.00 12.39 137 PRO B N 1
ATOM 2692 C CA . PRO B 1 137 ? -0.801 -11.674 13.810 1.00 12.11 137 PRO B CA 1
ATOM 2693 C C . PRO B 1 137 ? -0.202 -12.937 13.235 1.00 13.29 137 PRO B C 1
ATOM 2694 O O . PRO B 1 137 ? 0.612 -12.884 12.327 1.00 18.50 137 PRO B O 1
ATOM 2698 N N . TYR B 1 138 ? -0.583 -14.074 13.790 1.00 11.22 138 TYR B N 1
ATOM 2699 C CA . TYR B 1 138 ? 0.019 -15.332 13.391 1.00 11.41 138 TYR B CA 1
ATOM 2700 C C . TYR B 1 138 ? -0.722 -15.945 12.197 1.00 11.31 138 TYR B C 1
ATOM 2701 O O . TYR B 1 138 ? -1.950 -16.087 12.214 1.00 12.23 138 TYR B O 1
ATOM 2710 N N . THR B 1 139 ? 0.039 -16.292 11.167 1.00 12.61 139 THR B N 1
ATOM 2711 C CA . THR B 1 139 ? -0.507 -16.816 9.933 1.00 13.67 139 THR B CA 1
ATOM 2712 C C . THR B 1 139 ? 0.202 -18.126 9.621 1.00 15.56 139 THR B C 1
ATOM 2713 O O . THR B 1 139 ? 1.317 -18.127 9.112 1.00 18.19 139 THR B O 1
ATOM 2717 N N . PRO B 1 140 ? -0.440 -19.253 9.936 1.00 17.87 140 PRO B N 1
ATOM 2718 C CA . PRO B 1 140 ? 0.222 -20.531 9.665 1.00 19.49 140 PRO B CA 1
ATOM 2719 C C . PRO B 1 140 ? 0.187 -20.865 8.178 1.00 19.70 140 PRO B C 1
ATOM 2720 O O . PRO B 1 140 ? -0.566 -20.239 7.426 1.00 17.93 140 PRO B O 1
ATOM 2724 N N . PRO B 1 141 ? 0.990 -21.851 7.755 1.00 22.00 141 PRO B N 1
ATOM 2725 C CA . PRO B 1 141 ? 1.044 -22.211 6.336 1.00 23.56 141 PRO B CA 1
ATOM 2726 C C . PRO B 1 141 ? -0.290 -22.746 5.843 1.00 26.25 141 PRO B C 1
ATOM 2727 O O . PRO B 1 141 ? -0.619 -22.570 4.671 1.00 29.67 141 PRO B O 1
ATOM 2731 N N . ASP B 1 142 ? -1.042 -23.387 6.732 1.00 25.88 142 ASP B N 1
ATOM 2732 C CA . ASP B 1 142 ? -2.293 -24.034 6.353 1.00 27.03 142 ASP B CA 1
ATOM 2733 C C . ASP B 1 142 ? -3.410 -23.567 7.277 1.00 24.91 142 ASP B C 1
ATOM 2734 O O . ASP B 1 142 ? -3.469 -23.956 8.441 1.00 30.27 142 ASP B O 1
ATOM 2739 N N . PHE B 1 143 ? -4.299 -22.734 6.755 1.00 19.03 143 PHE B N 1
ATOM 2740 C CA . PHE B 1 143 ? -5.423 -22.254 7.542 1.00 17.57 143 PHE B CA 1
ATOM 2741 C C . PHE B 1 143 ? -6.519 -23.304 7.658 1.00 17.08 143 PHE B C 1
ATOM 2742 O O . PHE B 1 143 ? -7.292 -23.288 8.609 1.00 15.98 143 PHE B O 1
ATOM 2750 N N . ARG B 1 144 ? -6.596 -24.206 6.686 1.00 17.85 144 ARG B N 1
ATOM 2751 C CA . ARG B 1 144 ? -7.734 -25.108 6.611 1.00 19.33 144 ARG B CA 1
ATOM 2752 C C . ARG B 1 144 ? -7.808 -26.025 7.828 1.00 18.99 144 ARG B C 1
ATOM 2753 O O . ARG B 1 144 ? -8.882 -26.274 8.349 1.00 18.67 144 ARG B O 1
ATOM 2761 N N . GLU B 1 145 ? -6.666 -26.513 8.292 1.00 18.38 145 GLU B N 1
ATOM 2762 C CA . GLU B 1 145 ? -6.655 -27.394 9.457 1.00 19.97 145 GLU B CA 1
ATOM 2763 C C . GLU B 1 145 ? -7.194 -26.700 10.701 1.00 18.22 145 GLU B C 1
ATOM 2764 O O . GLU B 1 145 ? -7.976 -27.275 11.464 1.00 18.50 145 GLU B O 1
ATOM 2770 N N . VAL B 1 146 ? -6.794 -25.451 10.898 1.00 17.45 146 VAL B N 1
ATOM 2771 C CA . VAL B 1 146 ? -7.290 -24.698 12.036 1.00 14.76 146 VAL B CA 1
ATOM 2772 C C . VAL B 1 146 ? -8.774 -24.417 11.865 1.00 15.36 146 VAL B C 1
ATOM 2773 O O . VAL B 1 146 ? -9.543 -24.526 12.819 1.00 16.23 146 VAL B O 1
ATOM 2777 N N . GLU B 1 147 ? -9.178 -24.077 10.643 1.00 13.97 147 GLU B N 1
ATOM 2778 C CA . GLU B 1 147 ? -10.582 -23.820 10.376 1.00 13.96 147 GLU B CA 1
ATOM 2779 C C . GLU B 1 147 ? -11.435 -25.015 10.766 1.00 15.12 147 GLU B C 1
ATOM 2780 O O . GLU B 1 147 ? -12.483 -24.868 11.393 1.00 15.57 147 GLU B O 1
ATOM 2786 N N . LYS B 1 148 ? -10.974 -26.209 10.418 1.00 16.06 148 LYS B N 1
ATOM 2787 C CA . LYS B 1 148 ? -11.745 -27.412 10.716 1.00 18.51 148 LYS B CA 1
ATOM 2788 C C . LYS B 1 148 ? -11.830 -27.679 12.216 1.00 17.16 148 LYS B C 1
ATOM 2789 O O . LYS B 1 148 ? -12.849 -28.149 12.712 1.00 17.92 148 LYS B O 1
ATOM 2795 N N . LEU B 1 149 ? -10.760 -27.367 12.936 1.00 17.71 149 LEU B N 1
ATOM 2796 C CA . LEU B 1 149 ? -10.733 -27.591 14.377 1.00 19.57 149 LEU B CA 1
ATOM 2797 C C . LEU B 1 149 ? -11.820 -26.821 15.106 1.00 17.44 149 LEU B C 1
ATOM 2798 O O . LEU B 1 149 ? -12.323 -27.271 16.138 1.00 20.78 149 LEU B O 1
ATOM 2803 N N . VAL B 1 150 ? -12.176 -25.654 14.580 1.00 14.61 150 VAL B N 1
ATOM 2804 C CA . VAL B 1 150 ? -13.169 -24.824 15.241 1.00 14.57 150 VAL B CA 1
ATOM 2805 C C . VAL B 1 150 ? -14.521 -24.852 14.533 1.00 14.64 150 VAL B C 1
ATOM 2806 O O . VAL B 1 150 ? -15.416 -24.067 14.858 1.00 15.59 150 VAL B O 1
ATOM 2810 N N . ASN B 1 151 ? -14.666 -25.776 13.585 1.00 17.24 151 ASN B N 1
ATOM 2811 C CA A ASN B 1 151 ? -15.930 -25.965 12.872 0.45 17.66 151 ASN B CA 1
ATOM 2812 C CA B ASN B 1 151 ? -15.927 -25.971 12.868 0.55 17.21 151 ASN B CA 1
ATOM 2813 C C . ASN B 1 151 ? -16.341 -24.736 12.076 1.00 16.84 151 ASN B C 1
ATOM 2814 O O . ASN B 1 151 ? -17.498 -24.323 12.103 1.00 17.19 151 ASN B O 1
ATOM 2823 N N . THR B 1 152 ? -15.388 -24.154 11.366 1.00 16.42 152 THR B N 1
ATOM 2824 C CA . THR B 1 152 ? -15.658 -22.956 10.592 1.00 14.88 152 THR B CA 1
ATOM 2825 C C . THR B 1 152 ? -16.696 -23.209 9.511 1.00 15.16 152 THR B C 1
ATOM 2826 O O . THR B 1 152 ? -16.563 -24.137 8.725 1.00 18.17 152 THR B O 1
ATOM 2830 N N . PRO B 1 153 ? -17.735 -22.370 9.464 1.00 16.51 153 PRO B N 1
ATOM 2831 C CA . PRO B 1 153 ? -18.709 -22.487 8.376 1.00 19.07 153 PRO B CA 1
ATOM 2832 C C . PRO B 1 153 ? -18.064 -22.155 7.029 1.00 17.96 153 PRO B C 1
ATOM 2833 O O . PRO B 1 153 ? -17.119 -21.377 6.976 1.00 17.45 153 PRO B O 1
ATOM 2837 N N . SER B 1 154 ? -18.559 -22.761 5.957 1.00 21.56 154 SER B N 1
ATOM 2838 C CA . SER B 1 154 ? -17.971 -22.574 4.638 1.00 23.87 154 SER B CA 1
ATOM 2839 C C . SER B 1 154 ? -18.029 -21.124 4.154 1.00 20.88 154 SER B C 1
ATOM 2840 O O . SER B 1 154 ? -17.247 -20.730 3.302 1.00 21.20 154 SER B O 1
ATOM 2843 N N . GLU B 1 155 ? -18.941 -20.327 4.705 1.00 18.18 155 GLU B N 1
ATOM 2844 C CA . GLU B 1 155 ? -19.079 -18.934 4.281 1.00 18.31 155 GLU B CA 1
ATOM 2845 C C . GLU B 1 155 ? -18.007 -18.014 4.869 1.00 15.93 155 GLU B C 1
ATOM 2846 O O . GLU B 1 155 ? -17.909 -16.848 4.476 1.00 15.10 155 GLU B O 1
ATOM 2852 N N . LEU B 1 156 ? -17.220 -18.528 5.817 1.00 13.87 156 LEU B N 1
ATOM 2853 C CA . LEU B 1 156 ? -16.175 -17.741 6.467 1.00 12.48 156 LEU B CA 1
ATOM 2854 C C . LEU B 1 156 ? -14.775 -18.253 6.149 1.00 12.41 156 LEU B C 1
ATOM 2855 O O . LEU B 1 156 ? -14.568 -19.449 5.911 1.00 16.53 156 LEU B O 1
ATOM 2860 N N . ARG B 1 157 ? -13.827 -17.329 6.162 1.00 11.97 157 ARG B N 1
ATOM 2861 C CA . ARG B 1 157 ? -12.430 -17.607 5.881 1.00 12.59 157 ARG B CA 1
ATOM 2862 C C . ARG B 1 157 ? -11.598 -17.110 7.060 1.00 11.12 157 ARG B C 1
ATOM 2863 O O . ARG B 1 157 ? -11.701 -15.951 7.448 1.00 11.87 157 ARG B O 1
ATOM 2871 N N . LEU B 1 158 ? -10.776 -17.979 7.636 1.00 10.85 158 LEU B N 1
ATOM 2872 C CA . LEU B 1 158 ? -9.879 -17.565 8.712 1.00 11.19 158 LEU B CA 1
ATOM 2873 C C . LEU B 1 158 ? -8.758 -16.698 8.152 1.00 9.98 158 LEU B C 1
ATOM 2874 O O . LEU B 1 158 ? -8.042 -17.113 7.252 1.00 12.86 158 LEU B O 1
ATOM 2879 N N . GLU B 1 159 ? -8.618 -15.492 8.682 1.00 9.48 159 GLU B N 1
ATOM 2880 C CA . GLU B 1 159 ? -7.594 -14.574 8.200 1.00 10.02 159 GLU B CA 1
ATOM 2881 C C . GLU B 1 159 ? -6.321 -14.616 9.035 1.00 9.51 159 GLU B C 1
ATOM 2882 O O . GLU B 1 159 ? -5.209 -14.558 8.508 1.00 10.48 159 GLU B O 1
ATOM 2888 N N . VAL B 1 160 ? -6.483 -14.704 10.347 1.00 10.05 160 VAL B N 1
ATOM 2889 C CA . VAL B 1 160 ? -5.332 -14.587 11.236 1.00 9.98 160 VAL B CA 1
ATOM 2890 C C . VAL B 1 160 ? -5.691 -15.117 12.613 1.00 9.97 160 VAL B C 1
ATOM 2891 O O . VAL B 1 160 ? -6.850 -15.037 13.043 1.00 10.04 160 VAL B O 1
ATOM 2895 N N . ILE B 1 161 ? -4.694 -15.683 13.280 1.00 9.42 161 ILE B N 1
ATOM 2896 C CA . ILE B 1 161 ? -4.816 -16.086 14.665 1.00 10.17 161 ILE B CA 1
ATOM 2897 C C . ILE B 1 161 ? -4.064 -15.068 15.481 1.00 10.42 161 ILE B C 1
ATOM 2898 O O . ILE B 1 161 ? -2.876 -14.858 15.268 1.00 12.17 161 ILE B O 1
ATOM 2903 N N . LEU B 1 162 ? -4.759 -14.438 16.414 1.00 10.19 162 LEU B N 1
ATOM 2904 C CA . LEU B 1 162 ? -4.166 -13.445 17.294 1.00 10.55 162 LEU B CA 1
ATOM 2905 C C . LEU B 1 162 ? -4.152 -13.944 18.725 1.00 10.26 162 LEU B C 1
ATOM 2906 O O . LEU B 1 162 ? -5.152 -13.832 19.429 1.00 11.16 162 LEU B O 1
ATOM 2911 N N . PRO B 1 163 ? -3.021 -14.505 19.157 1.00 10.11 163 PRO B N 1
ATOM 2912 C CA . PRO B 1 163 ? -2.881 -14.808 20.577 1.00 11.64 163 PRO B CA 1
ATOM 2913 C C . PRO B 1 163 ? -2.907 -13.490 21.327 1.00 12.22 163 PRO B C 1
ATOM 2914 O O . PRO B 1 163 ? -2.262 -12.529 20.895 1.00 13.72 163 PRO B O 1
ATOM 2918 N N . VAL B 1 164 ? -3.649 -13.447 22.426 1.00 12.60 164 VAL B N 1
ATOM 2919 C CA . VAL B 1 164 ? -3.779 -12.240 23.226 1.00 13.31 164 VAL B CA 1
ATOM 2920 C C . VAL B 1 164 ? -3.547 -12.560 24.698 1.00 12.99 164 VAL B C 1
ATOM 2921 O O . VAL B 1 164 ? -4.036 -13.567 25.220 1.00 13.66 164 VAL B O 1
ATOM 2925 N N . GLY B 1 165 ? -2.778 -11.701 25.354 1.00 13.07 165 GLY B N 1
ATOM 2926 C CA . GLY B 1 165 ? -2.504 -11.847 26.766 1.00 13.03 165 GLY B CA 1
ATOM 2927 C C . GLY B 1 165 ? -1.728 -10.657 2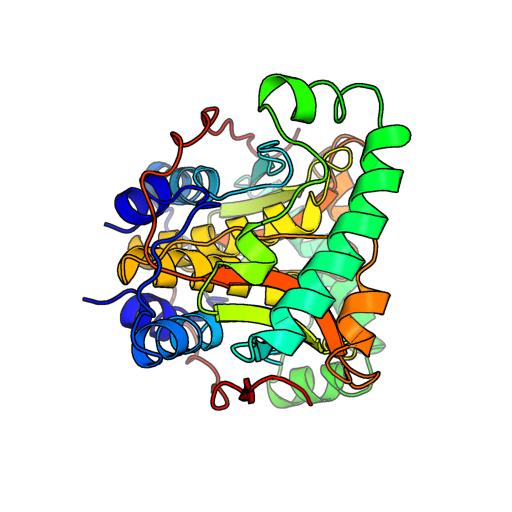7.260 1.00 13.05 165 GLY B C 1
ATOM 2928 O O . GLY B 1 165 ? -1.480 -9.702 26.518 1.00 15.59 165 GLY B O 1
ATOM 2929 N N . TYR B 1 166 ? -1.343 -10.710 28.523 1.00 13.35 166 TYR B N 1
ATOM 2930 C CA . TYR B 1 166 ? -0.438 -9.719 29.055 1.00 13.76 166 TYR B CA 1
ATOM 2931 C C . TYR B 1 166 ? 0.953 -10.021 28.508 1.00 14.39 166 TYR B C 1
ATOM 2932 O O . TYR B 1 166 ? 1.396 -11.169 28.553 1.00 15.32 166 TYR B O 1
ATOM 2941 N N . PRO B 1 167 ? 1.657 -8.997 28.012 1.00 16.43 167 PRO B N 1
ATOM 2942 C CA . PRO B 1 167 ? 3.002 -9.240 27.477 1.00 17.98 167 PRO B CA 1
ATOM 2943 C C . PRO B 1 167 ? 3.958 -9.723 28.557 1.00 18.78 167 PRO B C 1
ATOM 2944 O O . PRO B 1 167 ? 3.881 -9.278 29.703 1.00 20.64 167 PRO B O 1
ATOM 2948 N N . ASP B 1 168 ? 4.861 -10.625 28.191 1.00 20.88 168 ASP B N 1
ATOM 2949 C CA . ASP B 1 168 ? 5.820 -11.145 29.154 1.00 23.78 168 ASP B CA 1
ATOM 2950 C C . ASP B 1 168 ? 7.252 -10.945 28.687 1.00 27.48 168 ASP B C 1
ATOM 2951 O O . ASP B 1 168 ? 7.820 -11.808 28.006 1.00 24.51 168 ASP B O 1
ATOM 2956 N N . ASP B 1 169 ? 7.826 -9.804 29.068 1.00 32.36 169 ASP B N 1
ATOM 2957 C CA . ASP B 1 169 ? 9.182 -9.426 28.666 1.00 35.91 169 ASP B CA 1
ATOM 2958 C C . ASP B 1 169 ? 9.411 -9.599 27.164 1.00 31.67 169 ASP B C 1
ATOM 2959 O O . ASP B 1 169 ? 10.324 -10.320 26.744 1.00 29.81 169 ASP B O 1
ATOM 2964 N N . PRO B 1 170 ? 8.577 -8.937 26.346 1.00 30.16 170 PRO B N 1
ATOM 2965 C CA . PRO B 1 170 ? 8.693 -9.110 24.898 1.00 28.76 170 PRO B CA 1
ATOM 2966 C C . PRO B 1 170 ? 9.978 -8.515 24.331 1.00 31.10 170 PRO B C 1
ATOM 2967 O O . PRO B 1 170 ? 10.549 -7.594 24.915 1.00 34.22 170 PRO B O 1
ATOM 2971 N N . LYS B 1 171 ? 10.424 -9.062 23.204 1.00 28.22 171 LYS B N 1
ATOM 2972 C CA . LYS B 1 171 ? 11.631 -8.603 22.527 1.00 23.17 171 LYS B CA 1
ATOM 2973 C C . LYS B 1 171 ? 11.378 -7.236 21.908 1.00 18.67 171 LYS B C 1
ATOM 2974 O O . LYS B 1 171 ? 10.233 -6.840 21.731 1.00 18.88 171 LYS B O 1
ATOM 2980 N N . PRO B 1 172 ? 12.447 -6.502 21.590 1.00 17.97 172 PRO B N 1
ATOM 2981 C CA . PRO B 1 172 ? 12.292 -5.139 21.073 1.00 17.36 172 PRO B CA 1
ATOM 2982 C C . PRO B 1 172 ? 11.584 -5.069 19.720 1.00 15.63 172 PRO B C 1
ATOM 2983 O O . PRO B 1 172 ? 11.667 -5.984 18.899 1.00 16.36 172 PRO B O 1
ATOM 2987 N N . LYS B 1 173 ? 10.895 -3.961 19.497 1.00 13.30 173 LYS B N 1
ATOM 2988 C CA . LYS B 1 173 ? 10.299 -3.675 18.198 1.00 12.34 173 LYS B CA 1
ATOM 2989 C C . LYS B 1 173 ? 11.411 -3.650 17.150 1.00 12.50 173 LYS B C 1
ATOM 2990 O O . LYS B 1 173 ? 12.528 -3.197 17.427 1.00 13.99 173 LYS B O 1
ATOM 2996 N N . TYR B 1 174 ? 11.122 -4.169 15.964 1.00 11.15 174 TYR B N 1
ATOM 2997 C CA . TYR B 1 174 ? 12.079 -4.097 14.874 1.00 11.77 174 TYR B CA 1
ATOM 2998 C C . TYR B 1 174 ? 12.086 -2.688 14.292 1.00 12.71 174 TYR B C 1
ATOM 2999 O O . TYR B 1 174 ? 11.174 -1.904 14.530 1.00 13.54 174 TYR B O 1
ATOM 3008 N N . PRO B 1 175 ? 13.117 -2.358 13.517 1.00 13.42 175 PRO B N 1
ATOM 3009 C CA . PRO B 1 175 ? 13.209 -0.988 13.015 1.00 14.41 175 PRO B CA 1
ATOM 3010 C C . PRO B 1 175 ? 12.101 -0.667 12.041 1.00 13.35 175 PRO B C 1
ATOM 3011 O O . PRO B 1 175 ? 11.441 -1.558 11.513 1.00 14.60 175 PRO B O 1
ATOM 3015 N N . ARG B 1 176 ? 11.908 0.622 11.819 1.00 13.18 176 ARG B N 1
ATOM 3016 C CA . ARG B 1 176 ? 11.054 1.094 10.744 1.00 13.10 176 ARG B CA 1
ATOM 3017 C C . ARG B 1 176 ? 11.859 2.066 9.911 1.00 14.09 176 ARG B C 1
ATOM 3018 O O . ARG B 1 176 ? 12.401 3.039 10.427 1.00 16.55 176 ARG B O 1
ATOM 3026 N N . ASN B 1 177 ? 11.958 1.791 8.622 1.00 14.24 177 ASN B N 1
ATOM 3027 C CA . ASN B 1 177 ? 12.503 2.780 7.712 1.00 17.11 177 ASN B CA 1
ATOM 3028 C C . ASN B 1 177 ? 11.577 3.964 7.638 1.00 18.94 177 ASN B C 1
ATOM 3029 O O . ASN B 1 177 ? 10.369 3.814 7.745 1.00 19.06 177 ASN B O 1
ATOM 3034 N N . GLU B 1 178 ? 12.151 5.141 7.448 1.00 20.62 178 GLU B N 1
ATOM 3035 C CA . GLU B 1 178 ? 11.380 6.358 7.258 1.00 25.63 178 GLU B CA 1
ATOM 3036 C C . GLU B 1 178 ? 10.460 6.207 6.043 1.00 25.13 178 GLU B C 1
ATOM 3037 O O . GLU B 1 178 ? 10.795 5.510 5.081 1.00 27.93 178 GLU B O 1
ATOM 3043 N N . VAL B 1 179 ? 9.292 6.837 6.081 1.00 24.51 179 VAL B N 1
ATOM 3044 C CA . VAL B 1 179 ? 8.456 6.840 4.895 1.00 26.34 179 VAL B CA 1
ATOM 3045 C C . VAL B 1 179 ? 9.106 7.705 3.825 1.00 25.43 179 VAL B C 1
ATOM 3046 O O . VAL B 1 179 ? 9.515 8.839 4.086 1.00 27.26 179 VAL B O 1
ATOM 3050 N N . ILE B 1 180 ? 9.218 7.158 2.625 1.00 25.64 180 ILE B N 1
ATOM 3051 C CA . ILE B 1 180 ? 9.692 7.931 1.488 1.00 25.82 180 ILE B CA 1
ATOM 3052 C C . ILE B 1 180 ? 8.569 8.045 0.471 1.00 25.57 180 ILE B C 1
ATOM 3053 O O . ILE B 1 180 ? 8.217 7.086 -0.216 1.00 27.98 180 ILE B O 1
ATOM 3058 N N . VAL B 1 181 ? 7.998 9.232 0.385 1.00 22.07 181 VAL B N 1
ATOM 3059 C CA . VAL B 1 181 ? 6.841 9.432 -0.468 1.00 21.52 181 VAL B CA 1
ATOM 3060 C C . VAL B 1 181 ? 7.271 9.774 -1.885 1.00 18.15 181 VAL B C 1
ATOM 3061 O O . VAL B 1 181 ? 8.398 10.207 -2.119 1.00 20.75 181 VAL B O 1
ATOM 3065 N N . ARG B 1 182 ? 6.367 9.545 -2.827 1.00 15.73 182 ARG B N 1
ATOM 3066 C CA . ARG B 1 182 ? 6.540 10.022 -4.184 1.00 14.20 182 ARG B CA 1
ATOM 3067 C C . ARG B 1 182 ? 5.391 10.961 -4.491 1.00 14.27 182 ARG B C 1
ATOM 3068 O O . ARG B 1 182 ? 4.355 10.908 -3.830 1.00 13.61 182 ARG B O 1
ATOM 3076 N N . TYR B 1 183 ? 5.572 11.823 -5.485 1.00 13.49 183 TYR B N 1
ATOM 3077 C CA . TYR B 1 183 ? 4.533 12.768 -5.875 1.00 13.65 183 TYR B CA 1
ATOM 3078 C C . TYR B 1 183 ? 4.123 12.595 -7.316 1.00 14.51 183 TYR B C 1
ATOM 3079 O O . TYR B 1 183 ? 4.964 12.499 -8.213 1.00 16.74 183 TYR B O 1
ATOM 3088 N N . ASN B 1 184 ? 2.814 12.587 -7.508 1.00 13.50 184 ASN B N 1
ATOM 3089 C CA . ASN B 1 184 ? 2.169 12.560 -8.813 1.00 13.86 184 ASN B CA 1
ATOM 3090 C C . ASN B 1 184 ? 2.385 11.292 -9.628 1.00 16.35 184 ASN B C 1
ATOM 3091 O O . ASN B 1 184 ? 1.435 10.539 -9.852 1.00 17.31 184 ASN B O 1
ATOM 3096 N N . THR B 1 185 ? 3.620 11.041 -10.051 1.00 16.86 185 THR B N 1
ATOM 3097 C CA . THR B 1 185 ? 3.909 9.833 -10.809 1.00 17.53 185 THR B CA 1
ATOM 3098 C C . THR B 1 185 ? 5.237 9.243 -10.356 1.00 16.87 185 THR B C 1
ATOM 3099 O O . THR B 1 185 ? 6.054 9.928 -9.740 1.00 18.94 185 THR B O 1
ATOM 3103 N N . PHE B 1 186 ? 5.441 7.965 -10.651 1.00 17.81 186 PHE B N 1
ATOM 3104 C CA . PHE B 1 186 ? 6.756 7.360 -10.511 1.00 18.88 186 PHE B CA 1
ATOM 3105 C C . PHE B 1 186 ? 7.671 7.861 -11.628 1.00 22.37 186 PHE B C 1
ATOM 3106 O O . PHE B 1 186 ? 8.788 8.300 -11.359 1.00 28.28 186 PHE B O 1
#

GO terms:
  GO:0010181 FMN binding (F, IDA)
  GO:0140616 iodotyrosine deiodinase activity (F, IDA)

Solvent-accessible surface area: 17115 Å² total

Radius of gyration: 20.46 Å; Cα contacts (8 Å, |Δi|>4): 757; chains: 2; bounding box: 49×54×51 Å

Foldseek 3Di:
DDLVVLVVQAAAFLAFAQDADPPVLLVQLVVQLQPAADAVNPSFKDKDKDQDQVLLVVLQVVLLVQLQVCLVDDDPDVNVVCVVVVHGSHRCLSRRFRIWIWMKGQVVGPCRLVSSVRSVVSSSSSLSVSQKHWDFADGPDCPSSCVSVVNDPRIDTDTIIRIHHGDPGDDHDDDDDDDDDPDDD/DLVVLVVQAAAFQAFDQDADDVVLLVQLLVQLQPAADAVNPSFKDKDKDQDLVLLVQVQVVLLVQQQVVLVPDDDPVNVVCVVVVHGSHRCLSNRQRIKIWMKGFQPGDCGLVSSVRSVVSSSSSLSVVQKHWDFADGPDQVSSCVSVVNDPRIDTDTIIRIHHGDPGDDHDDDDDDDDDPDDD

B-factor: mean 19.99, std 10.23, range [7.88, 97.1]

InterPro domains:
  IPR000415 Nitroreductase-like [G3DSA:3.40.109.10] (2-185)
  IPR000415 Nitroreductase-like [SSF55469] (4-181)
  IPR029479 Nitroreductase [PF00881] (9-166)
  IPR050627 Nitroreductase/BluB [PTHR23026] (4-179)